Protein AF-A0A6V8HPV6-F1 (afdb_monomer_lite)

InterPro domains:
  IPR001518 Argininosuccinate synthase [PTHR11587] (76-398)
  IPR014729 Rossmann-like alpha/beta/alpha sandwich fold [G3DSA:3.40.50.620] (77-241)
  IPR024074 Argininosuccinate synthetase, catalytic/multimerisation domain body [G3DSA:3.90.1260.10] (135-398)
  IPR024074 Argininosuccinate synthetase, catalytic/multimerisation domain body [SSF69864] (241-430)
  IPR038814 Altered inheritance of mitochondria protein 11 [PF28272] (492-569)
  IPR048267 Arginosuccinate synthase-like, N-terminal domain [PF00764] (77-202)
  IPR048268 Arginosuccinate synthase C-terminal domain [PF20979] (243-398)

Sequence (644 aa):
MKEKPSGFSPCSRDLDDHDPEVIDLPEDFKSQLHGLATLPQRETVNLKTVLPVSLQQRRPIESFDDIEKFDKRDAPVVTMFSGGLDSTYCLFRLQRLGFSNIHAVAVDVGAPIEEDTLTKYAAKFGATFKCLNGREMFVKECVIPAIRAQAKYMGIYPISSSLSRPVIARLITDYAKSVNAGLLLHTANLSQNSLPRLNNSIQRYGFPGEFGSPYVYSVVSREMKAKELAGFGLPMMTERKLSGDENLWCREFESGPLDDPESFTIPEDAYQWTRHLKDYKPEKITLGFEKGNLISVNDTQLHLIDAIALLNQAVGKFGHGRYVGLEPIRNDHKVLEVREAPAATIIMDALRHLEVATLDTNTLDLKQNLEQKWVLEAISGRWGSSCHSMCDAAISSTLNDRKILATSGIETNGNKKSHYVYLDHSHITYKEEANMSWLLKRWLFPEGKPSSSTTTPTTDNNNTAQQPPSQPPPTTTITPKAPPLIPNNAKLLLSGLIFFSLSALITRRALLRKHLAAVPPFYTTSMWHKPSISGGQDAFEALNIATINTVSIAMILAGGTFCVLDIDSVEAARKRYREKMGLEGSLKKGVRPSKEEEEQFERDMEEWLGSVFEKKDLGEVRRRIEEARQKDREKAKEREERQK

Radius of gyration: 41.34 Å; chains: 1; bounding box: 138×92×118 Å

Structure (mmCIF, N/CA/C/O backbone):
data_AF-A0A6V8HPV6-F1
#
_entry.id   AF-A0A6V8HPV6-F1
#
loop_
_atom_site.group_PDB
_atom_site.id
_atom_site.type_symbol
_atom_site.label_atom_id
_atom_site.label_alt_id
_atom_site.label_comp_id
_atom_site.label_asym_id
_atom_site.label_entity_id
_atom_site.label_seq_id
_atom_site.pdbx_PDB_ins_code
_atom_site.Cartn_x
_atom_site.Cartn_y
_atom_site.Cartn_z
_atom_site.occupancy
_atom_site.B_iso_or_equiv
_atom_site.auth_seq_id
_atom_site.auth_comp_id
_atom_site.auth_asym_id
_atom_site.auth_atom_id
_atom_site.pdbx_PDB_model_num
ATOM 1 N N . MET A 1 1 ? 59.671 9.205 18.912 1.00 34.53 1 MET A N 1
ATOM 2 C CA . MET A 1 1 ? 60.724 9.014 19.937 1.00 34.53 1 MET A CA 1
ATOM 3 C C . MET A 1 1 ? 60.011 8.817 21.268 1.00 34.53 1 MET A C 1
ATOM 5 O O . MET A 1 1 ? 59.230 9.704 21.574 1.00 34.53 1 MET A O 1
ATOM 9 N N . LYS A 1 2 ? 60.281 7.720 22.007 1.00 32.50 2 LYS A N 1
ATOM 10 C CA . LYS A 1 2 ? 59.705 7.367 23.337 1.00 32.50 2 LYS A CA 1
ATOM 11 C C . LYS A 1 2 ? 58.169 7.151 23.371 1.00 32.50 2 LYS A C 1
ATOM 13 O O . LYS A 1 2 ? 57.466 7.762 22.581 1.00 32.50 2 LYS A O 1
ATOM 18 N N . GLU A 1 3 ? 57.562 6.297 24.205 1.00 29.52 3 GLU A N 1
ATOM 19 C CA . GLU A 1 3 ? 58.011 5.139 25.016 1.00 29.52 3 GLU A CA 1
ATOM 20 C C . GLU A 1 3 ? 56.793 4.193 25.271 1.00 29.52 3 GLU A C 1
ATOM 22 O O . GLU A 1 3 ? 55.652 4.588 25.045 1.00 29.52 3 GLU A O 1
ATOM 27 N N . LYS A 1 4 ? 57.032 2.935 25.685 1.00 32.84 4 LYS A N 1
ATOM 28 C CA . LYS A 1 4 ? 56.043 1.882 26.088 1.00 32.84 4 LYS A CA 1
ATOM 29 C C . LYS A 1 4 ? 56.023 1.741 27.640 1.00 32.84 4 LYS A C 1
ATOM 31 O O . LYS A 1 4 ? 56.812 2.467 28.244 1.00 32.84 4 LYS A O 1
ATOM 36 N N . PRO A 1 5 ? 55.277 0.816 28.317 1.00 43.91 5 PRO A N 1
ATOM 37 C CA . PRO A 1 5 ? 54.344 -0.268 27.902 1.00 43.91 5 PRO A CA 1
ATOM 38 C C . PRO A 1 5 ? 52.897 0.003 28.422 1.00 43.91 5 PRO A C 1
ATOM 40 O O . PRO A 1 5 ? 52.572 1.176 28.545 1.00 43.91 5 PRO A O 1
ATOM 43 N N . SER A 1 6 ? 51.933 -0.901 28.703 1.00 29.91 6 SER A N 1
ATOM 44 C CA . SER A 1 6 ? 51.693 -2.382 28.687 1.00 29.91 6 SER A CA 1
ATOM 45 C C . SER A 1 6 ? 50.152 -2.613 28.571 1.00 29.91 6 SER A C 1
ATOM 47 O O . SER A 1 6 ? 49.411 -1.640 28.642 1.00 29.91 6 SER A O 1
ATOM 49 N N . GLY A 1 7 ? 49.548 -3.806 28.405 1.00 26.62 7 GLY A N 1
ATOM 50 C CA . GLY A 1 7 ? 50.007 -5.207 28.305 1.00 26.62 7 GLY A CA 1
ATOM 51 C C . GLY A 1 7 ? 48.808 -6.201 28.240 1.00 26.62 7 GLY A C 1
ATOM 52 O O . GLY A 1 7 ? 47.686 -5.769 28.016 1.00 26.62 7 GLY A O 1
ATOM 53 N N . PHE A 1 8 ? 49.059 -7.499 28.488 1.00 26.19 8 PHE A N 1
ATOM 54 C CA . PHE A 1 8 ? 48.129 -8.661 28.529 1.00 26.19 8 PHE A CA 1
ATOM 55 C C . PHE A 1 8 ? 47.432 -9.137 27.229 1.00 26.19 8 PHE A C 1
ATOM 57 O O . PHE A 1 8 ? 46.598 -8.464 26.634 1.00 26.19 8 PHE A O 1
ATOM 64 N N . SER A 1 9 ? 47.764 -10.379 26.848 1.00 28.62 9 SER A N 1
ATOM 65 C CA . SER A 1 9 ? 47.242 -11.140 25.701 1.00 28.62 9 SER A CA 1
ATOM 66 C C . SER A 1 9 ? 46.073 -12.062 26.093 1.00 28.62 9 SER A C 1
ATOM 68 O O . SER A 1 9 ? 46.009 -12.484 27.250 1.00 28.62 9 SER A O 1
ATOM 70 N N . PRO A 1 10 ? 45.193 -12.458 25.150 1.00 30.78 10 PRO A N 1
ATOM 71 C CA . PRO A 1 10 ? 44.184 -13.487 25.392 1.00 30.78 10 PRO A CA 1
ATOM 72 C C . PRO A 1 10 ? 44.807 -14.892 25.439 1.00 30.78 10 PRO A C 1
ATOM 74 O O . PRO A 1 10 ? 45.759 -15.194 24.720 1.00 30.78 10 PRO A O 1
ATOM 77 N N . CYS A 1 11 ? 44.254 -15.750 26.296 1.00 24.98 11 CYS A N 1
ATOM 78 C CA . CYS A 1 11 ? 44.733 -17.108 26.535 1.00 24.98 11 CYS A CA 1
ATOM 79 C C . CYS A 1 11 ? 44.112 -18.095 25.534 1.00 24.98 11 CYS A C 1
ATOM 81 O O . CYS A 1 11 ? 42.892 -18.244 25.496 1.00 24.98 11 CYS A O 1
ATOM 83 N N . SER A 1 12 ? 44.946 -18.789 24.761 1.00 29.78 12 SER A N 1
ATOM 84 C CA . SER A 1 12 ? 44.565 -20.009 24.046 1.00 29.78 12 SER A CA 1
ATOM 85 C C . SER A 1 12 ? 44.611 -21.199 25.004 1.00 29.78 12 SER A C 1
ATOM 87 O O . SER A 1 12 ? 45.620 -21.395 25.686 1.00 29.78 12 SER A O 1
ATOM 89 N N . ARG A 1 13 ? 43.554 -22.012 25.027 1.00 28.12 13 ARG A N 1
ATOM 90 C CA . ARG A 1 13 ? 43.599 -23.374 25.565 1.00 28.12 13 ARG A CA 1
ATOM 91 C C . ARG A 1 13 ? 42.920 -24.336 24.612 1.00 28.12 13 ARG A C 1
ATOM 93 O O . ARG A 1 13 ? 41.905 -24.004 24.003 1.00 28.12 13 ARG A O 1
ATOM 100 N N . ASP A 1 14 ? 43.546 -25.490 24.519 1.00 30.08 14 ASP A N 1
ATOM 101 C CA . ASP A 1 14 ? 43.231 -26.586 23.625 1.00 30.08 14 ASP A CA 1
ATOM 102 C C . ASP A 1 14 ? 41.936 -27.294 24.055 1.00 30.08 14 ASP A C 1
ATOM 104 O O . ASP A 1 14 ? 41.562 -27.283 25.233 1.00 30.08 14 ASP A O 1
ATOM 108 N N . LEU A 1 15 ? 41.245 -27.892 23.085 1.00 30.31 15 LEU A N 1
ATOM 109 C CA . LEU A 1 15 ? 40.122 -28.799 23.303 1.00 30.31 15 LEU A CA 1
ATOM 110 C C . LEU A 1 15 ? 40.462 -30.115 22.603 1.00 30.31 15 LEU A C 1
ATOM 112 O O . LEU A 1 15 ? 40.390 -30.193 21.378 1.00 30.31 15 LEU A O 1
ATOM 116 N N . ASP A 1 16 ? 40.864 -31.101 23.402 1.00 30.94 16 ASP A N 1
ATOM 117 C CA . ASP A 1 16 ? 41.081 -32.482 22.971 1.00 30.94 16 ASP A CA 1
ATOM 118 C C . ASP A 1 16 ? 39.751 -33.243 22.805 1.00 30.94 16 ASP A C 1
ATOM 120 O O . ASP A 1 16 ? 38.710 -32.853 23.345 1.00 30.94 16 ASP A O 1
ATOM 124 N N . ASP A 1 17 ? 39.812 -34.345 22.055 1.00 36.75 17 ASP A N 1
ATOM 125 C CA . ASP A 1 17 ? 38.693 -35.239 21.744 1.00 36.75 17 ASP A CA 1
ATOM 126 C C . ASP A 1 17 ? 38.000 -35.832 22.985 1.00 36.75 17 ASP A C 1
ATOM 128 O O . ASP A 1 17 ? 38.647 -36.380 23.879 1.00 36.75 17 ASP A O 1
ATOM 132 N N . HIS A 1 18 ? 36.663 -35.860 22.962 1.00 30.62 18 HIS A N 1
ATOM 133 C CA . HIS A 1 18 ? 35.864 -36.822 23.726 1.00 30.62 18 HIS A CA 1
ATOM 134 C C . HIS A 1 18 ? 34.595 -37.226 22.956 1.00 30.62 18 HIS A C 1
ATOM 136 O O . HIS A 1 18 ? 33.832 -36.373 22.499 1.00 30.62 18 HIS A O 1
ATOM 142 N N . ASP A 1 19 ? 34.374 -38.539 22.840 1.00 31.12 19 ASP A N 1
ATOM 143 C CA . ASP A 1 19 ? 33.177 -39.146 22.248 1.00 31.12 19 ASP A CA 1
ATOM 144 C C . ASP A 1 19 ? 31.884 -38.782 23.012 1.00 31.12 19 ASP A C 1
ATOM 146 O O . ASP A 1 19 ? 31.910 -38.617 24.235 1.00 31.12 19 ASP A O 1
ATOM 150 N N . PRO A 1 20 ? 30.723 -38.710 22.331 1.00 36.88 20 PRO A N 1
ATOM 151 C CA . PRO A 1 20 ? 29.441 -38.472 22.983 1.00 36.88 20 PRO A CA 1
ATOM 152 C C . PRO A 1 20 ? 28.892 -39.744 23.652 1.00 36.88 20 PRO A C 1
ATOM 154 O O . PRO A 1 20 ? 28.571 -40.727 22.981 1.00 36.88 20 PRO A O 1
ATOM 157 N N . GLU A 1 21 ? 28.702 -39.703 24.974 1.00 31.42 21 GLU A N 1
ATOM 158 C CA . GLU A 1 21 ? 27.986 -40.754 25.707 1.00 31.42 21 GLU A CA 1
ATOM 159 C C . GLU A 1 21 ? 26.522 -40.877 25.249 1.00 31.42 21 GLU A C 1
ATOM 161 O O . GLU A 1 21 ? 25.788 -39.893 25.112 1.00 31.42 21 GLU A O 1
ATOM 166 N N . VAL A 1 22 ? 26.076 -42.120 25.051 1.00 35.66 22 VAL A N 1
ATOM 167 C CA . VAL A 1 22 ? 24.681 -42.455 24.748 1.00 35.66 22 VAL A CA 1
ATOM 168 C C . VAL A 1 22 ? 23.874 -42.461 26.046 1.00 35.66 22 VAL A C 1
ATOM 170 O O . VAL A 1 22 ? 24.113 -43.284 26.926 1.00 35.66 22 VAL A O 1
ATOM 173 N N . ILE A 1 23 ? 22.880 -41.576 26.150 1.00 35.97 23 ILE A N 1
ATOM 174 C CA . ILE A 1 23 ? 21.905 -41.599 27.248 1.00 35.97 23 ILE A CA 1
ATOM 175 C C . ILE A 1 23 ? 20.840 -42.652 26.927 1.00 35.97 23 ILE A C 1
ATOM 177 O O . ILE A 1 23 ? 19.979 -42.430 26.074 1.00 35.97 23 ILE A O 1
ATOM 181 N N . ASP A 1 24 ? 20.897 -43.791 27.615 1.00 36.94 24 ASP A N 1
ATOM 182 C CA . ASP A 1 24 ? 19.911 -44.863 27.473 1.00 36.94 24 ASP A CA 1
ATOM 183 C C . ASP A 1 24 ? 18.623 -44.532 28.254 1.00 36.94 24 ASP A C 1
ATOM 185 O O . ASP A 1 24 ? 18.665 -44.114 29.415 1.00 36.94 24 ASP A O 1
ATOM 189 N N . LEU A 1 25 ? 17.463 -44.698 27.613 1.00 41.12 25 LEU A N 1
ATOM 190 C CA . LEU A 1 25 ? 16.150 -44.435 28.219 1.00 41.12 25 LEU A CA 1
ATOM 191 C C . LEU A 1 25 ? 15.563 -45.722 28.834 1.00 41.12 25 LEU A C 1
ATOM 193 O O . LEU A 1 25 ? 15.696 -46.784 28.223 1.00 41.12 25 LEU A O 1
ATOM 197 N N . PRO A 1 26 ? 14.857 -45.652 29.985 1.00 49.16 26 PRO A N 1
ATOM 198 C CA . PRO A 1 26 ? 14.294 -46.834 30.642 1.00 49.16 26 PRO A CA 1
ATOM 199 C C . PRO A 1 26 ? 13.359 -47.666 29.745 1.00 49.16 26 PRO A C 1
ATOM 201 O O . PRO A 1 26 ? 12.506 -47.123 29.037 1.00 49.16 26 PRO A O 1
ATOM 204 N N . GLU A 1 27 ? 13.495 -48.995 29.825 1.00 48.09 27 GLU A N 1
ATOM 205 C CA . GLU A 1 27 ? 12.768 -49.987 29.009 1.00 48.09 27 GLU A CA 1
ATOM 206 C C . GLU A 1 27 ? 11.237 -49.840 29.049 1.00 48.09 27 GLU A C 1
ATOM 208 O O . GLU A 1 27 ? 10.560 -50.088 28.048 1.00 48.09 27 GLU A O 1
ATOM 213 N N . ASP A 1 28 ? 10.688 -49.366 30.167 1.00 42.97 28 ASP A N 1
ATOM 214 C CA . ASP A 1 28 ? 9.255 -49.175 30.405 1.00 42.97 28 ASP A CA 1
ATOM 215 C C . ASP A 1 28 ? 8.570 -48.378 29.274 1.00 42.97 28 ASP A C 1
ATOM 217 O O . ASP A 1 28 ? 7.436 -48.681 28.884 1.00 42.97 28 ASP A O 1
ATOM 221 N N . PHE A 1 29 ? 9.283 -47.410 28.681 1.00 42.72 29 PHE A N 1
ATOM 222 C CA . PHE A 1 29 ? 8.772 -46.533 27.620 1.00 42.72 29 PHE A CA 1
ATOM 223 C C . PHE A 1 29 ? 8.674 -47.207 26.238 1.00 42.72 29 PHE A C 1
ATOM 225 O O . PHE A 1 29 ? 7.901 -46.758 25.389 1.00 42.72 29 PHE A O 1
ATOM 232 N N . LYS A 1 30 ? 9.414 -48.299 25.994 1.00 43.94 30 LYS A N 1
ATOM 233 C CA . LYS A 1 30 ? 9.386 -49.035 24.712 1.00 43.94 30 LYS A CA 1
ATOM 234 C C . LYS A 1 30 ? 8.136 -49.917 24.582 1.00 43.94 30 LYS A C 1
ATOM 236 O O . LYS A 1 30 ? 7.669 -50.171 23.473 1.00 43.94 30 LYS A O 1
ATOM 241 N N . SER A 1 31 ? 7.553 -50.337 25.707 1.00 41.41 31 SER A N 1
ATOM 242 C CA . SER A 1 31 ? 6.425 -51.281 25.744 1.00 41.41 31 SER A CA 1
ATOM 243 C C . SER A 1 31 ? 5.084 -50.706 25.253 1.00 41.41 31 SER A C 1
ATOM 245 O O . SER A 1 31 ? 4.266 -51.441 24.700 1.00 41.41 31 SER A O 1
ATOM 247 N N . GLN A 1 32 ? 4.852 -49.394 25.392 1.00 39.91 32 GLN A N 1
ATOM 248 C CA . GLN A 1 32 ? 3.556 -48.767 25.073 1.00 39.91 32 GLN A CA 1
ATOM 249 C C . GLN A 1 32 ? 3.366 -48.397 23.589 1.00 39.91 32 GLN A C 1
ATOM 251 O O . GLN A 1 32 ? 2.254 -48.068 23.178 1.00 39.91 32 GLN A O 1
ATOM 256 N N . LEU A 1 33 ? 4.412 -48.482 22.759 1.00 38.28 33 LEU A N 1
ATOM 257 C CA . LEU A 1 33 ? 4.350 -48.110 21.335 1.00 38.28 33 LEU A CA 1
ATOM 258 C C . LEU A 1 33 ? 3.906 -49.246 20.393 1.00 38.28 33 LEU A C 1
ATOM 260 O O . LEU A 1 33 ? 3.595 -48.990 19.232 1.00 38.28 33 LEU A O 1
ATOM 264 N N . HIS A 1 34 ? 3.803 -50.487 20.877 1.00 37.09 34 HIS A N 1
ATOM 265 C CA . HIS A 1 34 ? 3.473 -51.654 20.043 1.00 37.09 34 HIS A CA 1
ATOM 266 C C . HIS A 1 34 ? 1.971 -51.849 19.728 1.00 37.09 34 HIS A C 1
ATOM 268 O O . HIS A 1 34 ? 1.606 -52.833 19.086 1.00 37.09 34 HIS A O 1
ATOM 274 N N . GLY A 1 35 ? 1.092 -50.926 20.145 1.00 37.09 35 GLY A N 1
ATOM 275 C CA . GLY A 1 35 ? -0.371 -51.066 20.036 1.00 37.09 35 GLY A CA 1
ATOM 276 C C . GLY A 1 35 ? -1.065 -50.395 18.838 1.00 37.09 35 GLY A C 1
ATOM 277 O O . GLY A 1 35 ? -2.267 -50.584 18.669 1.00 37.09 35 GLY A O 1
ATOM 278 N N . LEU A 1 36 ? -0.366 -49.604 18.011 1.00 33.53 36 LEU A N 1
ATOM 279 C CA . LEU A 1 36 ? -0.979 -48.785 16.946 1.00 33.53 36 LEU A CA 1
ATOM 280 C C . LEU A 1 36 ? -0.331 -49.017 15.571 1.00 33.53 36 LEU A C 1
ATOM 282 O O . LEU A 1 36 ? 0.300 -48.133 14.997 1.00 33.53 36 LEU A O 1
ATOM 286 N N . ALA A 1 37 ? -0.515 -50.221 15.024 1.00 33.81 37 ALA A N 1
ATOM 287 C CA . ALA A 1 37 ? 0.070 -50.637 13.747 1.00 33.81 37 ALA A CA 1
ATOM 288 C C . ALA A 1 37 ? -0.973 -51.139 12.726 1.00 33.81 37 ALA A C 1
ATOM 290 O O . ALA A 1 37 ? -0.960 -52.305 12.353 1.00 33.81 37 ALA A O 1
ATOM 291 N N . THR A 1 38 ? -1.861 -50.262 12.240 1.00 38.59 38 THR A N 1
ATOM 292 C CA . THR A 1 38 ? -2.553 -50.424 10.935 1.00 38.59 38 THR A CA 1
ATOM 293 C C . THR A 1 38 ? -3.012 -49.073 10.364 1.00 38.59 38 THR A C 1
ATOM 295 O O . THR A 1 38 ? -4.153 -48.651 10.523 1.00 38.59 38 THR A O 1
ATOM 298 N N . LEU A 1 39 ? -2.127 -48.403 9.624 1.00 32.75 39 LEU A N 1
ATOM 299 C CA . LEU A 1 39 ? -2.496 -47.409 8.609 1.00 32.75 39 LEU A CA 1
ATOM 300 C C . LEU A 1 39 ? -1.703 -47.730 7.330 1.00 32.75 39 LEU A C 1
ATOM 302 O O . LEU A 1 39 ? -0.550 -48.155 7.438 1.00 32.75 39 LEU A O 1
ATOM 306 N N . PRO A 1 40 ? -2.297 -47.593 6.129 1.00 31.92 40 PRO A N 1
ATOM 307 C CA . PRO A 1 40 ? -1.644 -48.001 4.889 1.00 31.92 40 PRO A CA 1
ATOM 308 C C . PRO A 1 40 ? -0.407 -47.143 4.613 1.00 31.92 40 PRO A C 1
ATOM 310 O O . PRO A 1 40 ? -0.404 -45.936 4.871 1.00 31.92 40 PRO A O 1
ATOM 313 N N . GLN A 1 41 ? 0.645 -47.770 4.079 1.00 30.56 41 GLN A N 1
ATOM 314 C CA . GLN A 1 41 ? 1.910 -47.093 3.805 1.00 30.56 41 GLN A CA 1
ATOM 315 C C . GLN A 1 41 ? 1.700 -45.917 2.844 1.00 30.56 41 GLN A C 1
ATOM 317 O O . GLN A 1 41 ? 1.343 -46.101 1.682 1.00 30.56 41 GLN A O 1
ATOM 322 N N . ARG A 1 42 ? 1.976 -44.700 3.324 1.00 31.41 42 ARG A N 1
ATOM 323 C CA . ARG A 1 42 ? 2.309 -43.588 2.434 1.00 31.41 42 ARG A CA 1
ATOM 324 C C . ARG A 1 42 ? 3.677 -43.868 1.834 1.00 31.41 42 ARG A C 1
ATOM 326 O O . ARG A 1 42 ? 4.614 -44.164 2.573 1.00 31.41 42 ARG A O 1
ATOM 333 N N . GLU A 1 43 ? 3.779 -43.722 0.519 1.00 32.94 43 GLU A N 1
ATOM 334 C CA . GLU A 1 43 ? 5.056 -43.716 -0.184 1.00 32.94 43 GLU A CA 1
ATOM 335 C C . GLU A 1 43 ? 6.021 -42.758 0.519 1.00 32.94 43 GLU A C 1
ATOM 337 O O . GLU A 1 43 ? 5.706 -41.587 0.761 1.00 32.94 43 GLU A O 1
ATOM 342 N N . THR A 1 44 ? 7.207 -43.256 0.862 1.00 30.38 44 THR A N 1
ATOM 343 C CA . THR A 1 44 ? 8.292 -42.429 1.382 1.00 30.38 44 THR A CA 1
ATOM 344 C C . THR A 1 44 ? 8.800 -41.536 0.259 1.00 30.38 44 THR A C 1
ATOM 346 O O . THR A 1 44 ? 9.734 -41.898 -0.460 1.00 30.38 44 THR A O 1
ATOM 349 N N . VAL A 1 45 ? 8.170 -40.368 0.100 1.00 30.78 45 VAL A N 1
ATOM 350 C CA . VAL A 1 45 ? 8.639 -39.310 -0.797 1.00 30.78 45 VAL A CA 1
ATOM 351 C C . VAL A 1 45 ? 10.084 -39.007 -0.432 1.00 30.78 45 VAL A C 1
ATOM 353 O O . VAL A 1 45 ? 10.381 -38.506 0.655 1.00 30.78 45 VAL A O 1
ATOM 356 N N . ASN A 1 46 ? 10.992 -39.346 -1.343 1.00 29.56 46 ASN A N 1
ATOM 357 C CA . ASN A 1 46 ? 12.412 -39.128 -1.157 1.00 29.56 46 ASN A CA 1
ATOM 358 C C . ASN A 1 46 ? 12.664 -37.614 -1.100 1.00 29.56 46 ASN A C 1
ATOM 360 O O . ASN A 1 46 ? 12.644 -36.923 -2.118 1.00 29.56 46 ASN A O 1
ATOM 364 N N . LEU A 1 47 ? 12.901 -37.091 0.106 1.00 32.72 47 LEU A N 1
ATOM 365 C CA . LEU A 1 47 ? 13.091 -35.659 0.375 1.00 32.72 47 LEU A CA 1
ATOM 366 C C . LEU A 1 47 ? 14.340 -35.054 -0.301 1.00 32.72 47 LEU A C 1
ATOM 368 O O . LEU A 1 47 ? 14.569 -33.852 -0.197 1.00 32.72 47 LEU A O 1
ATOM 372 N N . LYS A 1 48 ? 15.119 -35.852 -1.046 1.00 33.00 48 LYS A N 1
ATOM 373 C CA . LYS A 1 48 ? 16.177 -35.385 -1.956 1.00 33.00 48 LYS A CA 1
ATOM 374 C C . LYS A 1 48 ? 15.699 -35.137 -3.399 1.00 33.00 48 LYS A C 1
ATOM 376 O O . LYS A 1 48 ? 16.532 -34.851 -4.254 1.00 33.00 48 LYS A O 1
ATOM 381 N N . THR A 1 49 ? 14.398 -35.227 -3.698 1.00 38.25 49 THR A N 1
ATOM 382 C CA . THR A 1 49 ? 13.873 -35.170 -5.083 1.00 38.25 49 THR A CA 1
ATOM 383 C C . THR A 1 49 ? 12.745 -34.142 -5.292 1.00 38.25 49 THR A C 1
ATOM 385 O O . THR A 1 49 ? 11.856 -34.353 -6.110 1.00 38.25 49 THR A O 1
ATOM 388 N N . VAL A 1 50 ? 12.791 -32.990 -4.604 1.00 36.62 50 VAL A N 1
ATOM 389 C CA . VAL A 1 50 ? 11.936 -31.812 -4.913 1.00 36.62 50 VAL A CA 1
ATOM 390 C C . VAL A 1 50 ? 12.757 -30.511 -4.988 1.00 36.62 50 VAL A C 1
ATOM 392 O O . VAL A 1 50 ? 12.412 -29.485 -4.412 1.00 36.62 50 VAL A O 1
ATOM 395 N N . LEU A 1 51 ? 13.868 -30.552 -5.726 1.00 29.89 51 LEU A N 1
ATOM 396 C CA . LEU A 1 51 ? 14.552 -29.361 -6.244 1.00 29.89 51 LEU A CA 1
ATOM 397 C C . LEU A 1 51 ? 14.947 -29.624 -7.705 1.00 29.89 51 LEU A C 1
ATOM 399 O O . LEU A 1 51 ? 15.996 -30.224 -7.951 1.00 29.89 51 LEU A O 1
ATOM 403 N N . PRO A 1 52 ? 14.121 -29.231 -8.692 1.00 33.31 52 PRO A N 1
ATOM 404 C CA . PRO A 1 52 ? 14.513 -29.337 -10.086 1.00 33.31 52 PRO A CA 1
ATOM 405 C C . PRO A 1 52 ? 15.560 -28.268 -10.417 1.00 33.31 52 PRO A C 1
ATOM 407 O O . PRO A 1 52 ? 15.311 -27.080 -10.249 1.00 33.31 52 PRO A O 1
ATOM 410 N N . VAL A 1 53 ? 16.694 -28.731 -10.947 1.00 32.16 53 VAL A N 1
ATOM 411 C CA . VAL A 1 53 ? 17.644 -27.996 -11.802 1.00 32.16 53 VAL A CA 1
ATOM 412 C C . VAL A 1 53 ? 18.184 -26.675 -11.238 1.00 32.16 53 VAL A C 1
ATOM 414 O O . VAL A 1 53 ? 17.552 -25.628 -11.315 1.00 32.16 53 VAL A O 1
ATOM 417 N N . SER A 1 54 ? 19.437 -26.738 -10.776 1.00 37.97 54 SER A N 1
ATOM 418 C CA . SER A 1 54 ? 20.403 -25.634 -10.663 1.00 37.97 54 SER A CA 1
ATOM 419 C C . SER A 1 54 ? 19.864 -24.218 -10.931 1.00 37.97 54 SER A C 1
ATOM 421 O O . SER A 1 54 ? 19.944 -23.708 -12.055 1.00 37.97 54 SER A O 1
ATOM 423 N N . LEU A 1 55 ? 19.471 -23.526 -9.859 1.00 42.62 55 LEU A N 1
ATOM 424 C CA . LEU A 1 55 ? 19.604 -22.073 -9.798 1.00 42.62 55 LEU A CA 1
ATOM 425 C C . LEU A 1 55 ? 21.102 -21.732 -9.835 1.00 42.62 55 LEU A C 1
ATOM 427 O O . LEU A 1 55 ? 21.712 -21.412 -8.815 1.00 42.62 55 LEU A O 1
ATOM 431 N N . GLN A 1 56 ? 21.701 -21.773 -11.030 1.00 41.53 56 GLN A N 1
ATOM 432 C CA . GLN A 1 56 ? 22.771 -20.830 -11.331 1.00 41.53 56 GLN A CA 1
ATOM 433 C C . GLN A 1 56 ? 22.214 -19.459 -10.952 1.00 41.53 56 GLN A C 1
ATOM 435 O O . GLN A 1 56 ? 21.149 -19.079 -11.446 1.00 41.53 56 GLN A O 1
ATOM 440 N N . GLN A 1 57 ? 22.884 -18.757 -10.037 1.00 48.94 57 GLN A N 1
ATOM 441 C CA . GLN A 1 57 ? 22.528 -17.389 -9.680 1.00 48.94 57 GLN A CA 1
ATOM 442 C C . GLN A 1 57 ? 22.766 -16.510 -10.909 1.00 48.94 57 GLN A C 1
ATOM 444 O O . GLN A 1 57 ? 23.843 -15.943 -11.087 1.00 48.94 57 GLN A O 1
ATOM 449 N N . ARG A 1 58 ? 21.773 -16.456 -11.802 1.00 63.38 58 ARG A N 1
ATOM 450 C CA . ARG A 1 58 ? 21.775 -15.536 -12.934 1.00 63.38 58 ARG A CA 1
ATOM 451 C C . ARG A 1 58 ? 21.854 -14.140 -12.349 1.00 63.38 58 ARG A C 1
ATOM 453 O O . ARG A 1 58 ? 21.112 -13.829 -11.414 1.00 63.38 58 ARG A O 1
ATOM 460 N N . ARG A 1 59 ? 22.799 -13.341 -12.842 1.00 69.88 59 ARG A N 1
ATOM 461 C CA . ARG A 1 59 ? 22.965 -11.982 -12.336 1.00 69.88 59 ARG A CA 1
ATOM 462 C C . ARG A 1 59 ? 21.654 -11.221 -12.552 1.00 69.88 59 ARG A C 1
ATOM 464 O O . ARG A 1 59 ? 21.096 -11.312 -13.645 1.00 69.88 59 ARG A O 1
ATOM 471 N N . PRO A 1 60 ? 21.144 -10.511 -11.534 1.00 86.94 60 PRO A N 1
ATOM 472 C CA . PRO A 1 60 ? 20.079 -9.554 -11.766 1.00 86.94 60 PRO A CA 1
ATOM 473 C C . PRO A 1 60 ? 20.581 -8.470 -12.724 1.00 86.94 60 PRO A C 1
ATOM 475 O O . PRO A 1 60 ? 21.771 -8.150 -12.753 1.00 86.94 60 PRO A O 1
ATOM 478 N N . ILE A 1 61 ? 19.668 -7.887 -13.493 1.00 95.69 61 ILE A N 1
ATOM 479 C CA . ILE A 1 61 ? 19.959 -6.676 -14.253 1.00 95.69 61 ILE A CA 1
ATOM 480 C C . ILE A 1 61 ? 20.066 -5.525 -13.253 1.00 95.69 61 ILE A C 1
ATOM 482 O O . ILE A 1 61 ? 19.075 -5.169 -12.613 1.00 95.69 61 ILE A O 1
ATOM 486 N N . GLU A 1 62 ? 21.260 -4.952 -13.122 1.00 95.94 62 GLU A N 1
ATOM 487 C CA . GLU A 1 62 ? 21.541 -3.847 -12.194 1.00 95.94 62 GLU A CA 1
ATOM 488 C C . GLU A 1 62 ? 22.050 -2.586 -12.921 1.00 95.94 62 GLU A C 1
ATOM 490 O O . GLU A 1 62 ? 22.060 -1.489 -12.359 1.00 95.94 62 GLU A O 1
ATOM 495 N N . SER A 1 63 ? 22.419 -2.701 -14.200 1.00 96.88 63 SER A N 1
ATOM 496 C CA . SER A 1 63 ? 22.877 -1.592 -15.043 1.00 96.88 63 SER A CA 1
ATOM 497 C C . SER A 1 63 ? 22.373 -1.702 -16.488 1.00 96.88 63 SER A C 1
ATOM 499 O O . SER A 1 63 ? 21.974 -2.774 -16.948 1.00 96.88 63 SER A O 1
ATOM 501 N N . PHE A 1 64 ? 22.422 -0.600 -17.246 1.00 96.31 64 PHE A N 1
ATOM 502 C CA . PHE A 1 64 ? 22.261 -0.659 -18.705 1.00 96.31 64 PHE A CA 1
ATOM 503 C C . PHE A 1 64 ? 23.374 -1.475 -19.376 1.00 96.31 64 PHE A C 1
ATOM 505 O O . PHE A 1 64 ? 23.117 -2.094 -20.404 1.00 96.31 64 PHE A O 1
ATOM 512 N N . ASP A 1 65 ? 24.566 -1.538 -18.782 1.00 95.56 65 ASP A N 1
ATOM 513 C CA . ASP A 1 65 ? 25.690 -2.328 -19.287 1.00 95.56 65 ASP A CA 1
ATOM 514 C C . ASP A 1 65 ? 25.406 -3.835 -19.176 1.00 95.56 65 ASP A C 1
ATOM 516 O O . ASP A 1 65 ? 25.992 -4.634 -19.898 1.00 95.56 65 ASP A O 1
ATOM 520 N N . ASP A 1 66 ? 24.550 -4.278 -18.250 1.00 95.62 66 ASP A N 1
ATOM 521 C CA . ASP A 1 66 ? 24.102 -5.679 -18.174 1.00 95.62 66 ASP A CA 1
ATOM 522 C C . ASP A 1 66 ? 23.063 -5.988 -19.258 1.00 95.62 66 ASP A C 1
ATOM 524 O O . ASP A 1 66 ? 23.131 -7.036 -19.893 1.00 95.62 66 ASP A O 1
ATOM 528 N N . ILE A 1 67 ? 22.184 -5.030 -19.571 1.00 96.00 67 ILE A N 1
ATOM 529 C CA . ILE A 1 67 ? 21.272 -5.110 -20.726 1.00 96.00 67 ILE A CA 1
ATOM 530 C C . ILE A 1 67 ? 22.071 -5.128 -22.047 1.00 96.00 67 ILE A C 1
ATOM 532 O O . ILE A 1 67 ? 21.714 -5.828 -22.997 1.00 96.00 67 ILE A O 1
ATOM 536 N N . GLU A 1 68 ? 23.185 -4.398 -22.122 1.00 94.94 68 GLU A N 1
ATOM 537 C CA . GLU A 1 68 ? 24.077 -4.417 -23.285 1.00 94.94 68 GLU A CA 1
ATOM 538 C C . GLU A 1 68 ? 24.762 -5.781 -23.481 1.00 94.94 68 GLU A C 1
ATOM 540 O O . GLU A 1 68 ? 24.932 -6.197 -24.623 1.00 94.94 68 GLU A O 1
ATOM 545 N N . LYS A 1 69 ? 25.040 -6.543 -22.415 1.00 93.50 69 LYS A N 1
ATOM 546 C CA . LYS A 1 69 ? 25.581 -7.918 -22.505 1.00 93.50 69 LYS A CA 1
ATOM 547 C C . LYS A 1 69 ? 24.552 -8.967 -22.958 1.00 93.50 69 LYS A C 1
ATOM 549 O O . LYS A 1 69 ? 24.918 -10.115 -23.182 1.00 93.50 69 LYS A O 1
ATOM 554 N N . PHE A 1 70 ? 23.271 -8.611 -23.076 1.00 91.69 70 PHE A N 1
ATOM 555 C CA . PHE A 1 70 ? 22.219 -9.550 -23.468 1.00 91.69 70 PHE A CA 1
ATOM 556 C C . PHE A 1 70 ? 22.125 -9.700 -24.999 1.00 91.69 70 PHE A C 1
ATOM 558 O O . PHE A 1 70 ? 21.443 -8.929 -25.675 1.00 91.69 70 PHE A O 1
ATOM 565 N N . ASP A 1 71 ? 22.786 -10.719 -25.554 1.00 87.50 71 ASP A N 1
ATOM 566 C CA . ASP A 1 71 ? 22.983 -10.892 -27.007 1.00 87.50 71 ASP A CA 1
ATOM 567 C C . ASP A 1 71 ? 21.693 -10.987 -27.853 1.00 87.50 71 ASP A C 1
ATOM 569 O O . ASP A 1 71 ? 21.691 -10.662 -29.042 1.00 87.50 71 ASP A O 1
ATOM 573 N N . LYS A 1 72 ? 20.576 -11.451 -27.278 1.00 91.25 72 LYS A N 1
ATOM 574 C CA . LYS A 1 72 ? 19.350 -11.783 -28.029 1.00 91.25 72 LYS A CA 1
ATOM 575 C C . LYS A 1 72 ? 18.458 -10.557 -28.268 1.00 91.25 72 LYS A C 1
ATOM 577 O O . LYS A 1 72 ? 17.389 -10.448 -27.673 1.00 91.25 72 LYS A O 1
ATOM 582 N N . ARG A 1 73 ? 18.870 -9.651 -29.158 1.00 92.88 73 ARG A N 1
ATOM 583 C CA . ARG A 1 73 ? 18.153 -8.387 -29.453 1.00 92.88 73 ARG A CA 1
ATOM 584 C C . ARG A 1 73 ? 16.713 -8.549 -29.964 1.00 92.88 73 ARG A C 1
ATOM 586 O O . ARG A 1 73 ? 15.884 -7.684 -29.689 1.00 92.88 73 ARG A O 1
ATOM 593 N N . ASP A 1 74 ? 16.411 -9.658 -30.641 1.00 92.69 74 ASP A N 1
ATOM 594 C CA . ASP A 1 74 ? 15.061 -9.974 -31.141 1.00 92.69 74 ASP A CA 1
ATOM 595 C C . ASP A 1 74 ? 14.187 -10.755 -30.143 1.00 92.69 74 ASP A C 1
ATOM 597 O O . ASP A 1 74 ? 12.994 -10.969 -30.381 1.00 92.69 74 ASP A O 1
ATOM 601 N N . ALA A 1 75 ? 14.753 -11.195 -29.011 1.00 94.25 75 ALA A N 1
ATOM 602 C CA . ALA A 1 75 ? 13.954 -11.813 -27.960 1.00 94.25 75 ALA A CA 1
ATOM 603 C C . ALA A 1 75 ? 13.041 -10.757 -27.309 1.00 94.25 75 ALA A C 1
ATOM 605 O O . ALA A 1 75 ? 13.482 -9.624 -27.102 1.00 94.25 75 ALA A O 1
ATOM 606 N N . PRO A 1 76 ? 11.796 -11.110 -26.937 1.00 97.88 76 PRO A N 1
ATOM 607 C CA . PRO A 1 76 ? 10.894 -10.159 -26.309 1.00 97.88 76 PRO A CA 1
ATOM 608 C C . PRO A 1 76 ? 11.484 -9.615 -25.003 1.00 97.88 76 PRO A C 1
ATOM 610 O O . PRO A 1 76 ? 11.952 -10.374 -24.147 1.00 97.88 76 PRO A O 1
ATOM 613 N N . VAL A 1 77 ? 11.429 -8.296 -24.843 1.00 98.25 77 VAL A N 1
ATOM 614 C CA . VAL A 1 77 ? 11.788 -7.587 -23.610 1.00 98.25 77 VAL A CA 1
ATOM 615 C C . VAL A 1 77 ? 10.524 -6.999 -23.015 1.00 98.25 77 VAL A C 1
ATOM 617 O O . VAL A 1 77 ? 9.894 -6.142 -23.629 1.00 98.25 77 VAL A O 1
ATOM 620 N N . VAL A 1 78 ? 10.165 -7.419 -21.807 1.00 98.75 78 VAL A N 1
ATOM 621 C CA . VAL A 1 78 ? 9.063 -6.815 -21.051 1.00 98.75 78 VAL A CA 1
ATOM 622 C C . VAL A 1 78 ? 9.634 -5.779 -20.093 1.00 98.75 78 VAL A C 1
ATOM 624 O O . VAL A 1 78 ? 10.572 -6.070 -19.358 1.00 98.75 78 VAL A O 1
ATOM 627 N N . THR A 1 79 ? 9.071 -4.573 -20.067 1.00 98.38 79 THR A N 1
ATOM 628 C CA . THR A 1 79 ? 9.452 -3.538 -19.096 1.00 98.38 79 THR A CA 1
ATOM 629 C C . THR A 1 79 ? 8.230 -2.905 -18.438 1.00 98.38 79 THR A C 1
ATOM 631 O O . THR A 1 79 ? 7.238 -2.607 -19.107 1.00 98.38 79 THR A O 1
ATOM 634 N N . MET A 1 80 ? 8.290 -2.716 -17.117 1.00 98.19 80 MET A N 1
ATOM 635 C CA . MET A 1 80 ? 7.236 -2.053 -16.346 1.00 98.19 80 MET A CA 1
ATOM 636 C C . MET A 1 80 ? 7.178 -0.570 -16.726 1.00 98.19 80 MET A C 1
ATOM 638 O O . MET A 1 80 ? 8.143 0.170 -16.517 1.00 98.19 80 MET A O 1
ATOM 642 N N . PHE A 1 81 ? 6.050 -0.130 -17.281 1.00 96.75 81 PHE A N 1
ATOM 643 C CA . PHE A 1 81 ? 5.912 1.189 -17.893 1.00 96.75 81 PHE A CA 1
ATOM 644 C C . PHE A 1 81 ? 4.785 2.007 -17.258 1.00 96.75 81 PHE A C 1
ATOM 646 O O . PHE A 1 81 ? 3.621 1.620 -17.306 1.00 96.75 81 PHE A O 1
ATOM 653 N N . SER A 1 82 ? 5.135 3.168 -16.696 1.00 91.94 82 SER A N 1
ATOM 654 C CA . SER A 1 82 ? 4.195 4.117 -16.075 1.00 91.94 82 SER A CA 1
ATOM 655 C C . SER A 1 82 ? 4.042 5.426 -16.859 1.00 91.94 82 SER A C 1
ATOM 657 O O . SER A 1 82 ? 3.342 6.334 -16.418 1.00 91.94 82 SER A O 1
ATOM 659 N N . GLY A 1 83 ? 4.754 5.580 -17.982 1.00 89.50 83 GLY A N 1
ATOM 660 C CA . GLY A 1 83 ? 4.860 6.841 -18.728 1.00 89.50 83 GLY A CA 1
ATOM 661 C C . GLY A 1 83 ? 5.736 7.908 -18.068 1.00 89.50 83 GLY A C 1
ATOM 662 O O . GLY A 1 83 ? 6.037 8.921 -18.697 1.00 89.50 83 GLY A O 1
ATOM 663 N N . GLY A 1 84 ? 6.183 7.693 -16.826 1.00 89.62 84 GLY A N 1
ATOM 664 C CA . GLY A 1 84 ? 7.106 8.591 -16.135 1.00 89.62 84 GLY A CA 1
ATOM 665 C C . GLY A 1 84 ? 8.499 8.612 -16.772 1.00 89.62 84 GLY A C 1
ATOM 666 O O . GLY A 1 84 ? 8.889 7.664 -17.461 1.00 89.62 84 GLY A O 1
ATOM 667 N N . LEU A 1 85 ? 9.258 9.677 -16.484 1.00 90.69 85 LEU A N 1
ATOM 668 C CA . LEU A 1 85 ? 10.586 9.974 -17.044 1.00 90.69 85 LEU A CA 1
ATOM 669 C C . LEU A 1 85 ? 11.509 8.746 -17.126 1.00 90.69 85 LEU A C 1
ATOM 671 O O . LEU A 1 85 ? 12.049 8.460 -18.190 1.00 90.69 85 LEU A O 1
ATOM 675 N N . ASP A 1 86 ? 11.655 7.997 -16.031 1.00 92.44 86 ASP A N 1
ATOM 676 C CA . ASP A 1 86 ? 12.574 6.855 -15.955 1.00 92.44 86 ASP A CA 1
ATOM 677 C C . ASP A 1 86 ? 12.108 5.652 -16.790 1.00 92.44 86 ASP A C 1
ATOM 679 O O . ASP A 1 86 ? 12.926 4.990 -17.433 1.00 92.44 86 ASP A O 1
ATOM 683 N N . SER A 1 87 ? 10.797 5.389 -16.826 1.00 94.75 87 SER A N 1
ATOM 684 C CA . SER A 1 87 ? 10.209 4.310 -17.632 1.00 94.75 87 SER A CA 1
ATOM 685 C C . SER A 1 87 ? 10.280 4.611 -19.130 1.00 94.75 87 SER A C 1
ATOM 687 O O . SER A 1 87 ? 10.647 3.743 -19.919 1.00 94.75 87 SER A O 1
ATOM 689 N N . THR A 1 88 ? 10.067 5.868 -19.520 1.00 95.56 88 THR A N 1
ATOM 690 C CA . THR A 1 88 ? 10.222 6.324 -20.908 1.00 95.56 88 THR A CA 1
ATOM 691 C C . THR A 1 88 ? 11.692 6.341 -21.334 1.00 95.56 88 THR A C 1
ATOM 693 O O . THR A 1 88 ? 12.022 5.913 -22.439 1.00 95.56 88 THR A O 1
ATOM 696 N N . TYR A 1 89 ? 12.603 6.749 -20.445 1.00 95.94 89 TYR A N 1
ATOM 697 C CA . TYR A 1 89 ? 14.043 6.685 -20.705 1.00 95.94 89 TYR A CA 1
ATOM 698 C C . TYR A 1 89 ? 14.549 5.241 -20.857 1.00 95.94 89 TYR A C 1
ATOM 700 O O . TYR A 1 89 ? 15.429 4.977 -21.675 1.00 95.94 89 TYR A O 1
ATOM 708 N N . CYS A 1 90 ? 13.961 4.284 -20.129 1.00 97.19 90 CYS A N 1
ATOM 709 C CA . CYS A 1 90 ? 14.260 2.862 -20.299 1.00 97.19 90 CYS A CA 1
ATOM 710 C C . CYS A 1 90 ? 13.915 2.376 -21.720 1.00 97.19 90 CYS A C 1
ATOM 712 O O . CYS A 1 90 ? 14.761 1.751 -22.357 1.00 97.19 90 CYS A O 1
ATOM 714 N N . LEU A 1 91 ? 12.742 2.739 -22.261 1.00 97.44 91 LEU A N 1
ATOM 715 C CA . LEU A 1 91 ? 12.363 2.417 -23.647 1.00 97.44 91 LEU A CA 1
ATOM 716 C C . LEU A 1 91 ? 13.334 3.020 -24.673 1.00 97.44 91 LEU A C 1
ATOM 718 O O . LEU A 1 91 ? 13.808 2.315 -25.561 1.00 97.44 91 LEU A O 1
ATOM 722 N N . PHE A 1 92 ? 13.694 4.295 -24.507 1.00 95.88 92 PHE A N 1
ATOM 723 C CA . PHE A 1 92 ? 14.701 4.967 -25.335 1.00 95.88 92 PHE A CA 1
ATOM 724 C C . PHE A 1 92 ? 16.056 4.237 -25.329 1.00 95.88 92 PHE A C 1
ATOM 726 O O . PHE A 1 92 ? 16.676 4.050 -26.379 1.00 95.88 92 PHE A O 1
ATOM 733 N N . ARG A 1 93 ? 16.517 3.781 -24.158 1.00 96.69 93 ARG A N 1
ATOM 734 C CA . ARG A 1 93 ? 17.771 3.023 -24.038 1.00 96.69 93 ARG A CA 1
ATOM 735 C C . ARG A 1 93 ? 17.683 1.639 -24.675 1.00 96.69 93 ARG A C 1
ATOM 737 O O . ARG A 1 93 ? 18.634 1.257 -25.349 1.00 96.69 93 ARG A O 1
ATOM 744 N N . LEU A 1 94 ? 16.565 0.926 -24.529 1.00 97.19 94 LEU A N 1
ATOM 745 C CA . LEU A 1 94 ? 16.342 -0.365 -25.192 1.00 97.19 94 LEU A CA 1
ATOM 746 C C . LEU A 1 94 ? 16.360 -0.226 -26.722 1.00 97.19 94 LEU A C 1
ATOM 748 O O . LEU A 1 94 ? 17.075 -0.971 -27.389 1.00 97.19 94 LEU A O 1
ATOM 752 N N . GLN A 1 95 ? 15.676 0.784 -27.269 1.00 95.50 95 GLN A N 1
ATOM 753 C CA . GLN A 1 95 ? 15.711 1.082 -28.703 1.00 95.50 95 GLN A CA 1
ATOM 754 C C . GLN A 1 95 ? 17.148 1.347 -29.190 1.00 95.50 95 GLN A C 1
ATOM 756 O O . GLN A 1 95 ? 17.575 0.791 -30.200 1.00 95.50 95 GLN A O 1
ATOM 761 N N . ARG A 1 96 ? 17.929 2.161 -28.460 1.00 94.69 96 ARG A N 1
ATOM 762 C CA . ARG A 1 96 ? 19.326 2.473 -28.826 1.00 94.69 96 ARG A CA 1
ATOM 763 C C . ARG A 1 96 ? 20.290 1.292 -28.695 1.00 94.69 96 ARG A C 1
ATOM 765 O O . ARG A 1 96 ? 21.292 1.281 -29.401 1.00 94.69 96 ARG A O 1
ATOM 772 N N . LEU A 1 97 ? 19.990 0.319 -27.835 1.00 95.62 97 LEU A N 1
ATOM 773 C CA . LEU A 1 97 ? 20.716 -0.954 -27.735 1.00 95.62 97 LEU A CA 1
ATOM 774 C C . LEU A 1 97 ? 20.288 -1.971 -28.816 1.00 95.62 97 LEU A C 1
ATOM 776 O O . LEU A 1 97 ? 20.798 -3.089 -28.840 1.00 95.62 97 LEU A O 1
ATOM 780 N N . GLY A 1 98 ? 19.378 -1.590 -29.721 1.00 95.81 98 GLY A N 1
ATOM 781 C CA . GLY A 1 98 ? 18.976 -2.392 -30.876 1.00 95.81 98 GLY A CA 1
ATOM 782 C C . GLY A 1 98 ? 17.889 -3.429 -30.596 1.00 95.81 98 GLY A C 1
ATOM 783 O O . GLY A 1 98 ? 17.696 -4.315 -31.422 1.00 95.81 98 GLY A O 1
ATOM 784 N N . PHE A 1 99 ? 17.182 -3.351 -29.463 1.00 97.44 99 PHE A N 1
ATOM 785 C CA . PHE A 1 99 ? 16.066 -4.260 -29.190 1.00 97.44 99 PHE A CA 1
ATOM 786 C C . PHE A 1 99 ? 14.877 -3.962 -30.109 1.00 97.44 99 PHE A C 1
ATOM 788 O O . PHE A 1 99 ? 14.360 -2.844 -30.125 1.00 97.44 99 PHE A O 1
ATOM 795 N N . SER A 1 100 ? 14.437 -4.977 -30.854 1.00 94.44 100 SER A N 1
ATOM 796 C CA . SER A 1 100 ? 13.379 -4.873 -31.869 1.00 94.44 100 SER A CA 1
ATOM 797 C C . SER A 1 100 ? 11.987 -5.251 -31.341 1.00 94.44 100 SER A C 1
ATOM 799 O O . SER A 1 100 ? 10.979 -4.870 -31.932 1.00 94.44 100 SER A O 1
ATOM 801 N N . ASN A 1 101 ? 11.924 -5.977 -30.219 1.00 97.38 101 ASN A N 1
ATOM 802 C CA . ASN A 1 101 ? 10.708 -6.594 -29.690 1.00 97.38 101 ASN A CA 1
ATOM 803 C C . ASN A 1 101 ? 10.439 -6.164 -28.234 1.00 97.38 101 ASN A C 1
ATOM 805 O O . ASN A 1 101 ? 10.658 -6.918 -27.282 1.00 97.38 101 ASN A O 1
ATOM 809 N N . ILE A 1 102 ? 10.023 -4.908 -28.046 1.00 98.50 102 ILE A N 1
ATOM 810 C CA . ILE A 1 102 ? 9.849 -4.300 -26.719 1.00 98.50 102 ILE A CA 1
ATOM 811 C C . ILE A 1 102 ? 8.362 -4.252 -26.343 1.00 98.50 102 ILE A C 1
ATOM 813 O O . ILE A 1 102 ? 7.536 -3.699 -27.068 1.00 98.50 102 ILE A O 1
ATOM 817 N N . HIS A 1 103 ? 8.028 -4.769 -25.164 1.00 98.69 103 HIS A N 1
ATOM 818 C CA . HIS A 1 103 ? 6.700 -4.733 -24.558 1.00 98.69 103 HIS A CA 1
ATOM 819 C C . HIS A 1 103 ? 6.711 -3.786 -23.348 1.00 98.69 103 HIS A C 1
ATOM 821 O O . HIS A 1 103 ? 7.297 -4.090 -22.307 1.00 98.69 103 HIS A O 1
ATOM 827 N N . ALA A 1 104 ? 6.047 -2.639 -23.473 1.00 98.62 104 ALA A N 1
ATOM 828 C CA . ALA A 1 104 ? 5.868 -1.666 -22.399 1.00 98.62 104 ALA A CA 1
ATOM 829 C C . ALA A 1 104 ? 4.575 -1.993 -21.632 1.00 98.62 104 ALA A C 1
ATOM 831 O O . ALA A 1 104 ? 3.481 -1.803 -22.162 1.00 98.62 104 ALA A O 1
ATOM 832 N N . VAL A 1 105 ? 4.681 -2.512 -20.406 1.00 98.62 105 VAL A N 1
ATOM 833 C CA . VAL A 1 105 ? 3.536 -3.102 -19.692 1.00 98.62 105 VAL A CA 1
ATOM 834 C C . VAL A 1 105 ? 3.175 -2.306 -18.441 1.00 98.62 105 VAL A C 1
ATOM 836 O O . VAL A 1 105 ? 4.003 -2.127 -17.548 1.00 98.62 105 VAL A O 1
ATOM 839 N N . ALA A 1 106 ? 1.917 -1.876 -18.363 1.00 97.69 106 ALA A N 1
ATOM 840 C CA . ALA A 1 106 ? 1.300 -1.295 -17.173 1.00 97.69 106 ALA A CA 1
ATOM 841 C C . ALA A 1 106 ? 0.333 -2.296 -16.521 1.00 97.69 106 ALA A C 1
ATOM 843 O O . ALA A 1 106 ? -0.197 -3.190 -17.185 1.00 97.69 106 ALA A O 1
ATOM 844 N N . VAL A 1 107 ? 0.063 -2.119 -15.226 1.00 97.62 107 VAL A N 1
ATOM 845 C CA . VAL A 1 107 ? -0.968 -2.872 -14.501 1.00 97.62 107 VAL A CA 1
ATOM 846 C C . VAL A 1 107 ? -1.909 -1.888 -13.818 1.00 97.62 107 VAL A C 1
ATOM 848 O O . VAL A 1 107 ? -1.487 -1.109 -12.966 1.00 97.62 107 VAL A O 1
ATOM 851 N N . ASP A 1 108 ? -3.188 -1.953 -14.172 1.00 96.81 108 ASP A N 1
ATOM 852 C CA . ASP A 1 108 ? -4.266 -1.233 -13.505 1.00 96.81 108 ASP A CA 1
ATOM 853 C C . ASP A 1 108 ? -4.523 -1.853 -12.123 1.00 96.81 108 ASP A C 1
ATOM 855 O O . ASP A 1 108 ? -5.124 -2.922 -11.999 1.00 96.81 108 ASP A O 1
ATOM 859 N N . VAL A 1 109 ? -4.049 -1.168 -11.083 1.00 96.38 109 VAL A N 1
ATOM 860 C CA . VAL A 1 109 ? -4.353 -1.437 -9.667 1.00 96.38 109 VAL A CA 1
ATOM 861 C C . VAL A 1 109 ? -5.216 -0.326 -9.048 1.00 96.38 109 VAL A C 1
ATOM 863 O O . VAL A 1 109 ? -5.220 -0.159 -7.829 1.00 96.38 109 VAL A O 1
ATOM 866 N N . GLY A 1 110 ? -5.942 0.442 -9.872 1.00 91.69 110 GLY A N 1
ATOM 867 C CA . GLY A 1 110 ? -6.831 1.534 -9.451 1.00 91.69 110 GLY A CA 1
ATOM 868 C C . GLY A 1 110 ? -6.341 2.956 -9.701 1.00 91.69 110 GLY A C 1
ATOM 869 O O . GLY A 1 110 ? -7.114 3.884 -9.494 1.00 91.69 110 GLY A O 1
ATOM 870 N N . ALA A 1 111 ? -5.095 3.144 -10.139 1.00 86.44 111 ALA A N 1
ATOM 871 C CA . ALA A 1 111 ? -4.631 4.452 -10.592 1.00 86.44 111 ALA A CA 1
ATOM 872 C C . ALA A 1 111 ? -5.278 4.821 -11.941 1.00 86.44 111 ALA A C 1
ATOM 874 O O . ALA A 1 111 ? -5.451 3.938 -12.785 1.00 86.44 111 ALA A O 1
ATOM 875 N N . PRO A 1 112 ? -5.564 6.106 -12.213 1.00 84.06 112 PRO A N 1
ATOM 876 C CA . PRO A 1 112 ? -5.921 6.555 -13.556 1.00 84.06 112 PRO A CA 1
ATOM 877 C C . PRO A 1 112 ? -4.789 6.274 -14.562 1.00 84.06 112 PRO A C 1
ATOM 879 O O . PRO A 1 112 ? -3.677 6.781 -14.413 1.00 84.06 112 PRO A O 1
ATOM 882 N N . ILE A 1 113 ? -5.073 5.483 -15.603 1.00 88.19 113 ILE A N 1
ATOM 883 C CA . ILE A 1 113 ? -4.124 5.155 -16.679 1.00 88.19 113 ILE A CA 1
ATOM 884 C C . ILE A 1 113 ? -4.607 5.772 -17.996 1.00 88.19 113 ILE A C 1
ATOM 886 O O . ILE A 1 113 ? -5.641 5.392 -18.539 1.00 88.19 113 ILE A O 1
ATOM 890 N N . GLU A 1 114 ? -3.822 6.696 -18.550 1.00 90.44 114 GLU A N 1
ATOM 891 C CA . GLU A 1 114 ? -4.048 7.256 -19.888 1.00 90.44 114 GLU A CA 1
ATOM 892 C C . GLU A 1 114 ? -3.501 6.313 -20.976 1.00 90.44 114 GLU A C 1
ATOM 894 O O . GLU A 1 114 ? -2.435 6.557 -21.547 1.00 90.44 114 GLU A O 1
ATOM 899 N N . GLU A 1 115 ? -4.209 5.217 -21.266 1.00 93.62 115 GLU A N 1
ATOM 900 C CA . GLU A 1 115 ? -3.734 4.190 -22.213 1.00 93.62 115 GLU A CA 1
ATOM 901 C C . GLU A 1 115 ? -3.373 4.759 -23.598 1.00 93.62 115 GLU A C 1
ATOM 903 O O . GLU A 1 115 ? -2.347 4.380 -24.165 1.00 93.62 115 GLU A O 1
ATOM 908 N N . ASP A 1 116 ? -4.135 5.729 -24.111 1.00 94.00 116 ASP A N 1
ATOM 909 C CA . ASP A 1 116 ? -3.837 6.425 -25.371 1.00 94.00 116 ASP A CA 1
ATOM 910 C C . ASP A 1 116 ? -2.497 7.177 -25.335 1.00 94.00 116 ASP A C 1
ATOM 912 O O . ASP A 1 116 ? -1.733 7.148 -26.305 1.00 94.00 116 ASP A O 1
ATOM 916 N N . THR A 1 117 ? -2.207 7.873 -24.232 1.00 91.88 117 THR A N 1
ATOM 917 C CA . THR A 1 117 ? -0.959 8.627 -24.038 1.00 91.88 117 THR A CA 1
ATOM 918 C C . THR A 1 117 ? 0.219 7.664 -23.913 1.00 91.88 117 THR A C 1
ATOM 920 O O . THR A 1 117 ? 1.230 7.825 -24.602 1.00 91.88 117 THR A O 1
ATOM 923 N N . LEU A 1 118 ? 0.069 6.610 -23.104 1.00 94.56 118 LEU A N 1
ATOM 924 C CA . LEU A 1 118 ? 1.101 5.592 -22.904 1.00 94.56 118 LEU A CA 1
ATOM 925 C C . LEU A 1 118 ? 1.398 4.804 -24.186 1.00 94.56 118 LEU A C 1
ATOM 927 O O . LEU A 1 118 ? 2.567 4.583 -24.503 1.00 94.56 118 LEU A O 1
ATOM 931 N N . THR A 1 119 ? 0.373 4.466 -24.972 1.00 96.75 119 THR A N 1
ATOM 932 C CA . THR A 1 119 ? 0.529 3.812 -26.282 1.00 96.75 119 THR A CA 1
ATOM 933 C C . THR A 1 119 ? 1.326 4.686 -27.246 1.00 96.75 119 THR A C 1
ATOM 935 O O . THR A 1 119 ? 2.283 4.214 -27.861 1.00 96.75 119 THR A O 1
ATOM 938 N N . LYS A 1 120 ? 1.001 5.984 -27.332 1.00 94.31 120 LYS A N 1
ATOM 939 C CA . LYS A 1 120 ? 1.744 6.949 -28.164 1.00 94.31 120 LYS A CA 1
ATOM 940 C C . LYS A 1 120 ? 3.197 7.101 -27.706 1.00 94.31 120 LYS A C 1
ATOM 942 O O . LYS A 1 120 ? 4.081 7.234 -28.549 1.00 94.31 120 LYS A O 1
ATOM 947 N N . TYR A 1 121 ? 3.464 7.076 -26.399 1.00 93.62 121 TYR A N 1
ATOM 948 C CA . TYR A 1 121 ? 4.827 7.167 -25.862 1.00 93.62 121 TYR A CA 1
ATOM 949 C C . TYR A 1 121 ? 5.644 5.898 -26.123 1.00 93.62 121 TYR A C 1
ATOM 951 O O . TYR A 1 121 ? 6.801 6.010 -26.523 1.00 93.62 121 TYR A O 1
ATOM 959 N N . ALA A 1 122 ? 5.055 4.711 -25.965 1.00 96.25 122 ALA A N 1
ATOM 960 C CA . ALA A 1 122 ? 5.721 3.444 -26.260 1.00 96.25 122 ALA A CA 1
ATOM 961 C C . ALA A 1 122 ? 6.063 3.311 -27.756 1.00 96.25 122 ALA A C 1
ATOM 963 O O . ALA A 1 122 ? 7.206 3.008 -28.111 1.00 96.25 122 ALA A O 1
ATOM 964 N N . ALA A 1 123 ? 5.111 3.649 -28.634 1.00 95.81 123 ALA A N 1
ATOM 965 C CA . ALA A 1 123 ? 5.270 3.549 -30.084 1.00 95.81 123 ALA A CA 1
ATOM 966 C C . ALA A 1 123 ? 6.443 4.387 -30.633 1.00 95.81 123 ALA A C 1
ATOM 968 O O . ALA A 1 123 ? 7.104 3.961 -31.579 1.00 95.81 123 ALA A O 1
ATOM 969 N N . LYS A 1 124 ? 6.767 5.538 -30.016 1.00 94.31 124 LYS A N 1
ATOM 970 C CA . LYS A 1 124 ? 7.931 6.368 -30.397 1.00 94.31 124 LYS A CA 1
ATOM 971 C C . LYS A 1 124 ? 9.272 5.635 -30.321 1.00 94.31 124 LYS A C 1
ATOM 973 O O . LYS A 1 124 ? 10.194 5.992 -31.050 1.00 94.31 124 LYS A O 1
ATOM 978 N N . PHE A 1 125 ? 9.377 4.635 -29.450 1.00 95.38 125 PHE A N 1
ATOM 979 C CA . PHE A 1 125 ? 10.594 3.855 -29.221 1.00 95.38 125 PHE A CA 1
ATOM 980 C C . PHE A 1 125 ? 10.485 2.427 -29.779 1.00 95.38 125 PHE A C 1
ATOM 982 O O . PHE A 1 125 ? 11.274 1.564 -29.410 1.00 95.38 125 PHE A O 1
ATOM 989 N N . GLY A 1 126 ? 9.506 2.165 -30.656 1.00 95.12 126 GLY A N 1
ATOM 990 C CA . GLY A 1 126 ? 9.261 0.837 -31.229 1.00 95.12 126 GLY A CA 1
ATOM 991 C C . GLY A 1 126 ? 8.644 -0.170 -30.252 1.00 95.12 126 GLY A C 1
ATOM 992 O O . GLY A 1 126 ? 8.634 -1.362 -30.541 1.00 95.12 126 GLY A O 1
ATOM 993 N N . ALA A 1 127 ? 8.134 0.282 -29.102 1.00 97.75 127 ALA A N 1
ATOM 994 C CA . ALA A 1 127 ? 7.559 -0.593 -28.089 1.00 97.75 127 ALA A CA 1
ATOM 995 C C . ALA A 1 127 ? 6.036 -0.736 -28.237 1.00 97.75 127 ALA A C 1
ATOM 997 O O . ALA A 1 127 ? 5.315 0.243 -28.443 1.00 97.75 127 ALA A O 1
ATOM 998 N N . THR A 1 128 ? 5.536 -1.957 -28.054 1.00 98.19 128 THR A N 1
ATOM 999 C CA . THR A 1 128 ? 4.101 -2.248 -27.957 1.00 98.19 128 THR A CA 1
ATOM 1000 C C . THR A 1 128 ? 3.634 -2.004 -26.526 1.00 98.19 128 THR A C 1
ATOM 1002 O O . THR A 1 128 ? 4.151 -2.623 -25.596 1.00 98.19 128 THR A O 1
ATOM 1005 N N . PHE A 1 129 ? 2.652 -1.121 -26.331 1.00 98.44 129 PHE A N 1
ATOM 1006 C CA . PHE A 1 129 ? 2.047 -0.910 -25.016 1.00 98.44 129 PHE A CA 1
ATOM 1007 C C . PHE A 1 129 ? 1.011 -1.992 -24.683 1.00 98.44 129 PHE A C 1
ATOM 1009 O O . PHE A 1 129 ? 0.245 -2.424 -25.548 1.00 98.44 129 PHE A O 1
ATOM 1016 N N . LYS A 1 130 ? 0.954 -2.404 -23.413 1.00 97.88 130 LYS A N 1
ATOM 1017 C CA . LYS A 1 130 ? -0.091 -3.286 -22.889 1.00 97.88 130 LYS A CA 1
ATOM 1018 C C . LYS A 1 130 ? -0.497 -2.877 -21.475 1.00 97.88 130 LYS A C 1
ATOM 1020 O O . LYS A 1 130 ? 0.323 -2.907 -20.563 1.00 97.88 130 LYS A O 1
ATOM 1025 N N . CYS A 1 131 ? -1.779 -2.588 -21.278 1.00 97.88 131 CYS A N 1
ATOM 1026 C CA . CYS A 1 131 ? -2.386 -2.523 -19.953 1.00 97.88 131 CYS A CA 1
ATOM 1027 C C . CYS A 1 131 ? -2.904 -3.915 -19.541 1.00 97.88 131 CYS A C 1
ATOM 1029 O O . CYS A 1 131 ? -3.502 -4.634 -20.354 1.00 97.88 131 CYS A O 1
ATOM 1031 N N . LEU A 1 132 ? -2.649 -4.316 -18.294 1.00 98.00 132 LEU A N 1
ATOM 1032 C CA . LEU A 1 132 ? -3.182 -5.526 -17.661 1.00 98.00 132 LEU A CA 1
ATOM 1033 C C . LEU A 1 132 ? -4.099 -5.123 -16.499 1.00 98.00 132 LEU A C 1
ATOM 1035 O O . LEU A 1 132 ? -3.715 -4.299 -15.674 1.00 98.00 132 LEU A O 1
ATOM 1039 N N . ASN A 1 133 ? -5.285 -5.721 -16.383 1.00 97.00 133 ASN A N 1
ATOM 1040 C CA . ASN A 1 133 ? -6.173 -5.452 -15.248 1.00 97.00 133 ASN A CA 1
ATOM 1041 C C . ASN A 1 133 ? -5.732 -6.257 -14.014 1.00 97.00 133 ASN A C 1
ATOM 1043 O O . ASN A 1 133 ? -5.750 -7.488 -14.037 1.00 97.00 133 ASN A O 1
ATOM 1047 N N . GLY A 1 134 ? -5.356 -5.556 -12.945 1.00 97.44 134 GLY A N 1
ATOM 1048 C CA . GLY A 1 134 ? -4.986 -6.123 -11.650 1.00 97.44 134 GLY A CA 1
ATOM 1049 C C . GLY A 1 134 ? -5.905 -5.733 -10.489 1.00 97.44 134 GLY A C 1
ATOM 1050 O O . GLY A 1 134 ? -5.649 -6.194 -9.381 1.00 97.44 134 GLY A O 1
ATOM 1051 N N . ARG A 1 135 ? -6.968 -4.938 -10.696 1.00 97.19 135 ARG A N 1
ATOM 1052 C CA . ARG A 1 135 ? -7.815 -4.378 -9.616 1.00 97.19 135 ARG A CA 1
ATOM 1053 C C . ARG A 1 135 ? -8.406 -5.439 -8.687 1.00 97.19 135 ARG A C 1
ATOM 1055 O O . ARG A 1 135 ? -8.237 -5.356 -7.472 1.00 97.19 135 ARG A O 1
ATOM 1062 N N . GLU A 1 136 ? -9.040 -6.460 -9.260 1.00 96.25 136 GLU A N 1
ATOM 1063 C CA . GLU A 1 136 ? -9.628 -7.583 -8.511 1.00 96.25 136 GLU A CA 1
ATOM 1064 C C . GLU A 1 136 ? -8.574 -8.377 -7.733 1.00 96.25 136 GLU A C 1
ATOM 1066 O O . GLU A 1 136 ? -8.768 -8.709 -6.564 1.00 96.25 136 GLU A O 1
ATOM 1071 N N . MET A 1 137 ? -7.422 -8.646 -8.357 1.00 97.25 137 MET A N 1
ATOM 1072 C CA . MET A 1 137 ? -6.319 -9.361 -7.711 1.00 97.25 137 MET A CA 1
ATOM 1073 C C . MET A 1 137 ? -5.716 -8.533 -6.572 1.00 97.25 137 MET A C 1
ATOM 1075 O O . MET A 1 137 ? -5.495 -9.064 -5.490 1.00 97.25 137 MET A O 1
ATOM 1079 N N . PHE A 1 138 ? -5.516 -7.230 -6.780 1.00 98.19 138 PHE A N 1
ATOM 1080 C CA . PHE A 1 138 ? -5.015 -6.303 -5.769 1.00 98.19 138 PHE A CA 1
ATOM 1081 C C . PHE A 1 138 ? -5.928 -6.252 -4.543 1.00 98.19 138 PHE A C 1
ATOM 1083 O O . PHE A 1 138 ? -5.454 -6.406 -3.414 1.00 98.19 138 PHE A O 1
ATOM 1090 N N . VAL A 1 139 ? -7.243 -6.126 -4.740 1.00 97.31 139 VAL A N 1
ATOM 1091 C CA . VAL A 1 139 ? -8.170 -6.108 -3.606 1.00 97.31 139 VAL A CA 1
ATOM 1092 C C . VAL A 1 139 ? -8.250 -7.466 -2.914 1.00 97.31 139 VAL A C 1
ATOM 1094 O O . VAL A 1 139 ? -8.123 -7.532 -1.690 1.00 97.31 139 VAL A O 1
ATOM 1097 N N . LYS A 1 140 ? -8.397 -8.555 -3.673 1.00 95.69 140 LYS A N 1
ATOM 1098 C CA . LYS A 1 140 ? -8.571 -9.903 -3.120 1.00 95.69 140 LYS A CA 1
ATOM 1099 C C . LYS A 1 140 ? -7.323 -10.444 -2.423 1.00 95.69 140 LYS A C 1
ATOM 1101 O O . LYS A 1 140 ? -7.445 -11.035 -1.353 1.00 95.69 140 LYS A O 1
ATOM 1106 N N . GLU A 1 141 ? -6.152 -10.292 -3.036 1.00 95.50 141 GLU A N 1
ATOM 1107 C CA . GLU A 1 141 ? -4.907 -10.907 -2.563 1.00 95.50 141 GLU A CA 1
ATOM 1108 C C . GLU A 1 141 ? -4.075 -9.988 -1.668 1.00 95.50 141 GLU A C 1
ATOM 1110 O O . GLU A 1 141 ? -3.243 -10.506 -0.932 1.00 95.50 141 GLU A O 1
ATOM 1115 N N . CYS A 1 142 ? -4.286 -8.664 -1.687 1.00 96.94 142 CYS A N 1
ATOM 1116 C CA . CYS A 1 142 ? -3.476 -7.728 -0.900 1.00 96.94 142 CYS A CA 1
ATOM 1117 C C . CYS A 1 142 ? -4.297 -6.835 0.039 1.00 96.94 142 CYS A C 1
ATOM 1119 O O . CYS A 1 142 ? -3.973 -6.770 1.224 1.00 96.94 142 CYS A O 1
ATOM 1121 N N . VAL A 1 143 ? -5.366 -6.178 -0.432 1.00 97.88 143 VAL A N 1
ATOM 1122 C CA . VAL A 1 143 ? -6.142 -5.247 0.417 1.00 97.88 143 VAL A CA 1
ATOM 1123 C C . VAL A 1 143 ? -6.961 -5.980 1.485 1.00 97.88 143 VAL A C 1
ATOM 1125 O O . VAL A 1 143 ? -6.943 -5.565 2.641 1.00 97.88 143 VAL A O 1
ATOM 1128 N N . ILE A 1 144 ? -7.630 -7.093 1.152 1.00 96.31 144 ILE A N 1
ATOM 1129 C CA . ILE A 1 144 ? -8.366 -7.901 2.144 1.00 96.31 144 ILE A CA 1
ATOM 1130 C C . ILE A 1 144 ? -7.431 -8.399 3.266 1.00 96.31 144 ILE A C 1
ATOM 1132 O O . ILE A 1 144 ? -7.733 -8.136 4.434 1.00 96.31 144 ILE A O 1
ATOM 1136 N N . PRO A 1 145 ? -6.285 -9.047 2.970 1.00 96.06 145 PRO A N 1
ATOM 1137 C CA . PRO A 1 145 ? -5.269 -9.348 3.978 1.00 96.06 145 PRO A CA 1
ATOM 1138 C C . PRO A 1 145 ? -4.799 -8.131 4.781 1.00 96.06 145 PRO A C 1
ATOM 1140 O O . PRO A 1 145 ? -4.776 -8.196 6.007 1.00 96.06 145 PRO A O 1
ATOM 1143 N N . ALA A 1 146 ? -4.506 -7.000 4.129 1.00 97.75 146 ALA A N 1
ATOM 1144 C CA . ALA A 1 146 ? -4.047 -5.781 4.799 1.00 97.75 146 ALA A CA 1
ATOM 1145 C C . ALA A 1 146 ? -5.072 -5.205 5.795 1.00 97.75 146 ALA A C 1
ATOM 1147 O O . ALA A 1 146 ? -4.688 -4.719 6.860 1.00 97.75 146 ALA A O 1
ATOM 1148 N N . ILE A 1 147 ? -6.370 -5.291 5.482 1.00 97.31 147 ILE A N 1
ATOM 1149 C CA . ILE A 1 147 ? -7.462 -4.915 6.391 1.00 97.31 147 ILE A CA 1
ATOM 1150 C C . ILE A 1 147 ? -7.444 -5.809 7.638 1.00 97.31 147 ILE A C 1
ATOM 1152 O O . ILE A 1 147 ? -7.366 -5.297 8.755 1.00 97.31 147 ILE A O 1
ATOM 1156 N N . ARG A 1 148 ? -7.446 -7.139 7.457 1.00 95.06 148 ARG A N 1
ATOM 1157 C CA . ARG A 1 148 ? -7.436 -8.121 8.562 1.00 95.06 148 ARG A CA 1
ATOM 1158 C C . ARG A 1 148 ? -6.176 -8.022 9.423 1.00 95.06 148 ARG A C 1
ATOM 1160 O O . ARG A 1 148 ? -6.246 -8.134 10.645 1.00 95.06 148 ARG A O 1
ATOM 1167 N N . ALA A 1 149 ? -5.032 -7.789 8.784 1.00 96.31 149 ALA A N 1
ATOM 1168 C CA . ALA A 1 149 ? -3.734 -7.593 9.420 1.00 96.31 149 ALA A CA 1
ATOM 1169 C C . ALA A 1 149 ? -3.541 -6.177 9.986 1.00 96.31 149 ALA A C 1
ATOM 1171 O O . ALA A 1 149 ? -2.443 -5.861 10.442 1.00 96.31 149 ALA A O 1
ATOM 1172 N N . GLN A 1 150 ? -4.572 -5.319 9.946 1.00 96.56 150 GLN A N 1
ATOM 1173 C CA . GLN A 1 150 ? -4.543 -3.959 10.496 1.00 96.56 150 GLN A CA 1
ATOM 1174 C C . GLN A 1 150 ? -3.291 -3.187 10.048 1.00 96.56 150 GLN A C 1
ATOM 1176 O O . GLN A 1 150 ? -2.653 -2.481 10.830 1.00 96.56 150 GLN A O 1
ATOM 1181 N N . ALA A 1 151 ? -2.938 -3.357 8.769 1.00 96.94 151 ALA A N 1
ATOM 1182 C CA . ALA A 1 151 ? -1.618 -3.114 8.207 1.00 96.94 151 ALA A CA 1
ATOM 1183 C C . ALA A 1 151 ? -1.204 -1.630 8.146 1.00 96.94 151 ALA A C 1
ATOM 1185 O O . ALA A 1 151 ? -1.156 -1.011 7.080 1.00 96.94 151 ALA A O 1
ATOM 1186 N N . LYS A 1 152 ? -0.880 -1.064 9.311 1.00 95.44 152 LYS A N 1
ATOM 1187 C CA . LYS A 1 152 ? -0.330 0.283 9.490 1.00 95.44 152 LYS A CA 1
ATOM 1188 C C . LYS A 1 152 ? 1.140 0.194 9.883 1.00 95.44 152 LYS A C 1
ATOM 1190 O O . LYS A 1 152 ? 1.470 -0.460 10.874 1.00 95.44 152 LYS A O 1
ATOM 1195 N N . TYR A 1 153 ? 2.026 0.878 9.163 1.00 93.06 153 TYR A N 1
ATOM 1196 C CA . TYR A 1 153 ? 3.434 0.915 9.545 1.00 93.06 153 TYR A CA 1
ATOM 1197 C C . TYR A 1 153 ? 3.637 1.745 10.811 1.00 93.06 153 TYR A C 1
ATOM 1199 O O . TYR A 1 153 ? 3.140 2.867 10.908 1.00 93.06 153 TYR A O 1
ATOM 1207 N N . MET A 1 154 ? 4.328 1.164 11.799 1.00 88.44 154 MET A N 1
ATOM 1208 C CA . MET A 1 154 ? 4.538 1.743 13.136 1.00 88.44 154 MET A CA 1
ATOM 1209 C C . MET A 1 154 ? 3.233 2.187 13.837 1.00 88.44 154 MET A C 1
ATOM 1211 O O . MET A 1 154 ? 3.263 3.016 14.742 1.00 88.44 154 MET A O 1
ATOM 1215 N N . GLY A 1 155 ? 2.074 1.674 13.402 1.00 89.88 155 GLY A N 1
ATOM 1216 C CA . GLY A 1 155 ? 0.751 2.143 13.833 1.00 89.88 155 GLY A CA 1
ATOM 1217 C C . GLY A 1 155 ? 0.320 3.514 13.281 1.00 89.88 155 GLY A C 1
ATOM 1218 O O . GLY A 1 155 ? -0.783 3.954 13.598 1.00 89.88 155 GLY A O 1
ATOM 1219 N N . ILE A 1 156 ? 1.137 4.177 12.453 1.00 90.31 156 ILE A N 1
ATOM 1220 C CA . ILE A 1 156 ? 0.918 5.558 11.992 1.00 90.31 156 ILE A CA 1
ATOM 1221 C C . ILE A 1 156 ? 0.028 5.597 10.744 1.00 90.31 156 ILE A C 1
ATOM 1223 O O . ILE A 1 156 ? -1.053 6.181 10.780 1.00 90.31 156 ILE A O 1
ATOM 1227 N N . TYR A 1 157 ? 0.471 4.983 9.642 1.00 91.75 157 TYR A N 1
ATOM 1228 C CA . TYR A 1 157 ? -0.163 5.098 8.322 1.00 91.75 157 TYR A CA 1
ATOM 1229 C C . TYR A 1 157 ? -0.392 3.730 7.667 1.00 91.75 157 TYR A C 1
ATOM 1231 O O . TYR A 1 157 ? 0.444 2.840 7.837 1.00 91.75 157 TYR A O 1
ATOM 1239 N N . PRO A 1 158 ? -1.504 3.528 6.930 1.00 94.81 158 PRO A N 1
ATOM 1240 C CA . PRO A 1 158 ? -1.744 2.292 6.192 1.00 94.81 158 PRO A CA 1
ATOM 1241 C C . PRO A 1 158 ? -0.686 2.106 5.101 1.00 94.81 158 PRO A C 1
ATOM 1243 O O . PRO A 1 158 ? -0.275 3.069 4.451 1.00 94.81 158 PRO A O 1
ATOM 1246 N N . ILE A 1 159 ? -0.249 0.865 4.896 1.00 94.88 159 ILE A N 1
ATOM 1247 C CA . ILE A 1 159 ? 0.719 0.547 3.842 1.00 94.88 159 ILE A CA 1
ATOM 1248 C C . ILE A 1 159 ? 0.050 0.501 2.459 1.00 94.88 159 ILE A C 1
ATOM 1250 O O . ILE A 1 159 ? -1.132 0.177 2.341 1.00 94.88 159 ILE A O 1
ATOM 1254 N N . SER A 1 160 ? 0.812 0.827 1.412 1.00 94.06 160 SER A N 1
ATOM 1255 C CA . SER A 1 160 ? 0.286 1.079 0.062 1.00 94.06 160 SER A CA 1
ATOM 1256 C C . SER A 1 160 ? 1.151 0.442 -1.027 1.00 94.06 160 SER A C 1
ATOM 1258 O O . SER A 1 160 ? 0.860 -0.673 -1.458 1.00 94.06 160 SER A O 1
ATOM 1260 N N . SER A 1 161 ? 2.264 1.071 -1.425 1.00 93.25 161 SER A N 1
ATOM 1261 C CA . SER A 1 161 ? 3.156 0.558 -2.475 1.00 93.25 161 SER A CA 1
ATOM 1262 C C . SER A 1 161 ? 3.642 -0.882 -2.234 1.00 93.25 161 SER A C 1
ATOM 1264 O O . SER A 1 161 ? 3.821 -1.656 -3.175 1.00 93.25 161 SER A O 1
ATOM 1266 N N . SER A 1 162 ? 3.825 -1.286 -0.973 1.00 94.75 162 SER A N 1
ATOM 1267 C CA . SER A 1 162 ? 4.166 -2.663 -0.578 1.00 94.75 162 SER A CA 1
ATOM 1268 C C . SER A 1 162 ? 3.068 -3.699 -0.849 1.00 94.75 162 SER A C 1
ATOM 1270 O O . SER A 1 162 ? 3.396 -4.873 -1.003 1.00 94.75 162 SER A O 1
ATOM 1272 N N . LEU A 1 163 ? 1.803 -3.282 -0.959 1.00 97.31 163 LEU A N 1
ATOM 1273 C CA . LEU A 1 163 ? 0.670 -4.122 -1.361 1.00 97.31 163 LEU A CA 1
ATOM 1274 C C . LEU A 1 163 ? 0.552 -4.235 -2.886 1.00 97.31 163 LEU A C 1
ATOM 1276 O O . LEU A 1 163 ? 0.185 -5.288 -3.396 1.00 97.31 163 LEU A O 1
ATOM 1280 N N . SER A 1 164 ? 0.845 -3.166 -3.634 1.00 97.25 164 SER A N 1
ATOM 1281 C CA . SER A 1 164 ? 0.659 -3.166 -5.092 1.00 97.25 164 SER A CA 1
ATOM 1282 C C . SER A 1 164 ? 1.800 -3.870 -5.835 1.00 97.25 164 SER A C 1
ATOM 1284 O O . SER A 1 164 ? 1.549 -4.598 -6.798 1.00 97.25 164 SER A O 1
ATOM 1286 N N . ARG A 1 165 ? 3.057 -3.721 -5.378 1.00 97.44 165 ARG A N 1
ATOM 1287 C CA . ARG A 1 165 ? 4.236 -4.292 -6.069 1.00 97.44 165 ARG A CA 1
ATOM 1288 C C . ARG A 1 165 ? 4.167 -5.819 -6.270 1.00 97.44 165 ARG A C 1
ATOM 1290 O O . ARG A 1 165 ? 4.514 -6.239 -7.372 1.00 97.44 165 ARG A O 1
ATOM 1297 N N . PRO A 1 166 ? 3.706 -6.652 -5.311 1.00 97.44 166 PRO A N 1
ATOM 1298 C CA . PRO A 1 166 ? 3.555 -8.094 -5.526 1.00 97.44 166 PRO A CA 1
ATOM 1299 C C . PRO A 1 166 ? 2.594 -8.450 -6.670 1.00 97.44 166 PRO A C 1
ATOM 1301 O O . PRO A 1 166 ? 2.914 -9.308 -7.488 1.00 97.44 166 PRO A O 1
ATOM 1304 N N . VAL A 1 167 ? 1.456 -7.757 -6.790 1.00 98.06 167 VAL A N 1
ATOM 1305 C CA . VAL A 1 167 ? 0.461 -8.008 -7.853 1.00 98.06 167 VAL A CA 1
ATOM 1306 C C . VAL A 1 167 ? 0.958 -7.529 -9.215 1.00 98.06 167 VAL A C 1
ATOM 1308 O O . VAL A 1 167 ? 0.836 -8.256 -10.202 1.00 98.06 167 VAL A O 1
ATOM 1311 N N . ILE A 1 168 ? 1.595 -6.354 -9.263 1.00 98.25 168 ILE A N 1
ATOM 1312 C CA . ILE A 1 168 ? 2.242 -5.837 -10.478 1.00 98.25 168 ILE A CA 1
ATOM 1313 C C . ILE A 1 168 ? 3.318 -6.824 -10.958 1.00 98.25 168 ILE A C 1
ATOM 1315 O O . ILE A 1 168 ? 3.316 -7.237 -12.118 1.00 98.25 168 ILE A O 1
ATOM 1319 N N . ALA A 1 169 ? 4.197 -7.264 -10.052 1.00 98.19 169 ALA A N 1
ATOM 1320 C CA . ALA A 1 169 ? 5.240 -8.238 -10.353 1.00 98.19 169 ALA A CA 1
ATOM 1321 C C . ALA A 1 169 ? 4.669 -9.581 -10.829 1.00 98.19 169 ALA A C 1
ATOM 1323 O O . ALA A 1 169 ? 5.209 -10.146 -11.779 1.00 98.19 169 ALA A O 1
ATOM 1324 N N . ARG A 1 170 ? 3.578 -10.073 -10.226 1.00 98.19 170 ARG A N 1
ATOM 1325 C CA . ARG A 1 170 ? 2.910 -11.316 -10.637 1.00 98.19 170 ARG A CA 1
ATOM 1326 C C . ARG A 1 170 ? 2.405 -11.236 -12.073 1.00 98.19 170 ARG A C 1
ATOM 1328 O O . ARG A 1 170 ? 2.836 -12.017 -12.917 1.00 98.19 170 ARG A O 1
ATOM 1335 N N . LEU A 1 171 ? 1.538 -10.265 -12.355 1.00 98.69 171 LEU A N 1
ATOM 1336 C CA . LEU A 1 171 ? 0.861 -10.140 -13.648 1.00 98.69 171 LEU A CA 1
ATOM 1337 C C . LEU A 1 171 ? 1.846 -9.872 -14.791 1.00 98.69 171 LEU A C 1
ATOM 1339 O O . LEU A 1 171 ? 1.710 -10.457 -15.865 1.00 98.69 171 LEU A O 1
ATOM 1343 N N . ILE A 1 172 ? 2.878 -9.056 -14.551 1.00 98.69 172 ILE A N 1
ATOM 1344 C CA . ILE A 1 172 ? 3.928 -8.799 -15.544 1.00 98.69 172 ILE A CA 1
ATOM 1345 C C . ILE A 1 172 ? 4.844 -10.020 -15.715 1.00 98.69 172 ILE A C 1
ATOM 1347 O O . ILE A 1 172 ? 5.228 -10.316 -16.842 1.00 98.69 172 ILE A O 1
ATOM 1351 N N . THR A 1 173 ? 5.145 -10.780 -14.654 1.00 98.62 173 THR A N 1
ATOM 1352 C CA . THR A 1 173 ? 5.915 -12.036 -14.767 1.00 98.62 173 THR A CA 1
ATOM 1353 C C . THR A 1 173 ? 5.159 -13.093 -15.568 1.00 98.62 173 THR A C 1
ATOM 1355 O O . THR A 1 173 ? 5.745 -13.742 -16.435 1.00 98.62 173 THR A O 1
ATOM 1358 N N . ASP A 1 174 ? 3.859 -13.256 -15.325 1.00 98.62 174 ASP A N 1
ATOM 1359 C CA . ASP A 1 174 ? 3.037 -14.233 -16.042 1.00 98.62 174 ASP A CA 1
ATOM 1360 C C . ASP A 1 174 ? 2.811 -13.819 -17.510 1.00 98.62 174 ASP A C 1
ATOM 1362 O O . ASP A 1 174 ? 2.872 -14.668 -18.402 1.00 98.62 174 ASP A O 1
ATOM 1366 N N . TYR A 1 175 ? 2.679 -12.516 -17.793 1.00 98.75 175 TYR A N 1
ATOM 1367 C CA . TYR A 1 175 ? 2.707 -11.989 -19.163 1.00 98.75 175 TYR A CA 1
ATOM 1368 C C . TYR A 1 175 ? 4.065 -12.210 -19.852 1.00 98.75 175 TYR A C 1
ATOM 1370 O O . TYR A 1 175 ? 4.123 -12.674 -20.987 1.00 98.75 175 TYR A O 1
ATOM 1378 N N . ALA A 1 176 ? 5.176 -11.939 -19.163 1.00 98.56 176 ALA A N 1
ATOM 1379 C CA . ALA A 1 176 ? 6.517 -12.128 -19.709 1.00 98.56 176 ALA A CA 1
ATOM 1380 C C . ALA A 1 176 ? 6.812 -13.600 -20.036 1.00 98.56 176 ALA A C 1
ATOM 1382 O O . ALA A 1 176 ? 7.423 -13.890 -21.064 1.00 98.56 176 ALA A O 1
ATOM 1383 N N . LYS A 1 177 ? 6.320 -14.543 -19.223 1.00 98.38 177 LYS A N 1
ATOM 1384 C CA . LYS A 1 177 ? 6.351 -15.977 -19.555 1.00 98.38 177 LYS A CA 1
ATOM 1385 C C . LYS A 1 177 ? 5.514 -16.293 -20.795 1.00 98.38 177 LYS A C 1
ATOM 1387 O O . LYS A 1 177 ? 5.994 -17.022 -21.656 1.00 98.38 177 LYS A O 1
ATOM 1392 N N . SER A 1 178 ? 4.292 -15.762 -20.909 1.00 98.31 178 SER A N 1
ATOM 1393 C CA . SER A 1 178 ? 3.391 -16.106 -22.021 1.00 98.31 178 SER A CA 1
ATOM 1394 C C . SER A 1 178 ? 3.879 -15.605 -23.384 1.00 98.31 178 SER A C 1
ATOM 1396 O O . SER A 1 178 ? 3.611 -16.257 -24.393 1.00 98.31 178 SER A O 1
ATOM 1398 N N . VAL A 1 179 ? 4.658 -14.517 -23.422 1.00 97.94 179 VAL A N 1
ATOM 1399 C CA . VAL A 1 179 ? 5.344 -14.052 -24.644 1.00 97.94 179 VAL A C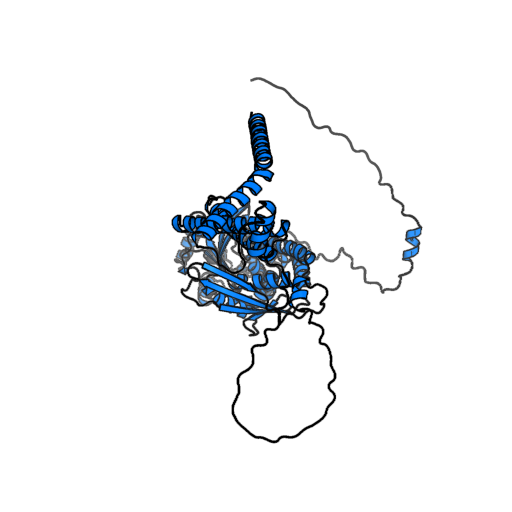A 1
ATOM 1400 C C . VAL A 1 179 ? 6.734 -14.673 -24.852 1.00 97.94 179 VAL A C 1
ATOM 1402 O O . VAL A 1 179 ? 7.356 -14.402 -25.871 1.00 97.94 179 VAL A O 1
ATOM 1405 N N . ASN A 1 180 ? 7.222 -15.527 -23.941 1.00 97.06 180 ASN A N 1
ATOM 1406 C CA . ASN A 1 180 ? 8.594 -16.065 -23.917 1.00 97.06 180 ASN A CA 1
ATOM 1407 C C . ASN A 1 180 ? 9.689 -14.977 -23.864 1.00 97.06 180 ASN A C 1
ATOM 1409 O O . ASN A 1 180 ? 10.693 -15.045 -24.576 1.00 97.06 180 ASN A O 1
ATOM 1413 N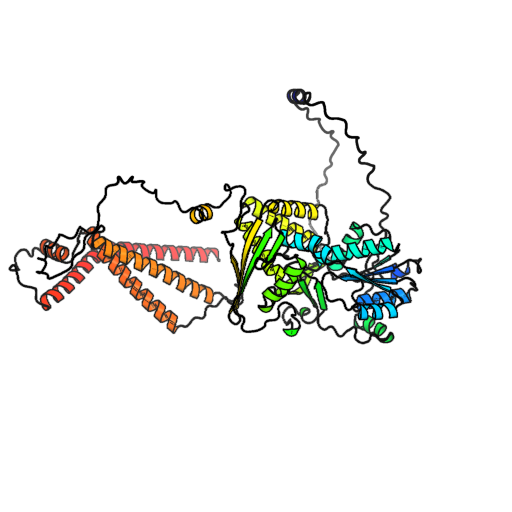 N . ALA A 1 181 ? 9.495 -13.962 -23.020 1.00 97.50 181 ALA A N 1
ATOM 1414 C CA . ALA A 1 181 ? 10.449 -12.873 -22.851 1.00 97.50 181 ALA A CA 1
ATOM 1415 C C . ALA A 1 181 ? 11.805 -13.357 -22.318 1.00 97.50 181 ALA A C 1
ATOM 1417 O O . ALA A 1 181 ? 11.883 -14.177 -21.400 1.00 97.50 181 ALA A O 1
ATOM 1418 N N . GLY A 1 182 ? 12.881 -12.797 -22.871 1.00 95.38 182 GLY A N 1
ATOM 1419 C CA . GLY A 1 182 ? 14.245 -13.018 -22.390 1.00 95.38 182 GLY A CA 1
ATOM 1420 C C . GLY A 1 182 ? 14.619 -12.114 -21.213 1.00 95.38 182 GLY A C 1
ATOM 1421 O O . GLY A 1 182 ? 15.361 -12.541 -20.328 1.00 95.38 182 GLY A O 1
ATOM 1422 N N . LEU A 1 183 ? 14.060 -10.898 -21.189 1.00 97.19 183 LEU A N 1
ATOM 1423 C CA . LEU A 1 183 ? 14.284 -9.881 -20.161 1.00 97.19 183 LEU A CA 1
ATOM 1424 C C . LEU A 1 183 ? 12.962 -9.396 -19.550 1.00 97.19 183 LEU A C 1
ATOM 1426 O O . LEU A 1 183 ? 11.993 -9.157 -20.275 1.00 97.19 183 LEU A O 1
ATOM 1430 N N . LEU A 1 184 ? 12.958 -9.181 -18.230 1.00 98.25 184 LEU A N 1
ATOM 1431 C CA . LEU A 1 184 ? 11.889 -8.496 -17.495 1.00 98.25 184 LEU A CA 1
ATOM 1432 C C . LEU A 1 184 ? 12.480 -7.347 -16.664 1.00 98.25 184 LEU A C 1
ATOM 1434 O O . LEU A 1 184 ? 13.187 -7.560 -15.682 1.00 98.25 184 LEU A O 1
ATOM 1438 N N . LEU A 1 185 ? 12.183 -6.112 -17.052 1.00 98.56 185 LEU A N 1
ATOM 1439 C CA . LEU A 1 185 ? 12.781 -4.907 -16.481 1.00 98.56 185 LEU A CA 1
ATOM 1440 C C . LEU A 1 185 ? 11.764 -4.078 -15.692 1.00 98.56 185 LEU A C 1
ATOM 1442 O O . LEU A 1 185 ? 10.578 -4.039 -16.014 1.00 98.56 185 LEU A O 1
ATOM 1446 N N . HIS A 1 186 ? 12.239 -3.358 -14.684 1.00 97.81 186 HIS A N 1
ATOM 1447 C CA . HIS A 1 186 ? 11.498 -2.299 -14.002 1.00 97.81 186 HIS A CA 1
ATOM 1448 C C . HIS A 1 186 ? 12.416 -1.108 -13.712 1.00 97.81 186 HIS A C 1
ATOM 1450 O O . HIS A 1 186 ? 13.629 -1.202 -13.873 1.00 97.81 186 HIS A O 1
ATOM 1456 N N . THR A 1 187 ? 11.865 0.023 -13.257 1.00 95.94 187 THR A N 1
ATOM 1457 C CA . THR A 1 187 ? 12.653 1.263 -13.102 1.00 95.94 187 THR A CA 1
ATOM 1458 C C . THR A 1 187 ? 12.902 1.731 -11.671 1.00 95.94 187 THR A C 1
ATOM 1460 O O . THR A 1 187 ? 13.516 2.777 -11.486 1.00 95.94 187 THR A O 1
ATOM 1463 N N . ALA A 1 188 ? 12.470 0.973 -10.657 1.00 93.88 188 ALA A N 1
ATOM 1464 C CA . ALA A 1 188 ? 12.803 1.278 -9.264 1.00 93.88 188 ALA A CA 1
ATOM 1465 C C . ALA A 1 188 ? 14.328 1.308 -9.029 1.00 93.88 188 ALA A C 1
ATOM 1467 O O . ALA A 1 188 ? 15.051 0.442 -9.530 1.00 93.88 188 ALA A O 1
ATOM 1468 N N . ASN A 1 189 ? 14.806 2.296 -8.274 1.00 90.56 189 ASN A N 1
ATOM 1469 C CA . ASN A 1 189 ? 16.230 2.550 -8.021 1.00 90.56 189 ASN A CA 1
ATOM 1470 C C . ASN A 1 189 ? 16.647 2.199 -6.571 1.00 90.56 189 ASN A C 1
ATOM 1472 O O . ASN A 1 189 ? 15.825 1.767 -5.763 1.00 90.56 189 ASN A O 1
ATOM 1476 N N . LEU A 1 190 ? 17.928 2.389 -6.224 1.00 87.62 190 LEU A N 1
ATOM 1477 C CA . LEU A 1 190 ? 18.468 2.062 -4.891 1.00 87.62 190 LEU A CA 1
ATOM 1478 C C . LEU A 1 190 ? 17.870 2.855 -3.714 1.00 87.62 190 LEU A C 1
ATOM 1480 O O . LEU A 1 190 ? 17.944 2.362 -2.586 1.00 87.62 190 LEU A O 1
ATOM 1484 N N . SER A 1 191 ? 17.299 4.043 -3.936 1.00 85.31 191 SER A N 1
ATOM 1485 C CA . SER A 1 191 ? 16.662 4.841 -2.877 1.00 85.31 191 SER A CA 1
ATOM 1486 C C . SER A 1 191 ? 15.178 4.518 -2.688 1.00 85.31 191 SER A C 1
ATOM 1488 O O . SER A 1 191 ? 14.534 5.122 -1.839 1.00 85.31 191 SER A O 1
ATOM 1490 N N . GLN A 1 192 ? 14.621 3.579 -3.460 1.00 88.62 192 GLN A N 1
ATOM 1491 C CA . GLN A 1 192 ? 13.204 3.225 -3.420 1.00 88.62 192 GLN A CA 1
ATOM 1492 C C . GLN A 1 192 ? 12.994 1.810 -2.883 1.00 88.62 192 GLN A C 1
ATOM 1494 O O . GLN A 1 192 ? 13.476 0.828 -3.453 1.00 88.62 192 GLN A O 1
ATOM 1499 N N . ASN A 1 193 ? 12.141 1.672 -1.867 1.00 91.56 193 ASN A N 1
ATOM 1500 C CA . ASN A 1 193 ? 11.750 0.360 -1.342 1.00 91.56 193 ASN A CA 1
ATOM 1501 C C . ASN A 1 193 ? 11.026 -0.522 -2.384 1.00 91.56 193 ASN A C 1
ATOM 1503 O O . ASN A 1 193 ? 10.966 -1.741 -2.230 1.00 91.56 193 ASN A O 1
ATOM 1507 N N . SER A 1 194 ? 10.536 0.056 -3.488 1.00 93.62 194 SER A N 1
ATOM 1508 C CA . SER A 1 194 ? 10.020 -0.690 -4.645 1.00 93.62 194 SER A CA 1
ATOM 1509 C C . SER A 1 194 ? 11.052 -1.637 -5.284 1.00 93.62 194 SER A C 1
ATOM 1511 O O . SER A 1 194 ? 10.644 -2.672 -5.802 1.00 93.62 194 SER A O 1
ATOM 1513 N N . LEU A 1 195 ? 12.361 -1.352 -5.216 1.00 94.50 195 LEU A N 1
ATOM 1514 C CA . LEU A 1 195 ? 13.412 -2.203 -5.800 1.00 94.50 195 LEU A CA 1
ATOM 1515 C C . LEU A 1 195 ? 13.425 -3.631 -5.208 1.00 94.50 195 LEU A C 1
ATOM 1517 O O . LEU A 1 195 ? 13.199 -4.577 -5.965 1.00 94.50 195 LEU A O 1
ATOM 1521 N N . PRO A 1 196 ? 13.618 -3.842 -3.887 1.00 93.81 196 PRO A N 1
ATOM 1522 C CA . PRO A 1 196 ? 13.538 -5.183 -3.304 1.00 93.81 196 PRO A CA 1
ATOM 1523 C C . PRO A 1 196 ? 12.128 -5.785 -3.404 1.00 93.81 196 PRO A C 1
ATOM 1525 O O . PRO A 1 196 ? 12.004 -6.989 -3.619 1.00 93.81 196 PRO A O 1
ATOM 1528 N N . ARG A 1 197 ? 11.062 -4.972 -3.304 1.00 96.00 197 ARG A N 1
ATOM 1529 C CA . ARG A 1 197 ? 9.666 -5.441 -3.430 1.00 96.00 197 ARG A CA 1
ATOM 1530 C C . ARG A 1 197 ? 9.399 -6.096 -4.788 1.00 96.00 197 ARG A C 1
ATOM 1532 O O . ARG A 1 197 ? 8.794 -7.167 -4.827 1.00 96.00 197 ARG A O 1
ATOM 1539 N N . LEU A 1 198 ? 9.857 -5.486 -5.882 1.00 97.56 198 LEU A N 1
ATOM 1540 C CA . LEU A 1 198 ? 9.688 -6.021 -7.234 1.00 97.56 198 LEU A CA 1
ATOM 1541 C C . LEU A 1 198 ? 10.618 -7.214 -7.481 1.00 97.56 198 LEU A C 1
ATOM 1543 O O . LEU A 1 198 ? 10.117 -8.287 -7.811 1.00 97.56 198 LEU A O 1
ATOM 1547 N N . ASN A 1 199 ? 11.927 -7.078 -7.236 1.00 96.25 199 ASN A N 1
ATOM 1548 C CA . ASN A 1 199 ? 12.904 -8.150 -7.475 1.00 96.25 199 ASN A CA 1
ATOM 1549 C C . ASN A 1 199 ? 12.558 -9.452 -6.738 1.00 96.25 199 ASN A C 1
ATOM 1551 O O . ASN A 1 199 ? 12.499 -10.514 -7.358 1.00 96.25 199 ASN A O 1
ATOM 1555 N N . ASN A 1 200 ? 12.263 -9.380 -5.436 1.00 95.94 200 ASN A N 1
ATOM 1556 C CA . ASN A 1 200 ? 11.914 -10.565 -4.647 1.00 95.94 200 ASN A CA 1
ATOM 1557 C C . ASN A 1 200 ? 10.598 -11.204 -5.120 1.00 95.94 200 ASN A C 1
ATOM 1559 O O . ASN A 1 200 ? 10.446 -12.424 -5.058 1.00 95.94 200 ASN A O 1
ATOM 1563 N N . SER A 1 201 ? 9.646 -10.394 -5.598 1.00 96.69 201 SER A N 1
ATOM 1564 C CA . SER A 1 201 ? 8.374 -10.888 -6.132 1.00 96.69 201 SER A CA 1
ATOM 1565 C C . SER A 1 201 ? 8.570 -11.583 -7.483 1.00 96.69 201 SER A C 1
ATOM 1567 O O . SER A 1 201 ? 8.127 -12.715 -7.642 1.00 96.69 201 SER A O 1
ATOM 1569 N N . ILE A 1 202 ? 9.299 -10.972 -8.425 1.00 97.31 202 ILE A N 1
ATOM 1570 C CA . ILE A 1 202 ? 9.635 -11.575 -9.732 1.00 97.31 202 ILE A CA 1
ATOM 1571 C C . ILE A 1 202 ? 10.389 -12.900 -9.534 1.00 97.31 202 ILE A C 1
ATOM 1573 O O . ILE A 1 202 ? 10.055 -13.909 -10.161 1.00 97.31 202 ILE A O 1
ATOM 1577 N N . GLN A 1 203 ? 11.347 -12.929 -8.599 1.00 95.62 203 GLN A N 1
ATOM 1578 C CA . GLN A 1 203 ? 12.064 -14.146 -8.218 1.00 95.62 203 GLN A CA 1
ATOM 1579 C C . GLN A 1 203 ? 11.113 -15.216 -7.657 1.00 95.62 203 GLN A C 1
ATOM 1581 O O . GLN A 1 203 ? 11.167 -16.367 -8.089 1.00 95.62 203 GLN A O 1
ATOM 1586 N N . ARG A 1 204 ? 10.214 -14.847 -6.731 1.00 94.56 204 ARG A N 1
ATOM 1587 C CA . ARG A 1 204 ? 9.220 -15.756 -6.130 1.00 94.56 204 ARG A CA 1
ATOM 1588 C C . ARG A 1 204 ? 8.247 -16.328 -7.162 1.00 94.56 204 ARG A C 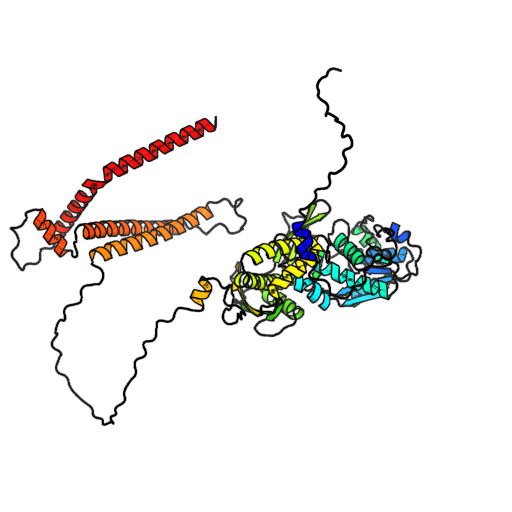1
ATOM 1590 O O . ARG A 1 204 ? 7.894 -17.499 -7.060 1.00 94.56 204 ARG A O 1
ATOM 1597 N N . TYR A 1 205 ? 7.822 -15.532 -8.141 1.00 95.50 205 TYR A N 1
ATOM 1598 C CA . TYR A 1 205 ? 6.962 -15.993 -9.234 1.00 95.50 205 TYR A CA 1
ATOM 1599 C C . TYR A 1 205 ? 7.726 -16.764 -10.321 1.00 95.50 205 TYR A C 1
ATOM 1601 O O . TYR A 1 205 ? 7.092 -17.307 -11.227 1.00 95.50 205 TYR A O 1
ATOM 1609 N N . GLY A 1 206 ? 9.057 -16.860 -10.233 1.00 94.56 206 GLY A N 1
ATOM 1610 C CA . GLY A 1 206 ? 9.877 -17.716 -11.087 1.00 94.56 206 GLY A CA 1
ATOM 1611 C C . GLY A 1 206 ? 9.904 -17.266 -12.546 1.00 94.56 206 GLY A C 1
ATOM 1612 O O . GLY A 1 206 ? 9.532 -18.035 -13.434 1.00 94.56 206 GLY A O 1
ATOM 1613 N N . PHE A 1 207 ? 10.315 -16.023 -12.813 1.00 95.81 207 PHE A N 1
ATOM 1614 C CA . PHE A 1 207 ? 10.631 -15.611 -14.183 1.00 95.81 207 PHE A CA 1
ATOM 1615 C C . PHE A 1 207 ? 11.858 -16.393 -14.711 1.00 95.81 207 PHE A C 1
ATOM 1617 O O . PHE A 1 207 ? 12.893 -16.397 -14.044 1.00 95.81 207 PHE A O 1
ATOM 1624 N N . PRO A 1 208 ? 11.778 -17.064 -15.880 1.00 92.69 208 PRO A N 1
ATOM 1625 C CA . PRO A 1 208 ? 12.861 -17.912 -16.384 1.00 92.69 208 PRO A CA 1
ATOM 1626 C C . PRO A 1 208 ? 13.945 -17.163 -17.178 1.00 92.69 208 PRO A C 1
ATOM 1628 O O . PRO A 1 208 ? 14.918 -17.799 -17.588 1.00 92.69 208 PRO A O 1
ATOM 1631 N N . GLY A 1 209 ? 13.780 -15.863 -17.445 1.00 92.81 209 GLY A N 1
ATOM 1632 C CA . GLY A 1 209 ? 14.784 -14.998 -18.080 1.00 92.81 209 GLY A CA 1
ATOM 1633 C C . GLY A 1 209 ? 15.643 -14.236 -17.062 1.00 92.81 209 GLY A C 1
ATOM 1634 O O . GLY A 1 209 ? 15.695 -14.596 -15.886 1.00 92.81 209 GLY A O 1
ATOM 1635 N N . GLU A 1 210 ? 16.319 -13.178 -17.505 1.00 95.88 210 GLU A N 1
ATOM 1636 C CA . GLU A 1 210 ? 17.027 -12.240 -16.616 1.00 95.88 210 GLU A CA 1
ATOM 1637 C C . GLU A 1 210 ? 16.119 -11.054 -16.264 1.00 95.88 210 GLU A C 1
ATOM 1639 O O . GLU A 1 210 ? 15.316 -10.605 -17.083 1.00 95.88 210 GLU A O 1
ATOM 1644 N N . PHE A 1 211 ? 16.207 -10.549 -15.033 1.00 97.25 211 PHE A N 1
ATOM 1645 C CA . PHE A 1 211 ? 15.320 -9.484 -14.566 1.00 97.25 211 PHE A CA 1
ATOM 1646 C C . PHE A 1 211 ? 16.005 -8.507 -13.617 1.00 97.25 211 PHE A C 1
ATOM 1648 O O . PHE A 1 211 ? 17.016 -8.839 -12.997 1.00 97.25 211 PHE A O 1
ATOM 1655 N N . GLY A 1 212 ? 15.438 -7.307 -13.492 1.00 97.31 212 GLY A N 1
ATOM 1656 C CA . GLY A 1 212 ? 15.880 -6.309 -12.520 1.00 97.31 212 GLY A CA 1
ATOM 1657 C C . GLY A 1 212 ? 15.619 -4.870 -12.955 1.00 97.31 212 GLY A C 1
ATOM 1658 O O . GLY A 1 212 ? 14.628 -4.576 -13.626 1.00 97.31 212 GLY A O 1
ATOM 1659 N N . SER A 1 213 ? 16.524 -3.968 -12.576 1.00 97.50 213 SER A N 1
ATOM 1660 C CA . SER A 1 213 ? 16.469 -2.542 -12.894 1.00 97.50 213 SER A CA 1
ATOM 1661 C C . SER A 1 213 ? 17.841 -2.021 -13.309 1.00 97.50 213 SER A C 1
ATOM 1663 O O . SER A 1 213 ? 18.784 -2.129 -12.527 1.00 97.50 213 SER A O 1
ATOM 1665 N N . PRO A 1 214 ? 17.971 -1.349 -14.467 1.00 96.50 214 PRO A N 1
ATOM 1666 C CA . PRO A 1 214 ? 19.230 -0.708 -14.838 1.00 96.50 214 PRO A CA 1
ATOM 1667 C C . PRO A 1 214 ? 19.607 0.457 -13.903 1.00 96.50 214 PRO A C 1
ATOM 1669 O O . PRO A 1 214 ? 20.744 0.917 -13.919 1.00 96.50 214 PRO A O 1
ATOM 1672 N N . TYR A 1 215 ? 18.679 0.951 -13.074 1.00 95.44 215 TYR A N 1
ATOM 1673 C CA . TYR A 1 215 ? 18.906 2.087 -12.175 1.00 95.44 215 TYR A CA 1
ATOM 1674 C C . TYR A 1 215 ? 19.459 1.696 -10.794 1.00 95.44 215 TYR A C 1
ATOM 1676 O O . TYR A 1 215 ? 19.414 2.512 -9.870 1.00 95.44 215 TYR A O 1
ATOM 1684 N N . VAL A 1 216 ? 19.975 0.473 -10.625 1.00 93.69 216 VAL A N 1
ATOM 1685 C CA . VAL A 1 216 ? 20.764 0.123 -9.432 1.00 93.69 216 VAL A CA 1
ATOM 1686 C C . VAL A 1 216 ? 22.149 0.771 -9.527 1.00 93.69 216 VAL A C 1
ATOM 1688 O O . VAL A 1 216 ? 22.567 1.435 -8.582 1.00 93.69 216 VAL A O 1
ATOM 1691 N N . TYR A 1 217 ? 22.814 0.669 -10.684 1.00 93.88 217 TYR A N 1
ATOM 1692 C CA . TYR A 1 217 ? 24.150 1.234 -10.911 1.00 93.88 217 TYR A CA 1
ATOM 1693 C C . TYR A 1 217 ? 24.242 2.250 -12.060 1.00 93.88 217 TYR A C 1
ATOM 1695 O O . TYR A 1 217 ? 25.168 3.062 -12.059 1.00 93.88 217 TYR A O 1
ATOM 1703 N N . SER A 1 218 ? 23.292 2.308 -13.005 1.00 92.56 218 SER A N 1
ATOM 1704 C CA . SER A 1 218 ? 23.302 3.366 -14.031 1.00 92.56 218 SER A CA 1
ATOM 1705 C C . SER A 1 218 ? 22.658 4.664 -13.533 1.00 92.56 218 SER A C 1
ATOM 1707 O O . SER A 1 218 ? 21.487 4.959 -13.792 1.00 92.56 218 SER A O 1
ATOM 1709 N N . VAL A 1 219 ? 23.457 5.473 -12.836 1.00 85.44 219 VAL A N 1
ATOM 1710 C CA . VAL A 1 219 ? 23.071 6.817 -12.387 1.00 85.44 219 VAL A CA 1
ATOM 1711 C C . VAL A 1 219 ? 23.084 7.790 -13.571 1.00 85.44 219 VAL A C 1
ATOM 1713 O O . VAL A 1 219 ? 24.134 8.141 -14.099 1.00 85.44 219 VAL A O 1
ATOM 1716 N N . VAL A 1 220 ? 21.900 8.253 -13.971 1.00 87.44 220 VAL A N 1
ATOM 1717 C CA . VAL A 1 220 ? 21.700 9.295 -14.993 1.00 87.44 220 VAL A CA 1
ATOM 1718 C C . VAL A 1 220 ? 20.817 10.384 -14.377 1.00 87.44 220 VAL A C 1
ATOM 1720 O O . VAL A 1 220 ? 19.806 10.056 -13.749 1.00 87.44 220 VAL A O 1
ATOM 1723 N N . SER A 1 221 ? 21.179 11.664 -14.525 1.00 88.81 221 SER A N 1
ATOM 1724 C CA . SER A 1 221 ? 20.430 12.772 -13.906 1.00 88.81 221 SER A CA 1
ATOM 1725 C C . SER A 1 221 ? 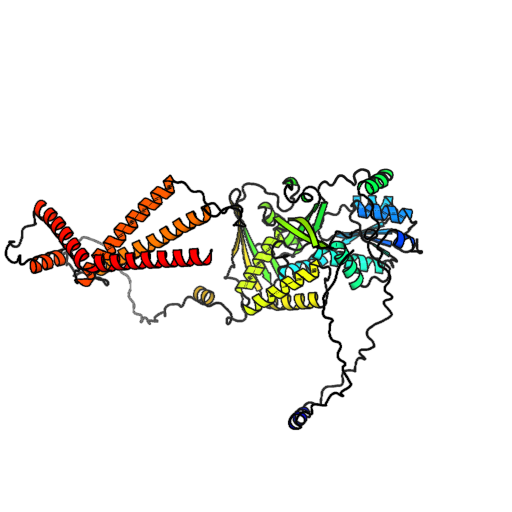19.056 12.981 -14.556 1.00 88.81 221 SER A C 1
ATOM 1727 O O . SER A 1 221 ? 18.831 12.592 -15.707 1.00 88.81 221 SER A O 1
ATOM 1729 N N . ARG A 1 222 ? 18.115 13.610 -13.836 1.00 86.94 222 ARG A N 1
ATOM 1730 C CA . ARG A 1 222 ? 16.776 13.896 -14.385 1.00 86.94 222 ARG A CA 1
ATOM 1731 C C . ARG A 1 222 ? 16.845 14.879 -15.557 1.00 86.94 222 ARG A C 1
ATOM 1733 O O . ARG A 1 222 ? 16.143 14.663 -16.543 1.00 86.94 222 ARG A O 1
ATOM 1740 N N . GLU A 1 223 ? 17.713 15.893 -15.505 1.00 87.81 223 GLU A N 1
ATOM 1741 C CA . GLU A 1 223 ? 17.892 16.837 -16.619 1.00 87.81 223 GLU A CA 1
ATOM 1742 C C . GLU A 1 223 ? 18.482 16.144 -17.848 1.00 87.81 223 GLU A C 1
ATOM 1744 O O . GLU A 1 223 ? 18.054 16.424 -18.964 1.00 87.81 223 GLU A O 1
ATOM 1749 N N . MET A 1 224 ? 19.424 15.210 -17.664 1.00 90.69 224 MET A N 1
ATOM 1750 C CA . MET A 1 224 ? 20.015 14.456 -18.772 1.00 90.69 224 MET A CA 1
ATOM 1751 C C . MET A 1 224 ? 18.969 13.575 -19.467 1.00 90.69 224 MET A C 1
ATOM 1753 O O . MET A 1 224 ? 18.827 13.668 -20.687 1.00 90.69 224 MET A O 1
ATOM 1757 N N . LYS A 1 225 ? 18.172 12.803 -18.708 1.00 92.56 225 LYS A N 1
ATOM 1758 C CA . LYS A 1 225 ? 17.064 12.000 -19.269 1.00 92.56 225 LYS A CA 1
ATOM 1759 C C . LYS A 1 225 ? 16.070 12.878 -20.027 1.00 92.56 225 LYS A C 1
ATOM 1761 O O . LYS A 1 225 ? 15.675 12.543 -21.141 1.00 92.56 225 LYS A O 1
ATOM 1766 N N . ALA A 1 226 ? 15.688 14.012 -19.438 1.00 89.69 226 ALA A N 1
ATOM 1767 C CA . ALA A 1 226 ? 14.746 14.948 -20.041 1.00 89.69 226 ALA A CA 1
ATOM 1768 C C . ALA A 1 226 ? 15.296 15.582 -21.326 1.00 89.69 226 ALA A C 1
ATOM 1770 O O . ALA A 1 226 ? 14.584 15.650 -22.324 1.00 89.69 226 ALA A O 1
ATOM 1771 N N . LYS A 1 227 ? 16.572 15.988 -21.333 1.00 91.06 227 LYS A N 1
ATOM 1772 C CA . LYS A 1 227 ? 17.253 16.556 -22.503 1.00 91.06 227 LYS A CA 1
ATOM 1773 C C . LYS A 1 227 ? 17.336 15.558 -23.656 1.00 91.06 227 LYS A C 1
ATOM 1775 O O . LYS A 1 227 ? 17.072 15.940 -24.793 1.00 91.06 227 LYS A O 1
ATOM 1780 N N . GLU A 1 228 ? 17.677 14.298 -23.378 1.00 91.50 228 GLU A N 1
ATOM 1781 C CA . GLU A 1 228 ? 17.702 13.261 -24.416 1.00 91.50 228 GLU A CA 1
ATOM 1782 C C . GLU A 1 228 ? 16.288 12.987 -24.957 1.00 91.50 228 GLU A C 1
ATOM 1784 O O . GLU A 1 228 ? 16.092 13.026 -26.169 1.00 91.50 228 GLU A O 1
ATOM 1789 N N . LEU A 1 229 ? 15.277 12.824 -24.093 1.00 91.69 229 LEU A N 1
ATOM 1790 C CA . LEU A 1 229 ? 13.884 12.579 -24.508 1.00 91.69 229 LEU A CA 1
ATOM 1791 C C . LEU A 1 229 ? 13.225 13.773 -25.226 1.00 91.69 229 LEU A C 1
ATOM 1793 O O . LEU A 1 229 ? 12.388 13.573 -26.112 1.00 91.69 229 LEU A O 1
ATOM 1797 N N . ALA A 1 230 ? 13.617 15.010 -24.910 1.00 88.88 230 ALA A N 1
ATOM 1798 C CA . ALA A 1 230 ? 13.156 16.205 -25.617 1.00 88.88 230 ALA A CA 1
ATOM 1799 C C . ALA A 1 230 ? 13.526 16.163 -27.111 1.00 88.88 230 ALA A C 1
ATOM 1801 O O . ALA A 1 230 ? 12.707 16.544 -27.947 1.00 88.88 230 ALA A O 1
ATOM 1802 N N . GLY A 1 231 ? 14.694 15.602 -27.454 1.00 84.69 231 GLY A N 1
ATOM 1803 C CA . GLY A 1 231 ? 15.120 15.367 -28.841 1.00 84.69 231 GLY A CA 1
ATOM 1804 C C . GLY A 1 231 ? 14.209 14.418 -29.636 1.00 84.69 231 GLY A C 1
ATOM 1805 O O . GLY A 1 231 ? 14.196 14.475 -30.860 1.00 84.69 231 GLY A O 1
ATOM 1806 N N . PHE A 1 232 ? 13.391 13.606 -28.955 1.00 82.88 232 PHE A N 1
ATOM 1807 C CA . PHE A 1 232 ? 12.399 12.691 -29.546 1.00 82.88 232 PHE A CA 1
ATOM 1808 C C . PHE A 1 232 ? 10.956 13.223 -29.394 1.00 82.88 232 PHE A C 1
ATOM 1810 O O . PHE A 1 232 ? 9.961 12.488 -29.451 1.00 82.88 232 PHE A O 1
ATOM 1817 N N . GLY A 1 233 ? 10.819 14.538 -29.192 1.00 81.19 233 GLY A N 1
ATOM 1818 C CA . GLY A 1 233 ? 9.535 15.228 -29.096 1.00 81.19 233 GLY A CA 1
ATOM 1819 C C . GLY A 1 233 ? 8.753 14.887 -27.828 1.00 81.19 233 GLY A C 1
ATOM 1820 O O . GLY A 1 233 ? 7.528 14.787 -27.888 1.00 81.19 233 GLY A O 1
ATOM 1821 N N . LEU A 1 234 ? 9.434 14.656 -26.700 1.00 82.19 234 LEU A N 1
ATOM 1822 C CA . LEU A 1 234 ? 8.825 14.510 -25.368 1.00 82.19 234 LEU A CA 1
ATOM 1823 C C . LEU A 1 234 ? 9.372 15.567 -24.378 1.00 82.19 234 LEU A C 1
ATOM 1825 O O . LEU A 1 234 ? 9.923 15.205 -23.339 1.00 82.19 234 LEU A O 1
ATOM 1829 N N . PRO A 1 235 ? 9.255 16.881 -24.676 1.00 66.88 235 PRO A N 1
ATOM 1830 C CA . PRO A 1 235 ? 9.934 17.933 -23.912 1.00 66.88 235 PRO A CA 1
ATOM 1831 C C . PRO A 1 235 ? 9.351 18.200 -22.512 1.00 66.88 235 PRO A C 1
ATOM 1833 O O . PRO A 1 235 ? 10.049 18.764 -21.679 1.00 66.88 235 PRO A O 1
ATOM 1836 N N . MET A 1 236 ? 8.103 17.804 -22.234 1.00 63.25 236 MET A N 1
ATOM 1837 C CA . MET A 1 236 ? 7.374 18.155 -20.995 1.00 63.25 236 MET A CA 1
ATOM 1838 C C . MET A 1 236 ? 7.493 17.103 -19.867 1.00 63.25 236 MET A C 1
ATOM 1840 O O . MET A 1 236 ? 6.775 17.152 -18.872 1.00 63.25 236 MET A O 1
ATOM 1844 N N . MET A 1 237 ? 8.400 16.125 -19.989 1.00 66.38 237 MET A N 1
ATOM 1845 C CA . MET A 1 237 ? 8.545 15.011 -19.026 1.00 66.38 237 MET A CA 1
ATOM 1846 C C . MET A 1 237 ? 9.016 15.423 -17.613 1.00 66.38 237 MET A C 1
ATOM 1848 O O . MET A 1 237 ? 9.071 14.586 -16.710 1.00 66.38 237 MET A O 1
ATOM 1852 N N . THR A 1 238 ? 9.370 16.692 -17.407 1.00 58.19 238 THR A N 1
ATOM 1853 C CA . THR A 1 238 ? 9.889 17.252 -16.148 1.00 58.19 238 THR A CA 1
ATOM 1854 C C . THR A 1 238 ? 8.862 18.020 -15.316 1.00 58.19 238 THR A C 1
ATOM 1856 O O . THR A 1 238 ? 9.164 18.346 -14.172 1.00 58.19 238 THR A O 1
ATOM 1859 N N . GLU A 1 239 ? 7.659 18.300 -15.826 1.00 53.16 239 GLU A N 1
ATOM 1860 C CA . GLU A 1 239 ? 6.751 19.289 -15.212 1.00 53.16 239 GLU A CA 1
ATOM 1861 C C . GLU A 1 239 ? 6.012 18.822 -13.940 1.00 53.16 239 GLU A C 1
ATOM 1863 O O . GLU A 1 239 ? 5.370 19.629 -13.262 1.00 53.16 239 GLU A O 1
ATOM 1868 N N . ARG A 1 240 ? 6.108 17.539 -13.560 1.00 59.56 240 ARG A N 1
ATOM 1869 C CA . ARG A 1 240 ? 5.497 17.023 -12.321 1.00 59.56 240 ARG A CA 1
ATOM 1870 C C . ARG A 1 240 ? 6.230 17.550 -11.079 1.00 59.56 240 ARG A C 1
ATOM 1872 O O . ARG A 1 240 ? 7.227 16.974 -10.651 1.00 59.56 240 ARG A O 1
ATOM 1879 N N . LYS A 1 241 ? 5.695 18.629 -10.492 1.00 59.84 241 LYS A N 1
ATOM 1880 C CA . LYS A 1 241 ? 6.190 19.272 -9.255 1.00 59.84 241 LYS A CA 1
ATOM 1881 C C . LYS A 1 241 ? 6.022 18.426 -7.987 1.00 59.84 241 LYS A C 1
ATOM 1883 O O . LYS A 1 241 ? 6.788 18.609 -7.050 1.00 59.84 241 LYS A O 1
ATOM 1888 N N . LEU A 1 242 ? 5.036 17.529 -7.955 1.00 71.25 242 LEU A N 1
ATOM 1889 C CA . LEU A 1 242 ? 4.933 16.461 -6.959 1.00 71.25 242 LEU A CA 1
ATOM 1890 C C . LEU A 1 242 ? 5.116 15.123 -7.679 1.00 71.25 242 LEU A C 1
ATOM 1892 O O . LEU A 1 242 ? 4.472 14.881 -8.706 1.00 71.25 242 LEU A O 1
ATOM 1896 N N . SER A 1 243 ? 5.963 14.259 -7.123 1.00 77.00 243 SER A N 1
ATOM 1897 C CA . SER A 1 243 ? 5.965 12.831 -7.448 1.00 77.00 243 SER A CA 1
ATOM 1898 C C . SER A 1 243 ? 5.123 12.081 -6.424 1.00 77.00 243 SER A C 1
ATOM 1900 O O . SER A 1 243 ? 5.062 12.469 -5.256 1.00 77.00 243 SER A O 1
ATOM 1902 N N . GLY A 1 244 ? 4.484 11.006 -6.864 1.00 82.00 244 GLY A N 1
ATOM 1903 C CA . GLY A 1 244 ? 3.599 10.200 -6.042 1.00 82.00 244 GLY A CA 1
ATOM 1904 C C . GLY A 1 244 ? 3.185 8.916 -6.747 1.00 82.00 244 GLY A C 1
ATOM 1905 O O . GLY A 1 244 ? 3.396 8.778 -7.957 1.00 82.00 244 GLY A O 1
ATOM 1906 N N . ASP A 1 245 ? 2.584 8.010 -5.985 1.00 88.31 245 ASP A N 1
ATOM 1907 C CA . ASP A 1 245 ? 2.002 6.757 -6.467 1.00 88.31 245 ASP A CA 1
ATOM 1908 C C . ASP A 1 245 ? 0.527 6.663 -6.062 1.00 88.31 245 ASP A C 1
ATOM 1910 O O . ASP A 1 245 ? 0.094 7.279 -5.089 1.00 88.31 245 ASP A O 1
ATOM 1914 N N . GLU A 1 246 ? -0.263 5.898 -6.807 1.00 92.75 246 GLU A N 1
ATOM 1915 C CA . GLU A 1 246 ? -1.689 5.715 -6.535 1.00 92.75 246 GLU A CA 1
ATOM 1916 C C . GLU A 1 246 ? -2.110 4.276 -6.839 1.00 92.75 246 GLU A C 1
ATOM 1918 O O . GLU A 1 246 ? -1.564 3.594 -7.705 1.00 92.75 246 GLU A O 1
ATOM 1923 N N . ASN A 1 247 ? -3.085 3.788 -6.087 1.00 95.31 247 ASN A N 1
ATOM 1924 C CA . ASN A 1 247 ? -3.778 2.520 -6.294 1.00 95.31 247 ASN A CA 1
ATOM 1925 C C . ASN A 1 247 ? -5.176 2.644 -5.666 1.00 95.31 247 ASN A C 1
ATOM 1927 O O . ASN A 1 247 ? -5.485 3.682 -5.094 1.00 95.31 247 ASN A O 1
ATOM 1931 N N . LEU A 1 248 ? -6.026 1.612 -5.723 1.00 95.44 248 LEU A N 1
ATOM 1932 C CA . LEU A 1 248 ? -7.374 1.679 -5.125 1.00 95.44 248 LEU A CA 1
ATOM 1933 C C . LEU A 1 248 ? -7.367 2.045 -3.626 1.00 95.44 248 LEU A C 1
ATOM 1935 O O . LEU A 1 248 ? -8.324 2.641 -3.140 1.00 95.44 248 LEU A O 1
ATOM 1939 N N . TRP A 1 249 ? -6.327 1.665 -2.879 1.00 97.25 249 TRP A N 1
ATOM 1940 C CA . TRP A 1 249 ? -6.321 1.703 -1.414 1.00 97.25 249 TRP A CA 1
ATOM 1941 C C . TRP A 1 249 ? -5.743 2.990 -0.825 1.00 97.25 249 TRP A C 1
ATOM 1943 O O . TRP A 1 249 ? -6.205 3.457 0.218 1.00 97.25 249 TRP A O 1
ATOM 1953 N N . CYS A 1 250 ? -4.723 3.548 -1.473 1.00 96.31 250 CYS A N 1
ATOM 1954 C CA . CYS A 1 250 ? -3.995 4.709 -0.984 1.00 96.31 250 CYS A CA 1
ATOM 1955 C C . CYS A 1 250 ? -3.331 5.464 -2.142 1.00 96.31 250 CYS A C 1
ATOM 1957 O O . CYS A 1 250 ? -2.885 4.867 -3.128 1.00 96.31 250 CYS A O 1
ATOM 1959 N N . ARG A 1 251 ? -3.232 6.779 -1.972 1.00 94.00 251 ARG A N 1
ATOM 1960 C CA . ARG A 1 251 ? -2.485 7.702 -2.823 1.00 94.00 251 ARG A CA 1
ATOM 1961 C C . ARG A 1 251 ? -1.376 8.348 -1.998 1.00 94.00 251 ARG A C 1
ATOM 1963 O O . ARG A 1 251 ? -1.619 8.812 -0.887 1.00 94.00 251 ARG A O 1
ATOM 1970 N N . GLU A 1 252 ? -0.164 8.360 -2.528 1.00 91.94 252 GLU A N 1
ATOM 1971 C CA . GLU A 1 252 ? 1.069 8.734 -1.830 1.00 91.94 252 GLU A CA 1
ATOM 1972 C C . GLU A 1 252 ? 1.752 9.894 -2.568 1.00 91.94 252 GLU A C 1
ATOM 1974 O O . GLU A 1 252 ? 1.743 9.946 -3.796 1.00 91.94 252 GLU A O 1
ATOM 1979 N N . PHE A 1 253 ? 2.369 10.814 -1.830 1.00 90.38 253 PHE A N 1
ATOM 1980 C CA . PHE A 1 253 ? 3.264 11.851 -2.338 1.00 90.38 253 PHE A CA 1
ATOM 1981 C C . PHE A 1 253 ? 4.645 11.615 -1.717 1.00 90.38 253 PHE A C 1
ATOM 1983 O O . PHE A 1 253 ? 4.741 11.480 -0.496 1.00 90.38 253 PHE A O 1
ATOM 1990 N N . GLU A 1 254 ? 5.687 11.560 -2.549 1.00 83.25 254 GLU A N 1
ATOM 1991 C CA . GLU A 1 254 ? 7.022 11.056 -2.169 1.00 83.25 254 GLU A CA 1
ATOM 1992 C C . GLU A 1 254 ? 8.162 12.071 -2.371 1.00 83.25 254 GLU A C 1
ATOM 1994 O O . GLU A 1 254 ? 9.257 11.864 -1.857 1.00 83.25 254 GLU A O 1
ATOM 1999 N N . SER A 1 255 ? 7.963 13.137 -3.160 1.00 79.00 255 SER A N 1
ATOM 2000 C CA . SER A 1 255 ? 9.040 14.097 -3.461 1.00 79.00 255 SER A CA 1
ATOM 2001 C C . SER A 1 255 ? 8.541 15.482 -3.878 1.00 79.00 255 SER A C 1
ATOM 2003 O O . SER A 1 255 ? 7.365 15.673 -4.210 1.00 79.00 255 SER A O 1
ATOM 2005 N N . GLY A 1 256 ? 9.471 16.436 -3.953 1.00 82.06 256 GLY A N 1
ATOM 2006 C CA . GLY A 1 256 ? 9.226 17.818 -4.364 1.00 82.06 256 GLY A CA 1
ATOM 2007 C C . GLY A 1 256 ? 9.146 18.715 -3.129 1.00 82.06 256 GLY A C 1
ATOM 2008 O O . GLY A 1 256 ? 10.169 18.917 -2.483 1.00 82.06 256 GLY A O 1
ATOM 2009 N N . PRO A 1 257 ? 7.967 19.231 -2.728 1.00 81.62 257 PRO A N 1
ATOM 2010 C CA . PRO A 1 257 ? 7.854 19.997 -1.484 1.00 81.62 257 PRO A CA 1
ATOM 2011 C C . PRO A 1 257 ? 8.278 19.217 -0.230 1.00 81.62 257 PRO A C 1
ATOM 2013 O O . PRO A 1 257 ? 8.586 19.843 0.773 1.00 81.62 257 PRO A O 1
ATOM 2016 N N . LEU A 1 258 ? 8.268 17.878 -0.280 1.00 85.75 258 LEU A N 1
ATOM 2017 C CA . LEU A 1 258 ? 8.621 16.977 0.827 1.00 85.75 258 LEU A CA 1
ATOM 2018 C C . LEU A 1 258 ? 10.130 16.781 1.025 1.00 85.75 258 LEU A C 1
ATOM 2020 O O . LEU A 1 258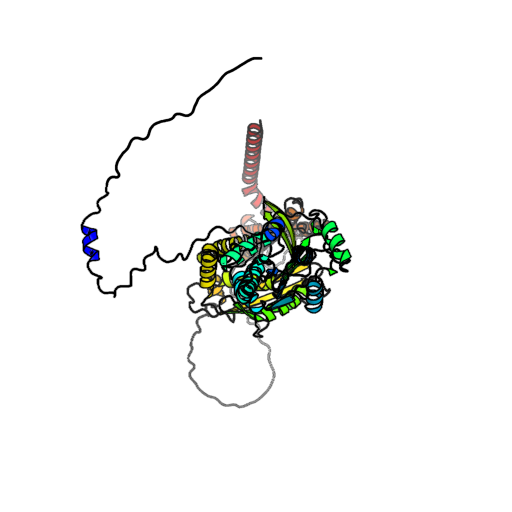 ? 10.533 16.191 2.025 1.00 85.75 258 LEU A O 1
ATOM 2024 N N . ASP A 1 259 ? 10.952 17.277 0.097 1.00 83.12 259 ASP A N 1
ATOM 2025 C CA . ASP A 1 259 ? 12.411 17.140 0.154 1.00 83.12 259 ASP A CA 1
ATOM 2026 C C . ASP A 1 259 ? 13.015 17.979 1.313 1.00 83.12 259 ASP A C 1
ATOM 2028 O O . ASP A 1 259 ? 14.123 17.697 1.769 1.00 83.12 259 ASP A O 1
ATOM 2032 N N . ASP A 1 260 ? 12.267 18.969 1.825 1.00 84.75 260 ASP A N 1
ATOM 2033 C CA . ASP A 1 260 ? 12.529 19.709 3.070 1.00 84.75 260 ASP A CA 1
ATOM 2034 C C . ASP A 1 260 ? 11.496 19.308 4.149 1.00 84.75 260 ASP A C 1
ATOM 2036 O O . ASP A 1 260 ? 10.369 19.814 4.146 1.00 84.75 260 ASP A O 1
ATOM 2040 N N . PRO A 1 261 ? 11.842 18.418 5.098 1.00 84.19 261 PRO A N 1
ATOM 2041 C CA . PRO A 1 261 ? 10.894 17.916 6.088 1.00 84.19 261 PRO A CA 1
ATOM 2042 C C . PRO A 1 261 ? 10.525 18.923 7.189 1.00 84.19 261 PRO A C 1
ATOM 2044 O O . PRO A 1 261 ? 9.605 18.645 7.960 1.00 84.19 261 PRO A O 1
ATOM 2047 N N . GLU A 1 262 ? 11.207 20.069 7.285 1.00 85.44 262 GLU A N 1
ATOM 2048 C CA . GLU A 1 262 ? 10.918 21.108 8.285 1.00 85.44 262 GLU A CA 1
ATOM 2049 C C . GLU A 1 262 ? 9.989 22.200 7.731 1.00 85.44 262 GLU A C 1
ATOM 2051 O O . GLU A 1 262 ? 9.216 22.789 8.490 1.00 85.44 262 GLU A O 1
ATOM 2056 N N . SER A 1 263 ? 10.025 22.437 6.413 1.00 85.19 263 SER A N 1
ATOM 2057 C CA . SER A 1 263 ? 9.286 23.516 5.737 1.00 85.19 263 SER A CA 1
ATOM 2058 C C . SER A 1 263 ? 8.256 23.036 4.697 1.00 85.19 263 SER A C 1
ATOM 2060 O O . SER A 1 263 ? 7.602 23.858 4.046 1.00 85.19 263 SER A O 1
ATOM 2062 N N . PHE A 1 264 ? 8.077 21.720 4.509 1.00 87.81 264 PHE A N 1
ATOM 2063 C CA . PHE A 1 264 ? 7.156 21.205 3.491 1.00 87.81 264 PHE A CA 1
ATOM 2064 C C . PHE A 1 264 ? 5.722 21.730 3.653 1.00 87.81 264 PHE A C 1
ATOM 2066 O O . PHE A 1 264 ? 5.150 21.810 4.740 1.00 87.81 264 PHE A O 1
ATOM 2073 N N . THR A 1 265 ? 5.087 22.030 2.524 1.00 86.62 265 THR A N 1
ATOM 2074 C CA . THR A 1 265 ? 3.647 22.285 2.446 1.00 86.62 265 THR A CA 1
ATOM 2075 C C . THR A 1 265 ? 3.116 21.665 1.164 1.00 86.62 265 THR A C 1
ATOM 2077 O O . THR A 1 265 ? 3.583 21.984 0.072 1.00 86.62 265 THR A O 1
ATOM 2080 N N . ILE A 1 266 ? 2.124 20.784 1.292 1.00 87.88 266 ILE A N 1
ATOM 2081 C CA . ILE A 1 266 ? 1.388 20.237 0.149 1.00 87.88 266 ILE A CA 1
ATOM 2082 C C . ILE A 1 266 ? 0.201 21.164 -0.156 1.00 87.88 266 ILE A C 1
ATOM 2084 O O . ILE A 1 266 ? -0.633 21.363 0.733 1.00 87.88 266 ILE A O 1
ATOM 2088 N N . PRO A 1 267 ? 0.099 21.725 -1.377 1.00 86.50 267 PRO A N 1
ATOM 2089 C CA . PRO A 1 267 ? -1.049 22.528 -1.798 1.00 86.50 267 PRO A CA 1
ATOM 2090 C C . PRO A 1 267 ? -2.385 21.780 -1.655 1.00 86.50 267 PRO A C 1
ATOM 2092 O O . PRO A 1 267 ? -2.473 20.587 -1.943 1.00 86.50 267 PRO A O 1
ATOM 2095 N N . GLU A 1 268 ? -3.443 22.471 -1.218 1.00 86.19 268 GLU A N 1
ATOM 2096 C CA . GLU A 1 268 ? -4.742 21.835 -0.921 1.00 86.19 268 GLU A CA 1
ATOM 2097 C C . GLU A 1 268 ? -5.421 21.229 -2.167 1.00 86.19 268 GLU A C 1
ATOM 2099 O O . GLU A 1 268 ? -6.200 20.284 -2.063 1.00 86.19 268 GLU A O 1
ATOM 2104 N N . ASP A 1 269 ? -5.103 21.735 -3.358 1.00 86.19 269 ASP A N 1
ATOM 2105 C CA . ASP A 1 269 ? -5.569 21.219 -4.645 1.00 86.19 269 ASP A CA 1
ATOM 2106 C C . ASP A 1 269 ? -4.883 19.906 -5.066 1.00 86.19 269 ASP A C 1
ATOM 2108 O O . ASP A 1 269 ? -5.492 19.125 -5.805 1.00 86.19 269 ASP A O 1
ATOM 2112 N N . ALA A 1 270 ? -3.678 19.618 -4.557 1.00 87.44 270 ALA A N 1
ATOM 2113 C CA . ALA A 1 270 ? -2.969 18.361 -4.810 1.00 87.44 270 ALA A CA 1
ATOM 2114 C C . ALA A 1 270 ? -3.646 17.152 -4.137 1.00 87.44 270 ALA A C 1
ATOM 2116 O O . ALA A 1 270 ? -3.608 16.044 -4.690 1.00 87.44 270 ALA A O 1
ATOM 2117 N N . TYR A 1 271 ? -4.306 17.377 -2.992 1.00 90.12 271 TYR A N 1
ATOM 2118 C CA . TYR A 1 271 ? -5.180 16.396 -2.351 1.00 90.12 271 TYR A CA 1
ATOM 2119 C C . TYR A 1 271 ? -6.439 16.201 -3.202 1.00 90.12 271 TYR A C 1
ATOM 2121 O O . TYR A 1 271 ? -7.232 17.130 -3.415 1.00 90.12 271 TYR A O 1
ATOM 2129 N N . GLN A 1 272 ? -6.615 14.983 -3.710 1.00 89.44 272 GLN A N 1
ATOM 2130 C CA . GLN A 1 272 ? -7.743 14.634 -4.579 1.00 89.44 272 GLN A CA 1
ATOM 2131 C C . GLN A 1 272 ? -8.789 13.808 -3.838 1.00 89.44 272 GLN A C 1
ATOM 2133 O O . GLN A 1 272 ? -9.983 14.015 -4.046 1.00 89.44 272 GLN A O 1
ATOM 2138 N N . TRP A 1 273 ? -8.358 12.919 -2.946 1.00 92.50 273 TRP A N 1
ATOM 2139 C CA . TRP A 1 273 ? -9.259 12.035 -2.211 1.00 92.50 273 TRP A CA 1
ATOM 2140 C C . TRP A 1 273 ? -9.775 12.690 -0.923 1.00 92.50 273 TRP A C 1
ATOM 2142 O O . TRP A 1 273 ? -10.931 12.526 -0.559 1.00 92.50 273 TRP A O 1
ATOM 2152 N N . THR A 1 274 ? -8.933 13.466 -0.240 1.00 90.69 274 THR A N 1
ATOM 2153 C CA . THR A 1 274 ? -9.177 14.028 1.100 1.00 90.69 274 THR A CA 1
ATOM 2154 C C . THR A 1 274 ? -9.459 15.534 1.087 1.00 90.69 274 THR A C 1
ATOM 2156 O O . THR A 1 274 ? -9.236 16.220 2.090 1.00 90.69 274 THR A O 1
ATOM 2159 N N . ARG A 1 275 ? -9.851 16.097 -0.061 1.00 77.19 275 ARG A N 1
ATOM 2160 C CA . ARG A 1 275 ? -10.008 17.549 -0.249 1.00 77.19 275 ARG A CA 1
ATOM 2161 C C . ARG A 1 275 ? -11.029 18.131 0.732 1.00 77.19 275 ARG A C 1
ATOM 2163 O O . ARG A 1 275 ? -12.173 17.684 0.781 1.00 77.19 275 ARG A O 1
ATOM 2170 N N . HIS A 1 276 ? -10.626 19.157 1.479 1.00 68.44 276 HIS A N 1
ATOM 2171 C CA . HIS A 1 276 ? -11.445 19.738 2.539 1.00 68.44 276 HIS A CA 1
ATOM 2172 C C . HIS A 1 276 ? -12.510 20.693 1.978 1.00 68.44 276 HIS A C 1
ATOM 2174 O O . HIS A 1 276 ? -12.328 21.913 1.919 1.00 68.44 276 HIS A O 1
ATOM 2180 N N . LEU A 1 277 ? -13.662 20.145 1.605 1.00 63.91 277 LEU A N 1
ATOM 2181 C CA . LEU A 1 277 ? -14.846 20.937 1.278 1.00 63.91 277 LEU A CA 1
ATOM 2182 C C . LEU A 1 277 ? -15.514 21.423 2.586 1.00 63.91 277 LEU A C 1
ATOM 2184 O O . LEU A 1 277 ? -15.454 20.753 3.616 1.00 63.91 277 LEU A O 1
ATOM 2188 N N . LYS A 1 278 ? -16.052 22.649 2.589 1.00 68.44 278 LYS A N 1
ATOM 2189 C CA . LYS A 1 278 ? -16.541 23.318 3.812 1.00 68.44 278 LYS A CA 1
ATOM 2190 C C . LYS A 1 278 ? -17.990 22.945 4.148 1.00 68.44 278 LYS A C 1
ATOM 2192 O O . LYS A 1 278 ? -18.775 22.630 3.261 1.00 68.44 278 LYS A O 1
ATOM 2197 N N . ASP A 1 279 ? -18.322 23.064 5.434 1.00 69.94 279 ASP A N 1
ATOM 2198 C CA . ASP A 1 279 ? -19.684 23.077 5.989 1.00 69.94 279 ASP A CA 1
ATOM 2199 C C . ASP A 1 279 ? -20.542 21.819 5.738 1.00 69.94 279 ASP A C 1
ATOM 2201 O O . ASP A 1 279 ? -21.744 21.895 5.474 1.00 69.94 279 ASP A O 1
ATOM 2205 N N . TYR A 1 280 ? -19.947 20.631 5.894 1.00 70.75 280 TYR A N 1
ATOM 2206 C CA . TYR A 1 280 ? -20.716 19.386 5.950 1.00 70.75 280 TYR A CA 1
ATOM 2207 C C . TYR A 1 280 ? -21.440 19.185 7.280 1.00 70.75 280 TYR A C 1
ATOM 2209 O O . TYR A 1 280 ? -20.908 19.440 8.360 1.00 70.75 280 TYR A O 1
ATOM 2217 N N . LYS A 1 281 ? -22.645 18.616 7.190 1.00 79.50 281 LYS A N 1
ATOM 2218 C CA . LYS A 1 281 ? -23.329 18.018 8.339 1.00 79.50 281 LYS A CA 1
ATOM 2219 C C . LYS A 1 281 ? -22.635 16.699 8.723 1.00 79.50 281 LYS A C 1
ATOM 2221 O O . LYS A 1 281 ? -22.161 16.010 7.819 1.00 79.50 281 LYS A O 1
ATOM 2226 N N . PRO A 1 282 ? -22.607 16.327 10.018 1.00 81.00 282 PRO A N 1
ATOM 2227 C CA . PRO A 1 282 ? -22.171 15.003 10.460 1.00 81.00 282 PRO A CA 1
ATOM 2228 C C . PRO A 1 282 ? -22.877 13.880 9.696 1.00 81.00 282 PRO A C 1
ATOM 2230 O O . PRO A 1 282 ? -24.078 13.969 9.430 1.00 81.00 282 PRO A O 1
ATOM 2233 N N . GLU A 1 283 ? -22.143 12.816 9.379 1.00 83.12 283 GLU A N 1
ATOM 2234 C CA . GLU A 1 283 ? -22.651 11.660 8.643 1.00 83.12 283 GLU A CA 1
ATOM 2235 C C . GLU A 1 283 ? -22.385 10.364 9.415 1.00 83.12 283 GLU A C 1
ATOM 2237 O O . GLU A 1 283 ? -21.339 10.169 10.039 1.00 83.12 283 GLU A O 1
ATOM 2242 N N . LYS A 1 284 ? -23.372 9.470 9.380 1.00 85.50 284 LYS A N 1
ATOM 2243 C CA . LYS A 1 284 ? -23.310 8.137 9.975 1.00 85.50 284 LYS A CA 1
ATOM 2244 C C . LYS A 1 284 ? -23.165 7.124 8.842 1.00 85.50 284 LYS A C 1
ATOM 2246 O O . LYS A 1 284 ? -23.991 7.120 7.933 1.00 85.50 284 LYS A O 1
ATOM 2251 N N . ILE A 1 285 ? -22.143 6.276 8.923 1.00 87.06 285 ILE A N 1
ATOM 2252 C CA . ILE A 1 285 ? -21.855 5.218 7.954 1.00 87.06 285 ILE A CA 1
ATOM 2253 C C . ILE A 1 285 ? -21.851 3.865 8.675 1.00 87.06 285 ILE A C 1
ATOM 2255 O O . ILE A 1 285 ? -20.989 3.598 9.512 1.00 87.06 285 ILE A O 1
ATOM 2259 N N . THR A 1 286 ? -22.795 2.989 8.344 1.00 88.38 286 THR A N 1
ATOM 2260 C CA . THR A 1 286 ? -22.816 1.603 8.838 1.00 88.38 286 THR A CA 1
ATOM 2261 C C . THR A 1 286 ? -21.956 0.723 7.929 1.00 88.38 286 THR A C 1
ATOM 2263 O O . THR A 1 286 ? -22.082 0.797 6.709 1.00 88.38 286 THR A O 1
ATOM 2266 N N . LEU A 1 287 ? -21.095 -0.117 8.505 1.00 90.69 287 LEU A N 1
ATOM 2267 C CA . LEU A 1 287 ? -20.198 -1.041 7.808 1.00 90.69 287 LEU A CA 1
ATOM 2268 C C . LEU A 1 287 ? -20.485 -2.484 8.256 1.00 90.69 287 LEU A C 1
ATOM 2270 O O . LEU A 1 287 ? -20.270 -2.849 9.414 1.00 90.69 287 LEU A O 1
ATOM 2274 N N . GLY A 1 288 ? -20.977 -3.323 7.346 1.00 89.38 288 GLY A N 1
ATOM 2275 C CA . GLY A 1 288 ? -21.243 -4.735 7.626 1.00 89.38 288 GLY A CA 1
ATOM 2276 C C . GLY A 1 288 ? -20.023 -5.604 7.358 1.00 89.38 288 GLY A C 1
ATOM 2277 O O . GLY A 1 288 ? -19.471 -5.555 6.258 1.00 89.38 288 GLY A O 1
ATOM 2278 N N . PHE A 1 289 ? -19.629 -6.427 8.333 1.00 88.94 289 PHE A N 1
ATOM 2279 C CA . PHE A 1 289 ? -18.499 -7.346 8.211 1.00 88.94 289 PHE A CA 1
ATOM 2280 C C . PHE A 1 289 ? -18.931 -8.814 8.310 1.00 88.94 289 PHE A C 1
ATOM 2282 O O . PHE A 1 289 ? -19.678 -9.224 9.201 1.00 88.94 289 PHE A O 1
ATOM 2289 N N . GLU A 1 290 ? -18.386 -9.645 7.425 1.00 86.06 290 GLU A N 1
ATOM 2290 C CA . GLU A 1 290 ? -18.493 -11.100 7.503 1.00 86.06 290 GLU A CA 1
ATOM 2291 C C . GLU A 1 290 ? -17.114 -11.735 7.310 1.00 86.06 290 GLU A C 1
ATOM 2293 O O . GLU A 1 290 ? -16.412 -11.487 6.325 1.00 86.06 290 GLU A O 1
ATOM 2298 N N . LYS A 1 291 ? -16.696 -12.535 8.294 1.00 84.25 291 LYS A N 1
ATOM 2299 C CA . LYS A 1 291 ? -15.382 -13.193 8.356 1.00 84.25 291 LYS A CA 1
ATOM 2300 C C . LYS A 1 291 ? -14.195 -12.234 8.210 1.00 84.25 291 LYS A C 1
ATOM 2302 O O . LYS A 1 291 ? -13.227 -12.519 7.505 1.00 84.25 291 LYS A O 1
ATOM 2307 N N . GLY A 1 292 ? -14.311 -11.056 8.828 1.00 85.06 292 GLY A N 1
ATOM 2308 C CA . GLY A 1 292 ? -13.312 -9.986 8.747 1.00 85.06 292 GLY A CA 1
ATOM 2309 C C . GLY A 1 292 ? -13.296 -9.199 7.433 1.00 85.06 292 GLY A C 1
ATOM 2310 O O . GLY A 1 292 ? -12.412 -8.372 7.237 1.00 85.06 292 GLY A O 1
ATOM 2311 N N . ASN A 1 293 ? -14.243 -9.446 6.524 1.00 90.50 293 ASN A N 1
ATOM 2312 C CA . ASN A 1 293 ? -14.342 -8.762 5.234 1.00 90.50 293 ASN A CA 1
ATOM 2313 C C . ASN A 1 293 ? -15.519 -7.795 5.265 1.00 90.50 293 ASN A C 1
ATOM 2315 O O . ASN A 1 293 ? -16.598 -8.175 5.715 1.00 90.50 293 ASN A O 1
ATOM 2319 N N . LEU A 1 294 ? -15.328 -6.581 4.755 1.00 92.62 294 LEU A N 1
ATOM 2320 C CA . LEU A 1 294 ? -16.433 -5.662 4.511 1.00 92.62 294 LEU A CA 1
ATOM 2321 C C . LEU A 1 294 ? -17.326 -6.234 3.397 1.00 92.62 294 LEU A C 1
ATOM 2323 O O . LEU A 1 294 ? -16.825 -6.549 2.317 1.00 92.62 294 LEU A O 1
ATOM 2327 N N . ILE A 1 295 ? -18.625 -6.362 3.670 1.00 92.69 295 ILE A N 1
ATOM 2328 C CA . ILE A 1 295 ? -19.642 -6.860 2.727 1.00 92.69 295 ILE A CA 1
ATOM 2329 C C . ILE A 1 295 ? -20.716 -5.817 2.392 1.00 92.69 295 ILE A C 1
ATOM 2331 O O . ILE A 1 295 ? -21.370 -5.920 1.356 1.00 92.69 295 ILE A O 1
ATOM 2335 N N . SER A 1 296 ? -20.914 -4.806 3.244 1.00 92.81 296 SER A N 1
ATOM 2336 C CA . SER A 1 296 ? -21.914 -3.763 3.008 1.00 92.81 296 SER A CA 1
ATOM 2337 C C . SER A 1 296 ? -21.537 -2.407 3.589 1.00 92.81 296 SER A C 1
ATOM 2339 O O . SER A 1 296 ? -20.842 -2.314 4.603 1.00 92.81 296 SER A O 1
ATOM 2341 N N . VAL A 1 297 ? -22.058 -1.354 2.958 1.00 93.31 297 VAL A N 1
ATOM 2342 C CA . VAL A 1 297 ? -22.022 0.029 3.448 1.00 93.31 297 VAL A CA 1
ATOM 2343 C C . VAL A 1 297 ? -23.451 0.565 3.455 1.00 93.31 297 VAL A C 1
ATOM 2345 O O . VAL A 1 297 ? -24.145 0.449 2.448 1.00 93.31 297 VAL A O 1
ATOM 2348 N N . ASN A 1 298 ? -23.905 1.132 4.577 1.00 90.00 298 ASN A N 1
ATOM 2349 C CA . ASN A 1 298 ? -25.281 1.615 4.775 1.00 90.00 298 ASN A CA 1
ATOM 2350 C C . ASN A 1 298 ? -26.324 0.585 4.305 1.00 90.00 298 ASN A C 1
ATOM 2352 O O . ASN A 1 298 ? -27.141 0.856 3.426 1.00 90.00 298 ASN A O 1
ATOM 2356 N N . ASP A 1 299 ? -26.193 -0.638 4.831 1.00 86.88 299 ASP A N 1
ATOM 2357 C CA . ASP A 1 299 ? -27.018 -1.826 4.549 1.00 86.88 299 ASP A CA 1
ATOM 2358 C C . ASP A 1 299 ? -27.049 -2.298 3.079 1.00 86.88 299 ASP A C 1
ATOM 2360 O O . ASP A 1 299 ? -27.599 -3.355 2.766 1.00 86.88 299 ASP A O 1
ATOM 2364 N N . THR A 1 300 ? -26.358 -1.593 2.181 1.00 93.38 300 THR A N 1
ATOM 2365 C CA . THR A 1 300 ? -26.209 -1.941 0.767 1.00 93.38 300 THR A CA 1
ATOM 2366 C C . THR A 1 300 ? -25.033 -2.897 0.597 1.00 93.38 300 THR A C 1
ATOM 2368 O O . THR A 1 300 ? -23.900 -2.554 0.938 1.00 93.38 300 THR A O 1
ATOM 2371 N N . GLN A 1 301 ? -25.290 -4.104 0.085 1.00 94.88 301 GLN A N 1
ATOM 2372 C CA . GLN A 1 301 ? -24.238 -5.072 -0.253 1.00 94.88 301 GLN A CA 1
ATOM 2373 C C . GLN A 1 301 ? -23.393 -4.537 -1.416 1.00 94.88 301 GLN A C 1
ATOM 2375 O O . GLN A 1 301 ? -23.947 -4.122 -2.434 1.00 94.88 301 GLN A O 1
ATOM 2380 N N . LEU A 1 302 ? -22.068 -4.546 -1.268 1.00 94.19 302 LEU A N 1
ATOM 2381 C CA . LEU A 1 302 ? -21.121 -4.000 -2.246 1.00 94.19 302 LEU A CA 1
ATOM 2382 C C . LEU A 1 302 ? -19.874 -4.883 -2.326 1.00 94.19 302 LEU A C 1
ATOM 2384 O O . LEU A 1 302 ? -19.421 -5.423 -1.315 1.00 94.19 302 LEU A O 1
ATOM 2388 N N . HIS A 1 303 ? -19.266 -4.978 -3.510 1.00 93.88 303 HIS A N 1
ATOM 2389 C CA . HIS A 1 303 ? -17.909 -5.509 -3.606 1.00 93.88 303 HIS A CA 1
ATOM 2390 C C . HIS A 1 303 ? -16.925 -4.520 -2.971 1.00 93.88 303 HIS A C 1
ATOM 2392 O O . HIS A 1 303 ? -17.137 -3.307 -2.979 1.00 93.88 303 HIS A O 1
ATOM 2398 N N . LEU A 1 304 ? -15.820 -5.031 -2.420 1.00 95.25 304 LEU A N 1
ATOM 2399 C CA . LEU A 1 304 ? -14.873 -4.190 -1.686 1.00 95.25 304 LEU A CA 1
ATOM 2400 C C . LEU A 1 304 ? -14.238 -3.094 -2.566 1.00 95.25 304 LEU A C 1
ATOM 2402 O O . LEU A 1 304 ? -13.942 -2.025 -2.049 1.00 95.25 304 LEU A O 1
ATOM 2406 N N . ILE A 1 305 ? -14.089 -3.303 -3.881 1.00 95.31 305 ILE A N 1
ATOM 2407 C CA . ILE A 1 305 ? -13.643 -2.253 -4.820 1.00 95.31 305 ILE A CA 1
ATOM 2408 C C . ILE A 1 305 ? -14.615 -1.063 -4.809 1.00 95.31 305 ILE A C 1
ATOM 2410 O O . ILE A 1 305 ? -14.191 0.076 -4.609 1.00 95.31 305 ILE A O 1
ATOM 2414 N N . ASP A 1 306 ? -15.913 -1.328 -4.966 1.00 95.50 306 ASP A N 1
ATOM 2415 C CA . ASP A 1 306 ? -16.955 -0.296 -4.997 1.00 95.50 306 ASP A CA 1
ATOM 2416 C C . ASP A 1 306 ? -17.085 0.396 -3.635 1.00 95.50 306 ASP A C 1
ATOM 2418 O O . ASP A 1 306 ? -17.193 1.620 -3.554 1.00 95.50 306 ASP A O 1
ATOM 2422 N N . ALA A 1 307 ? -17.002 -0.382 -2.551 1.00 96.00 307 ALA A N 1
ATOM 2423 C CA . ALA A 1 307 ? -17.012 0.141 -1.191 1.00 96.00 307 ALA A CA 1
ATOM 2424 C C . ALA A 1 307 ? -15.790 1.033 -0.902 1.00 96.00 307 ALA A C 1
ATOM 2426 O O . ALA A 1 307 ? -15.944 2.073 -0.268 1.00 96.00 307 ALA A O 1
ATOM 2427 N N . ILE A 1 308 ? -14.594 0.681 -1.390 1.00 96.69 308 ILE A N 1
ATOM 2428 C CA . ILE A 1 308 ? -13.391 1.520 -1.271 1.00 96.69 308 ILE A CA 1
ATOM 2429 C C . ILE A 1 308 ? -13.581 2.842 -2.019 1.00 96.69 308 ILE A C 1
ATOM 2431 O O . ILE A 1 308 ? -13.334 3.897 -1.438 1.00 96.69 308 ILE A O 1
ATOM 2435 N N . ALA A 1 309 ? -14.064 2.814 -3.265 1.00 94.88 309 ALA A N 1
ATOM 2436 C CA . ALA A 1 309 ? -14.310 4.031 -4.041 1.00 94.88 309 ALA A CA 1
ATOM 2437 C C . ALA A 1 309 ? -15.343 4.949 -3.355 1.00 94.88 309 ALA A C 1
ATOM 2439 O O . ALA A 1 309 ? -15.096 6.144 -3.167 1.00 94.88 309 ALA A O 1
ATOM 2440 N N . LEU A 1 310 ? -16.463 4.373 -2.904 1.00 95.38 310 LEU A N 1
ATOM 2441 C CA . LEU A 1 310 ? -17.521 5.084 -2.185 1.00 95.38 310 LEU A CA 1
ATOM 2442 C C . LEU A 1 310 ? -17.018 5.674 -0.860 1.00 95.38 310 LEU A C 1
ATOM 2444 O O . LEU A 1 310 ? -17.296 6.836 -0.565 1.00 95.38 310 LEU A O 1
ATOM 2448 N N . LEU A 1 311 ? -16.257 4.913 -0.069 1.00 94.81 311 LEU A N 1
ATOM 2449 C CA . LEU A 1 311 ? -15.736 5.376 1.220 1.00 94.81 311 LEU A CA 1
ATOM 2450 C C . LEU A 1 311 ? -14.594 6.384 1.054 1.00 94.81 311 LEU A C 1
ATOM 2452 O O . LEU A 1 311 ? -14.526 7.328 1.836 1.00 94.81 311 LEU A O 1
ATOM 2456 N N . ASN A 1 312 ? -13.762 6.275 0.014 1.00 95.00 312 ASN A N 1
ATOM 2457 C CA . ASN A 1 312 ? -12.774 7.306 -0.312 1.00 95.00 312 ASN A CA 1
ATOM 2458 C C . ASN A 1 312 ? -13.458 8.665 -0.527 1.00 95.00 312 ASN A C 1
ATOM 2460 O O . ASN A 1 312 ? -13.028 9.656 0.057 1.00 95.00 312 ASN A O 1
ATOM 2464 N N . GLN A 1 313 ? -14.580 8.711 -1.252 1.00 91.88 313 GLN A N 1
ATOM 2465 C CA . GLN A 1 313 ? -15.361 9.941 -1.419 1.00 91.88 313 GLN A CA 1
ATOM 2466 C C . GLN A 1 313 ? -16.106 10.358 -0.134 1.00 91.88 313 GLN A C 1
ATOM 2468 O O . GLN A 1 313 ? -16.040 11.520 0.279 1.00 91.88 313 GLN A O 1
ATOM 2473 N N . ALA A 1 314 ? -16.828 9.430 0.504 1.00 89.62 314 ALA A N 1
ATOM 2474 C CA . ALA A 1 314 ? -17.707 9.723 1.639 1.00 89.62 314 ALA A CA 1
ATOM 2475 C C . ALA A 1 314 ? -16.941 10.135 2.906 1.00 89.62 314 ALA A C 1
ATOM 2477 O O . ALA A 1 314 ? -17.386 11.033 3.615 1.00 89.62 314 ALA A O 1
ATOM 2478 N N . VAL A 1 315 ? -15.779 9.530 3.165 1.00 90.50 315 VAL A N 1
ATOM 2479 C CA . VAL A 1 315 ? -14.887 9.860 4.289 1.00 90.50 315 VAL A CA 1
ATOM 2480 C C . VAL A 1 315 ? -13.941 11.004 3.913 1.00 90.50 315 VAL A C 1
ATOM 2482 O O . VAL A 1 315 ? -13.682 11.904 4.716 1.00 90.50 315 VAL A O 1
ATOM 2485 N N . GLY A 1 316 ? -13.436 10.999 2.677 1.00 90.44 316 GLY A N 1
ATOM 2486 C CA . GLY A 1 316 ? -12.418 11.936 2.211 1.00 90.44 316 GLY A CA 1
ATOM 2487 C C . GLY A 1 316 ? -12.901 13.380 2.074 1.00 90.44 316 GLY A C 1
ATOM 2488 O O . GLY A 1 316 ? -12.128 14.294 2.354 1.00 90.44 316 GLY A O 1
ATOM 2489 N N . LYS A 1 317 ? -14.189 13.620 1.788 1.00 87.19 317 LYS A N 1
ATOM 2490 C CA . LYS A 1 317 ? -14.774 14.981 1.772 1.00 87.19 317 LYS A CA 1
ATOM 2491 C C . LYS A 1 317 ? -14.648 15.725 3.114 1.00 87.19 317 LYS A C 1
ATOM 2493 O O . LYS A 1 317 ? -14.531 16.946 3.137 1.00 87.19 317 LYS A O 1
ATOM 2498 N N . PHE A 1 318 ? -14.605 14.987 4.226 1.00 84.38 318 PHE A N 1
ATOM 2499 C CA . PHE A 1 318 ? -14.353 15.502 5.580 1.00 84.38 318 PHE A CA 1
ATOM 2500 C C . PHE A 1 318 ? -12.844 15.673 5.887 1.00 84.38 318 PHE A C 1
ATOM 2502 O O . PHE A 1 318 ? -12.440 16.070 6.982 1.00 84.38 318 PHE A O 1
ATOM 2509 N N . GLY A 1 319 ? -11.973 15.339 4.933 1.00 86.19 319 GLY A N 1
ATOM 2510 C CA . GLY A 1 319 ? -10.520 15.378 5.056 1.00 86.19 319 GLY A CA 1
ATOM 2511 C C . GLY A 1 319 ? -9.924 14.336 6.007 1.00 86.19 319 GLY A C 1
ATOM 2512 O O . GLY A 1 319 ? -8.810 14.548 6.497 1.00 86.19 319 GLY A O 1
ATOM 2513 N N . HIS A 1 320 ? -10.646 13.254 6.305 1.00 88.00 320 HIS A N 1
ATOM 2514 C CA . HIS A 1 320 ? -10.127 12.112 7.062 1.00 88.00 320 HIS A CA 1
ATOM 2515 C C . HIS A 1 320 ? -9.253 11.209 6.182 1.00 88.00 320 HIS A C 1
ATOM 2517 O O . HIS A 1 320 ? -9.450 11.131 4.975 1.00 88.00 320 HIS A O 1
ATOM 2523 N N . GLY A 1 321 ? -8.277 10.535 6.793 1.00 91.19 321 GLY A N 1
ATOM 2524 C CA . GLY A 1 321 ? -7.328 9.673 6.082 1.00 91.19 321 GLY A CA 1
ATOM 2525 C C . GLY A 1 321 ? -6.156 10.390 5.419 1.00 91.19 321 GLY A C 1
ATOM 2526 O O . GLY A 1 321 ? -5.512 9.801 4.558 1.00 91.19 321 GLY A O 1
ATOM 2527 N N . ARG A 1 322 ? -5.843 11.628 5.828 1.00 93.12 322 ARG A N 1
ATOM 2528 C CA . ARG A 1 322 ? -4.514 12.208 5.584 1.00 93.12 322 ARG A CA 1
ATOM 2529 C C . ARG A 1 322 ? -3.521 11.678 6.608 1.00 93.12 322 ARG A C 1
ATOM 2531 O O . ARG A 1 322 ? -3.776 11.781 7.808 1.00 93.12 322 ARG A O 1
ATOM 2538 N N . TYR A 1 323 ? -2.383 11.192 6.135 1.00 93.12 323 TYR A N 1
ATOM 2539 C CA . TYR A 1 323 ? -1.264 10.775 6.971 1.00 93.12 323 TYR A CA 1
ATOM 2540 C C . TYR A 1 323 ? 0.023 11.459 6.520 1.00 93.12 323 TYR A C 1
ATOM 2542 O O . TYR A 1 323 ? 0.195 11.764 5.343 1.00 93.12 323 TYR A O 1
ATOM 2550 N N . VAL A 1 324 ? 0.933 11.663 7.466 1.00 91.94 324 VAL A N 1
ATOM 2551 C CA . VAL A 1 324 ? 2.306 12.112 7.226 1.00 91.94 324 VAL A CA 1
ATOM 2552 C C . VAL A 1 324 ? 3.209 11.160 7.993 1.00 91.94 324 VAL A C 1
ATOM 2554 O O . VAL A 1 324 ? 2.908 10.825 9.142 1.00 91.94 324 VAL A O 1
ATOM 2557 N N . GLY A 1 325 ? 4.298 10.711 7.383 1.00 89.06 325 GLY A N 1
ATOM 2558 C CA . GLY A 1 325 ? 5.242 9.848 8.073 1.00 89.06 325 GLY A CA 1
ATOM 2559 C C . GLY A 1 325 ? 6.549 9.669 7.325 1.00 89.06 325 GLY A C 1
ATOM 2560 O O . GLY A 1 325 ? 6.648 9.939 6.133 1.00 89.06 325 GLY A O 1
ATOM 2561 N N . LEU A 1 326 ? 7.551 9.205 8.062 1.00 88.56 326 LEU A N 1
ATOM 2562 C CA . LEU A 1 326 ? 8.843 8.824 7.514 1.00 88.56 326 LEU A CA 1
ATOM 2563 C C . LEU A 1 326 ? 8.808 7.325 7.181 1.00 88.56 326 LEU A C 1
ATOM 2565 O O . LEU A 1 326 ? 8.498 6.517 8.063 1.00 88.56 326 LEU A O 1
ATOM 2569 N N . GLU A 1 327 ? 9.106 6.939 5.940 1.00 86.12 327 GLU A N 1
ATOM 2570 C CA . GLU A 1 327 ? 9.376 5.539 5.576 1.00 86.12 327 GLU A CA 1
ATOM 2571 C C . GLU A 1 327 ? 10.903 5.325 5.541 1.00 86.12 327 GLU A C 1
ATOM 2573 O O . GLU A 1 327 ? 11.613 6.074 4.860 1.00 86.12 327 GLU A O 1
ATOM 2578 N N . PRO A 1 328 ? 11.462 4.353 6.289 1.00 85.94 328 PRO A N 1
ATOM 2579 C CA . PRO A 1 328 ? 12.878 4.037 6.196 1.00 85.94 328 PRO A CA 1
ATOM 2580 C C . PRO A 1 328 ? 13.168 3.312 4.882 1.00 85.94 328 PRO A C 1
ATOM 2582 O O . PRO A 1 328 ? 12.489 2.352 4.510 1.00 85.94 328 PRO A O 1
ATOM 2585 N N . ILE A 1 329 ? 14.218 3.754 4.205 1.00 85.38 329 ILE A N 1
ATOM 2586 C CA . ILE A 1 329 ? 14.758 3.136 2.998 1.00 85.38 329 ILE A CA 1
ATOM 2587 C C . ILE A 1 329 ? 16.093 2.443 3.313 1.00 85.38 329 ILE A C 1
ATOM 2589 O O . ILE A 1 329 ? 16.511 2.304 4.468 1.00 85.38 329 ILE A O 1
ATOM 2593 N N . ARG A 1 330 ? 16.781 1.963 2.275 1.00 76.38 330 ARG A N 1
ATOM 2594 C CA . ARG A 1 330 ? 18.099 1.333 2.410 1.00 76.38 330 ARG A CA 1
ATOM 2595 C C . ARG A 1 330 ? 19.100 2.279 3.104 1.00 76.38 330 ARG A C 1
ATOM 2597 O O . ARG A 1 330 ? 19.086 3.484 2.878 1.00 76.38 330 ARG A O 1
ATOM 2604 N N . ASN A 1 331 ? 19.988 1.706 3.922 1.00 80.56 331 ASN A N 1
ATOM 2605 C CA . ASN A 1 331 ? 20.983 2.407 4.753 1.00 80.56 331 ASN A CA 1
ATOM 2606 C C . ASN A 1 331 ? 20.394 3.285 5.888 1.00 80.56 331 ASN A C 1
ATOM 2608 O O . ASN A 1 331 ? 21.060 4.203 6.349 1.00 80.56 331 ASN A O 1
ATOM 2612 N N . ASP A 1 332 ? 19.165 3.007 6.342 1.00 82.31 332 ASP A N 1
ATOM 2613 C CA . ASP A 1 332 ? 18.441 3.722 7.419 1.00 82.31 332 ASP A CA 1
ATOM 2614 C C . ASP A 1 332 ? 18.168 5.224 7.171 1.00 82.31 332 ASP A C 1
ATOM 2616 O O . ASP A 1 332 ? 17.636 5.934 8.032 1.00 82.31 332 ASP A O 1
ATOM 2620 N N . HIS A 1 333 ? 18.428 5.699 5.950 1.00 85.81 333 HIS A N 1
ATOM 2621 C CA . HIS A 1 333 ? 17.871 6.956 5.456 1.00 85.81 333 HIS A CA 1
ATOM 2622 C C . HIS A 1 333 ? 16.337 6.881 5.505 1.00 85.81 333 HIS A C 1
ATOM 2624 O O . HIS A 1 333 ? 15.759 5.794 5.429 1.00 85.81 333 HIS A O 1
ATOM 2630 N N . LYS A 1 334 ? 15.661 8.025 5.633 1.00 86.88 334 LYS A N 1
ATOM 2631 C CA . LYS A 1 334 ? 14.197 8.078 5.744 1.00 86.88 334 LYS A CA 1
ATOM 2632 C C . LYS A 1 334 ? 13.642 9.099 4.762 1.00 86.88 334 LYS A C 1
ATOM 2634 O O . LYS A 1 334 ? 14.207 10.183 4.640 1.00 86.88 334 LYS A O 1
ATOM 2639 N N . VAL A 1 335 ? 12.570 8.738 4.068 1.00 86.69 335 VAL A N 1
ATOM 2640 C CA . VAL A 1 335 ? 11.866 9.606 3.114 1.00 86.69 335 VAL A CA 1
ATOM 2641 C C . VAL A 1 335 ? 10.589 10.099 3.779 1.00 86.69 335 VAL A C 1
ATOM 2643 O O . VAL A 1 335 ? 9.886 9.313 4.416 1.00 86.69 335 VAL A O 1
ATOM 2646 N N . LEU A 1 336 ? 10.315 11.400 3.681 1.00 90.50 336 LEU A N 1
ATOM 2647 C CA . LEU A 1 336 ? 9.061 11.978 4.149 1.00 90.50 336 LEU A CA 1
ATOM 2648 C C . LEU A 1 336 ? 7.983 11.774 3.091 1.00 90.50 336 LEU A C 1
ATOM 2650 O O . LEU A 1 336 ? 8.135 12.199 1.951 1.00 90.50 336 LEU A O 1
ATOM 2654 N N . GLU A 1 337 ? 6.873 11.171 3.496 1.00 91.31 337 GLU A N 1
ATOM 2655 C CA . GLU A 1 337 ? 5.777 10.837 2.597 1.00 91.31 337 GLU A CA 1
ATOM 2656 C C . GLU A 1 337 ? 4.437 11.275 3.193 1.00 91.31 337 GLU A C 1
ATOM 2658 O O . GLU A 1 337 ? 4.157 11.104 4.388 1.00 91.31 337 GLU A O 1
ATOM 2663 N N . VAL A 1 338 ? 3.584 11.830 2.333 1.00 93.50 338 VAL A N 1
ATOM 2664 C CA . VAL A 1 338 ? 2.217 12.251 2.670 1.00 93.50 338 VAL A CA 1
ATOM 2665 C C . VAL A 1 338 ? 1.242 11.338 1.944 1.00 93.50 338 VAL A C 1
ATOM 2667 O O . VAL A 1 338 ? 1.446 11.020 0.778 1.00 93.50 338 VAL A O 1
ATOM 2670 N N . ARG A 1 339 ? 0.185 10.892 2.623 1.00 94.19 339 ARG A N 1
ATOM 2671 C CA . ARG A 1 339 ? -0.738 9.875 2.101 1.00 94.19 339 ARG A CA 1
ATOM 2672 C C . ARG A 1 339 ? -2.195 10.276 2.248 1.00 94.19 339 ARG A C 1
ATOM 2674 O O . ARG A 1 339 ? -2.574 10.885 3.248 1.00 94.19 339 ARG A O 1
ATOM 2681 N N . GLU A 1 340 ? -3.008 9.850 1.292 1.00 95.94 340 GLU A N 1
ATOM 2682 C CA . GLU A 1 340 ? -4.466 9.885 1.307 1.00 95.94 340 GLU A CA 1
ATOM 2683 C C . GLU A 1 340 ? -5.003 8.444 1.305 1.00 95.94 340 GLU A C 1
ATOM 2685 O O . GLU A 1 340 ? -4.800 7.712 0.340 1.00 95.94 340 GLU A O 1
ATOM 2690 N N . ALA A 1 341 ? -5.699 8.028 2.366 1.00 96.69 341 ALA A N 1
ATOM 2691 C CA . ALA A 1 341 ? -6.341 6.711 2.453 1.00 96.69 341 ALA A CA 1
ATOM 2692 C C . ALA A 1 341 ? -7.650 6.735 3.290 1.00 96.69 341 ALA A C 1
ATOM 2694 O O . ALA A 1 341 ? -7.720 6.090 4.342 1.00 96.69 341 ALA A O 1
ATOM 2695 N N . PRO A 1 342 ? -8.696 7.484 2.874 1.00 95.19 342 PRO A N 1
ATOM 2696 C CA . PRO A 1 342 ? -9.930 7.646 3.652 1.00 95.19 342 PRO A CA 1
ATOM 2697 C C . PRO A 1 342 ? -10.685 6.332 3.910 1.00 95.19 342 PRO A C 1
ATOM 2699 O O . PRO A 1 342 ? -11.113 6.087 5.040 1.00 95.19 342 PRO A O 1
ATOM 2702 N N . ALA A 1 343 ? -10.823 5.461 2.900 1.00 96.44 343 ALA A N 1
ATOM 2703 C CA . ALA A 1 343 ? -11.453 4.151 3.078 1.00 96.44 343 ALA A CA 1
ATOM 2704 C C . ALA A 1 343 ? -10.654 3.272 4.053 1.00 96.44 343 ALA A C 1
ATOM 2706 O O . ALA A 1 343 ? -11.237 2.645 4.939 1.00 96.44 343 ALA A O 1
ATOM 2707 N N . ALA A 1 344 ? -9.320 3.282 3.956 1.00 96.62 344 ALA A N 1
ATOM 2708 C CA . ALA A 1 344 ? -8.459 2.546 4.875 1.00 96.62 344 ALA A CA 1
ATOM 2709 C C . ALA A 1 344 ? -8.658 2.990 6.329 1.00 96.62 344 ALA A C 1
ATOM 2711 O O . ALA A 1 344 ? -8.773 2.141 7.212 1.00 96.62 344 ALA A O 1
ATOM 2712 N N . THR A 1 345 ? -8.770 4.300 6.581 1.00 92.56 345 THR A N 1
ATOM 2713 C CA . THR A 1 345 ? -9.039 4.833 7.925 1.00 92.56 345 THR A CA 1
ATOM 2714 C C . THR A 1 345 ? -10.273 4.190 8.549 1.00 92.56 345 THR A C 1
ATOM 2716 O O . THR A 1 345 ? -10.157 3.606 9.624 1.00 92.56 345 THR A O 1
ATOM 2719 N N . ILE A 1 346 ? -11.427 4.261 7.877 1.00 93.12 346 ILE A N 1
ATOM 2720 C CA . ILE A 1 346 ? -12.701 3.837 8.472 1.00 93.12 346 ILE A CA 1
ATOM 2721 C C . ILE A 1 346 ? -12.862 2.314 8.516 1.00 93.12 346 ILE A C 1
ATOM 2723 O O . ILE A 1 346 ? -13.345 1.781 9.511 1.00 93.12 346 ILE A O 1
ATOM 2727 N N . ILE A 1 347 ? -12.431 1.595 7.473 1.00 95.12 347 ILE A N 1
ATOM 2728 C CA . ILE A 1 347 ? -12.608 0.137 7.386 1.00 95.12 347 ILE A CA 1
ATOM 2729 C C . ILE A 1 347 ? -11.744 -0.559 8.441 1.00 95.12 347 ILE A C 1
ATOM 2731 O O . ILE A 1 347 ? -12.218 -1.454 9.141 1.00 95.12 347 ILE A O 1
ATOM 2735 N N . MET A 1 348 ? -10.483 -0.137 8.574 1.00 95.00 348 MET A N 1
ATOM 2736 C CA . MET A 1 348 ? -9.555 -0.730 9.537 1.00 95.00 348 MET A CA 1
ATOM 2737 C C . MET A 1 348 ? -9.955 -0.384 10.974 1.00 95.00 348 MET A C 1
ATOM 2739 O O . MET A 1 348 ? -9.927 -1.262 11.834 1.00 95.00 348 MET A O 1
ATOM 2743 N N . ASP A 1 349 ? -10.376 0.858 11.242 1.00 91.94 349 ASP A N 1
ATOM 2744 C CA . ASP A 1 349 ? -10.815 1.255 12.584 1.00 91.94 349 ASP A CA 1
ATOM 2745 C C . ASP A 1 349 ? -12.112 0.540 12.999 1.00 91.94 349 ASP A C 1
ATOM 2747 O O . ASP A 1 349 ? -12.196 0.013 14.111 1.00 91.94 349 ASP A O 1
ATOM 2751 N N . ALA A 1 350 ? -13.077 0.399 12.083 1.00 90.25 350 ALA A N 1
ATOM 2752 C CA . ALA A 1 350 ? -14.292 -0.378 12.320 1.00 90.25 350 ALA A CA 1
ATOM 2753 C C . ALA A 1 350 ? -14.002 -1.858 12.604 1.00 90.25 350 ALA A C 1
ATOM 2755 O O . ALA A 1 350 ? -14.531 -2.410 13.573 1.00 90.25 350 ALA A O 1
ATOM 2756 N N . LEU A 1 351 ? -13.110 -2.488 11.830 1.00 91.38 351 LEU A N 1
ATOM 2757 C CA . LEU A 1 351 ? -12.694 -3.865 12.093 1.00 91.38 351 LEU A CA 1
ATOM 2758 C C . LEU A 1 351 ? -11.913 -3.994 13.414 1.00 91.38 351 LEU A C 1
ATOM 2760 O O . LEU A 1 351 ? -12.095 -4.980 14.121 1.00 91.38 351 LEU A O 1
ATOM 2764 N N . ARG A 1 352 ? -11.100 -3.004 13.810 1.00 91.69 352 ARG A N 1
ATOM 2765 C CA . ARG A 1 352 ? -10.377 -3.047 15.096 1.00 91.69 352 ARG A CA 1
ATOM 2766 C C . ARG A 1 352 ? -11.346 -3.017 16.275 1.00 91.69 352 ARG A C 1
ATOM 2768 O O . ARG A 1 352 ? -11.185 -3.801 17.206 1.00 91.69 352 ARG A O 1
ATOM 2775 N N . HIS A 1 353 ? -12.358 -2.151 16.231 1.00 87.75 353 HIS A N 1
ATOM 2776 C CA . HIS A 1 353 ? -13.405 -2.118 17.257 1.00 87.75 353 HIS A CA 1
ATOM 2777 C C . HIS A 1 353 ? -14.168 -3.448 17.312 1.00 87.75 353 HIS A C 1
ATOM 2779 O O . HIS A 1 353 ? -14.432 -3.958 18.401 1.00 87.75 353 HIS A O 1
ATOM 2785 N N . LEU A 1 354 ? -14.455 -4.043 16.149 1.00 84.50 354 LEU A N 1
ATOM 2786 C CA . LEU A 1 354 ? -15.073 -5.363 16.047 1.00 84.50 354 LEU A CA 1
ATOM 2787 C C . LEU A 1 354 ? -14.237 -6.455 16.731 1.00 84.50 354 LEU A C 1
ATOM 2789 O O . LEU A 1 354 ? -14.759 -7.242 17.519 1.00 84.50 354 LEU A O 1
ATOM 2793 N N . GLU A 1 355 ? -12.940 -6.496 16.442 1.00 88.31 355 GLU A N 1
ATOM 2794 C CA . GLU A 1 355 ? -11.996 -7.459 17.011 1.00 88.31 355 GLU A CA 1
ATOM 2795 C C . GLU A 1 355 ? -11.913 -7.314 18.534 1.00 88.31 355 GLU A C 1
ATOM 2797 O O . GLU A 1 355 ? -12.108 -8.297 19.247 1.00 88.31 355 GLU A O 1
ATOM 2802 N N . VAL A 1 356 ? -11.739 -6.089 19.044 1.00 89.75 356 VAL A N 1
ATOM 2803 C CA . VAL A 1 356 ? -11.662 -5.800 20.491 1.00 89.75 356 VAL A CA 1
ATOM 2804 C C . VAL A 1 356 ? -12.931 -6.216 21.245 1.00 89.75 356 VAL A C 1
ATOM 2806 O O . VAL A 1 356 ? -12.854 -6.624 22.401 1.00 89.75 356 VAL A O 1
ATOM 2809 N N . ALA A 1 357 ? -14.103 -6.138 20.614 1.00 83.50 357 ALA A N 1
ATOM 2810 C CA . ALA A 1 357 ? -15.362 -6.521 21.249 1.00 83.50 357 ALA A CA 1
ATOM 2811 C C . ALA A 1 357 ? -15.663 -8.030 21.215 1.00 83.50 357 ALA A C 1
ATOM 2813 O O . ALA A 1 357 ? -16.618 -8.458 21.865 1.00 83.50 357 ALA A O 1
ATOM 2814 N N . THR A 1 358 ? -14.921 -8.820 20.428 1.00 79.69 358 THR A N 1
ATOM 2815 C CA . THR A 1 358 ? -15.326 -10.190 20.053 1.00 79.69 358 THR A CA 1
ATOM 2816 C C . THR A 1 358 ? -14.246 -11.251 20.266 1.00 79.69 358 THR A C 1
ATOM 2818 O O . THR A 1 358 ? -14.584 -12.426 20.448 1.00 79.69 358 THR A O 1
ATOM 2821 N N . LEU A 1 359 ? -12.970 -10.865 20.239 1.00 85.06 359 LEU A N 1
ATOM 2822 C CA . LEU A 1 359 ? -11.819 -11.709 20.551 1.00 85.06 359 LEU A CA 1
ATOM 2823 C C . LEU A 1 359 ? -11.478 -11.601 22.046 1.00 85.06 359 LEU A C 1
ATOM 2825 O O . LEU A 1 359 ? -11.704 -10.566 22.671 1.00 85.06 359 LEU A O 1
ATOM 2829 N N . ASP A 1 360 ? -10.925 -12.665 22.624 1.00 87.50 360 ASP A N 1
ATOM 2830 C CA . ASP A 1 360 ? -10.356 -12.607 23.970 1.00 87.50 360 ASP A CA 1
ATOM 2831 C C . ASP A 1 360 ? -9.012 -11.854 23.977 1.00 87.50 360 ASP A C 1
ATOM 2833 O O . ASP A 1 360 ? -8.345 -11.717 22.947 1.00 87.50 360 ASP A O 1
ATOM 2837 N N . THR A 1 361 ? -8.594 -11.388 25.156 1.00 91.62 361 THR A N 1
ATOM 2838 C CA . THR A 1 361 ? -7.375 -10.585 25.326 1.00 91.62 361 THR A CA 1
ATOM 2839 C C . THR A 1 361 ? -6.114 -11.290 24.824 1.00 91.62 361 THR A C 1
ATOM 2841 O O . THR A 1 361 ? -5.306 -10.661 24.149 1.00 91.62 361 THR A O 1
ATOM 2844 N N . ASN A 1 362 ? -5.953 -12.593 25.077 1.00 94.19 362 ASN A N 1
ATOM 2845 C CA . ASN A 1 362 ? -4.742 -13.316 24.675 1.00 94.19 362 ASN A CA 1
ATOM 2846 C C . ASN A 1 362 ? -4.672 -13.463 23.147 1.00 94.19 362 ASN A C 1
ATOM 2848 O O . ASN A 1 362 ? -3.600 -13.318 22.555 1.00 94.19 362 ASN A O 1
ATOM 2852 N N . THR A 1 363 ? -5.816 -13.703 22.497 1.00 92.50 363 THR A N 1
ATOM 2853 C CA . THR A 1 363 ? -5.921 -13.698 21.032 1.00 92.50 363 THR A CA 1
ATOM 2854 C C . THR A 1 363 ? -5.625 -12.314 20.452 1.00 92.50 363 THR A C 1
ATOM 2856 O O . THR A 1 363 ? -4.921 -12.232 19.447 1.00 92.50 363 THR A O 1
ATOM 2859 N N . LEU A 1 364 ? -6.104 -11.227 21.071 1.00 93.56 364 LEU A N 1
ATOM 2860 C CA . LEU A 1 364 ? -5.805 -9.851 20.643 1.00 93.56 364 LEU A CA 1
ATOM 2861 C C . LEU A 1 364 ? -4.310 -9.526 20.756 1.00 93.56 364 LEU A C 1
ATOM 2863 O O . LEU A 1 364 ? -3.720 -9.049 19.785 1.00 93.56 364 LEU A O 1
ATOM 2867 N N . ASP A 1 365 ? -3.692 -9.839 21.896 1.00 95.56 365 ASP A N 1
ATOM 2868 C CA . ASP A 1 365 ? -2.267 -9.602 22.150 1.00 95.56 365 ASP A CA 1
ATOM 2869 C C . ASP A 1 365 ? -1.387 -10.386 21.161 1.00 95.56 365 ASP A C 1
ATOM 2871 O O . ASP A 1 365 ? -0.448 -9.838 20.571 1.00 95.56 365 ASP A O 1
ATOM 2875 N N . LEU A 1 366 ? -1.708 -11.661 20.907 1.00 96.44 366 LEU A N 1
ATOM 2876 C CA . LEU A 1 366 ? -1.004 -12.468 19.909 1.00 96.44 366 LEU A CA 1
ATOM 2877 C C . LEU A 1 366 ? -1.223 -11.930 18.487 1.00 96.44 366 LEU A C 1
ATOM 2879 O O . LEU A 1 366 ? -0.253 -11.766 17.742 1.00 96.44 366 LEU A O 1
ATOM 2883 N N . LYS A 1 367 ? -2.474 -11.618 18.115 1.00 95.56 367 LYS A N 1
ATOM 2884 C CA . LYS A 1 367 ? -2.819 -11.060 16.799 1.00 95.56 367 LYS A CA 1
ATOM 2885 C C . LYS A 1 367 ? -2.022 -9.786 16.538 1.00 95.56 367 LYS A C 1
ATOM 2887 O O . LYS A 1 367 ? -1.382 -9.697 15.497 1.00 95.56 367 LYS A O 1
ATOM 2892 N N . GLN A 1 368 ? -1.956 -8.861 17.495 1.00 95.19 368 GLN A N 1
ATOM 2893 C CA . GLN A 1 368 ? -1.233 -7.597 17.336 1.00 95.19 368 GLN A CA 1
ATOM 2894 C C . GLN A 1 368 ? 0.272 -7.782 17.071 1.00 95.19 368 GLN A C 1
ATOM 2896 O O . GLN A 1 368 ? 0.855 -7.044 16.275 1.00 95.19 368 GLN A O 1
ATOM 2901 N N . ASN A 1 369 ? 0.908 -8.794 17.665 1.00 95.88 369 ASN A N 1
ATOM 2902 C CA . ASN A 1 369 ? 2.302 -9.128 17.357 1.00 95.88 369 ASN A CA 1
ATOM 2903 C C . ASN A 1 369 ? 2.465 -9.695 15.931 1.00 95.88 369 ASN A C 1
ATOM 2905 O O . ASN A 1 369 ? 3.404 -9.333 15.216 1.00 95.88 369 ASN A O 1
ATOM 2909 N N . LEU A 1 370 ? 1.531 -10.545 15.491 1.00 97.50 370 LEU A N 1
ATOM 2910 C CA . LEU A 1 370 ? 1.519 -11.113 14.138 1.00 97.50 370 LEU A CA 1
ATOM 2911 C C . LEU A 1 370 ? 1.234 -10.053 13.062 1.00 97.50 370 LEU A C 1
ATOM 2913 O O . LEU A 1 370 ? 1.873 -10.079 12.013 1.00 97.50 370 LEU A O 1
ATOM 2917 N N . GLU A 1 371 ? 0.346 -9.093 13.332 1.00 97.25 371 GLU A N 1
ATOM 2918 C CA . GLU A 1 371 ? 0.063 -7.932 12.471 1.00 97.25 371 GLU A CA 1
ATOM 2919 C C . GLU A 1 371 ? 1.337 -7.131 12.178 1.00 97.25 371 GLU A C 1
ATOM 2921 O O . GLU A 1 371 ? 1.681 -6.898 11.017 1.00 97.25 371 GLU A O 1
ATOM 2926 N N . GLN A 1 372 ? 2.090 -6.760 13.222 1.00 95.88 372 GLN A N 1
ATOM 2927 C CA . GLN A 1 372 ? 3.347 -6.025 13.053 1.00 95.88 372 GLN A CA 1
ATOM 2928 C C . GLN A 1 372 ? 4.360 -6.832 12.234 1.00 95.88 372 GLN A C 1
ATOM 2930 O O . GLN A 1 372 ? 5.033 -6.282 11.358 1.00 95.88 372 GLN A O 1
ATOM 2935 N N . LYS A 1 373 ? 4.447 -8.150 12.454 1.00 97.31 373 LYS A N 1
ATOM 2936 C CA . LYS A 1 373 ? 5.349 -9.001 11.673 1.00 97.31 373 LYS A CA 1
ATOM 2937 C C . LYS A 1 373 ? 4.916 -9.123 10.206 1.00 97.31 373 LYS A C 1
ATOM 2939 O O . LYS A 1 373 ? 5.776 -9.027 9.330 1.00 97.31 373 LYS A O 1
ATOM 2944 N N . TRP A 1 374 ? 3.619 -9.255 9.932 1.00 97.81 374 TRP A N 1
ATOM 2945 C CA . TRP A 1 374 ? 3.040 -9.266 8.582 1.00 97.81 374 TRP A CA 1
ATOM 2946 C C . TRP A 1 374 ? 3.385 -7.973 7.822 1.00 97.81 374 TRP A C 1
ATOM 2948 O O . TRP A 1 374 ? 3.940 -8.026 6.721 1.00 97.81 374 TRP A O 1
ATOM 2958 N N . VAL A 1 375 ? 3.185 -6.811 8.459 1.00 97.00 375 VAL A N 1
ATOM 2959 C CA . VAL A 1 375 ? 3.529 -5.485 7.907 1.00 97.00 375 VAL A CA 1
ATOM 2960 C C . VAL A 1 375 ? 5.023 -5.371 7.592 1.00 97.00 375 VAL A C 1
ATOM 2962 O O . VAL A 1 375 ? 5.394 -4.907 6.512 1.00 97.00 375 VAL A O 1
ATOM 2965 N N . LEU A 1 376 ? 5.892 -5.825 8.501 1.00 94.62 376 LEU A N 1
ATOM 2966 C CA . LEU A 1 376 ? 7.343 -5.798 8.297 1.00 94.62 376 LEU A CA 1
ATOM 2967 C C . LEU A 1 376 ? 7.791 -6.686 7.127 1.00 94.62 376 LEU A C 1
ATOM 2969 O O . LEU A 1 376 ? 8.695 -6.292 6.386 1.00 94.62 376 LEU A O 1
ATOM 2973 N N . GLU A 1 377 ? 7.177 -7.858 6.926 1.00 96.31 377 GLU A N 1
ATOM 2974 C CA . GLU A 1 377 ? 7.447 -8.696 5.750 1.00 96.31 377 GLU A CA 1
ATOM 2975 C C . GLU A 1 377 ? 7.011 -8.000 4.450 1.00 96.31 377 GLU A C 1
ATOM 2977 O O . GLU A 1 377 ? 7.801 -7.948 3.505 1.00 96.31 377 GLU A O 1
ATOM 2982 N N . ALA A 1 378 ? 5.813 -7.405 4.411 1.00 95.50 378 ALA A N 1
ATOM 2983 C CA . ALA A 1 378 ? 5.307 -6.686 3.239 1.00 95.50 378 ALA A CA 1
ATOM 2984 C C . ALA A 1 378 ? 6.197 -5.485 2.856 1.00 95.50 378 ALA A C 1
ATOM 2986 O O . ALA A 1 378 ? 6.651 -5.375 1.714 1.00 95.50 378 ALA A O 1
ATOM 2987 N N . ILE A 1 379 ? 6.521 -4.613 3.818 1.00 92.25 379 ILE A N 1
ATOM 2988 C CA . ILE A 1 379 ? 7.361 -3.420 3.597 1.00 92.25 379 ILE A CA 1
ATOM 2989 C C . ILE A 1 379 ? 8.759 -3.798 3.119 1.00 92.25 379 ILE A C 1
ATOM 2991 O O . ILE A 1 379 ? 9.259 -3.175 2.180 1.00 92.25 379 ILE A O 1
ATOM 2995 N N . SER A 1 380 ? 9.351 -4.847 3.700 1.00 91.62 380 SER A N 1
ATOM 2996 C CA . SER A 1 380 ? 10.680 -5.345 3.323 1.00 91.62 380 SER A CA 1
ATOM 2997 C C . SER A 1 380 ? 10.724 -6.044 1.954 1.00 91.62 380 SER A C 1
ATOM 2999 O O . SER A 1 380 ? 11.764 -6.589 1.584 1.00 91.62 380 SER A O 1
ATOM 3001 N N . GLY A 1 381 ? 9.605 -6.123 1.225 1.00 94.00 381 GLY A N 1
ATOM 3002 C CA . GLY A 1 381 ? 9.536 -6.862 -0.034 1.00 94.00 381 GLY A CA 1
ATOM 3003 C C . GLY A 1 381 ? 9.640 -8.378 0.138 1.00 94.00 381 GLY A C 1
ATOM 3004 O O . GLY A 1 381 ? 10.097 -9.062 -0.770 1.00 94.00 381 GLY A O 1
ATOM 3005 N N . ARG A 1 382 ? 9.247 -8.924 1.293 1.00 95.50 382 ARG A N 1
ATOM 3006 C CA . ARG A 1 382 ? 9.177 -10.372 1.565 1.00 95.50 382 ARG A CA 1
ATOM 3007 C C . ARG A 1 382 ? 7.736 -10.894 1.514 1.00 95.50 382 ARG A C 1
ATOM 3009 O O . ARG A 1 382 ? 7.394 -11.856 2.200 1.00 95.50 382 ARG A O 1
ATOM 3016 N N . TRP A 1 383 ? 6.895 -10.283 0.678 1.00 95.00 383 TRP A N 1
ATOM 3017 C CA . TRP A 1 383 ? 5.530 -10.744 0.427 1.00 95.00 383 TRP A CA 1
ATOM 3018 C C . TRP A 1 383 ? 5.511 -12.232 0.044 1.00 95.00 383 TRP A C 1
ATOM 3020 O O . TRP A 1 383 ? 6.349 -12.700 -0.735 1.00 95.00 383 TRP A O 1
ATOM 3030 N N . GLY A 1 384 ? 4.588 -12.993 0.635 1.00 93.25 384 GLY A N 1
ATOM 3031 C CA . GLY A 1 384 ? 4.487 -14.442 0.437 1.00 93.25 384 GLY A CA 1
ATOM 3032 C C . GLY A 1 384 ? 5.668 -15.267 0.975 1.00 93.25 384 GLY A C 1
ATOM 3033 O O . GLY A 1 384 ? 5.794 -16.434 0.606 1.00 93.25 384 GLY A O 1
ATOM 3034 N N . SER A 1 385 ? 6.558 -14.704 1.809 1.00 95.62 385 SER A N 1
ATOM 3035 C CA . SER A 1 385 ? 7.530 -15.500 2.577 1.00 95.62 385 SER A CA 1
ATOM 3036 C C . SER A 1 385 ? 6.816 -16.491 3.501 1.00 95.62 385 SER A C 1
ATOM 3038 O O . SER A 1 385 ? 5.662 -16.281 3.866 1.00 95.62 385 SER A O 1
ATOM 3040 N N . SER A 1 386 ? 7.498 -17.556 3.935 1.00 96.62 386 SER A N 1
ATOM 3041 C CA . SER A 1 386 ? 6.911 -18.508 4.891 1.00 96.62 386 SER A CA 1
ATOM 3042 C C . SER A 1 386 ? 6.421 -17.800 6.157 1.00 96.62 386 SER A C 1
ATOM 3044 O O . SER A 1 386 ? 5.340 -18.099 6.648 1.00 96.62 386 SER A O 1
ATOM 3046 N N . CYS A 1 387 ? 7.165 -16.795 6.633 1.00 97.25 387 CYS A N 1
ATOM 3047 C CA . CYS A 1 387 ? 6.764 -15.984 7.777 1.00 97.25 387 CYS A CA 1
ATOM 3048 C C . CYS A 1 387 ? 5.532 -15.114 7.477 1.00 97.25 387 CYS A C 1
ATOM 3050 O O . CYS A 1 387 ? 4.603 -15.095 8.282 1.00 97.25 387 CYS A O 1
ATOM 3052 N N . HIS A 1 388 ? 5.483 -14.457 6.313 1.00 97.12 388 HIS A N 1
ATOM 3053 C CA . HIS A 1 388 ? 4.314 -13.695 5.865 1.00 97.12 388 HIS A CA 1
ATOM 3054 C C . HIS A 1 388 ? 3.060 -14.578 5.811 1.00 97.12 388 HIS A C 1
ATOM 3056 O O . HIS A 1 388 ? 2.051 -14.249 6.426 1.00 97.12 388 HIS A O 1
ATOM 3062 N N . SER A 1 389 ? 3.141 -15.735 5.148 1.00 96.62 389 SER A N 1
ATOM 3063 C CA . SER A 1 389 ? 2.026 -16.679 5.008 1.00 96.62 389 SER A CA 1
ATOM 3064 C C . SER A 1 389 ? 1.596 -17.308 6.339 1.00 96.62 389 SER A C 1
ATOM 3066 O O . SER A 1 389 ? 0.407 -17.536 6.544 1.00 96.62 389 SER A O 1
ATOM 3068 N N . MET A 1 390 ? 2.527 -17.551 7.271 1.00 97.56 390 MET A N 1
ATOM 3069 C CA . MET A 1 390 ? 2.192 -17.978 8.638 1.00 97.56 390 MET A CA 1
ATOM 3070 C C . MET A 1 390 ? 1.412 -16.897 9.394 1.00 97.56 390 MET A C 1
ATOM 3072 O O . MET A 1 390 ? 0.399 -17.211 10.018 1.00 97.56 390 MET A O 1
ATOM 3076 N N . CYS A 1 391 ? 1.848 -15.634 9.318 1.00 97.75 391 CYS A N 1
ATOM 3077 C CA . CYS A 1 391 ? 1.125 -14.521 9.937 1.00 97.75 391 CYS A CA 1
ATOM 3078 C C . CYS A 1 391 ? -0.262 -14.356 9.303 1.00 97.75 391 CYS A C 1
ATOM 3080 O O . CYS A 1 391 ? -1.245 -14.228 10.021 1.00 97.75 391 CYS A O 1
ATOM 3082 N N . ASP A 1 392 ? -0.358 -14.424 7.974 1.00 95.31 392 ASP A N 1
ATOM 3083 C CA . ASP A 1 392 ? -1.607 -14.263 7.221 1.00 95.31 392 ASP A CA 1
ATOM 3084 C C . ASP A 1 392 ? -2.663 -15.328 7.567 1.00 95.31 392 ASP A C 1
ATOM 3086 O O . ASP A 1 392 ? -3.826 -15.007 7.841 1.00 95.31 392 ASP A O 1
ATOM 3090 N N . ALA A 1 393 ? -2.240 -16.594 7.639 1.00 95.00 393 ALA A N 1
ATOM 3091 C CA . ALA A 1 393 ? -3.097 -17.710 8.025 1.00 95.00 393 ALA A CA 1
ATOM 3092 C C . ALA A 1 393 ? -3.564 -17.602 9.488 1.00 95.00 393 ALA A C 1
ATOM 3094 O O . ALA A 1 393 ? -4.740 -17.834 9.774 1.00 95.00 393 ALA A O 1
ATOM 3095 N N . ALA A 1 394 ? -2.668 -17.215 10.403 1.00 94.88 394 ALA A N 1
ATOM 3096 C CA . ALA A 1 394 ? -2.985 -17.043 11.820 1.00 94.88 394 ALA A CA 1
ATOM 3097 C C . ALA A 1 394 ? -3.879 -15.817 12.090 1.00 94.88 394 ALA A C 1
ATOM 3099 O O . ALA A 1 394 ? -4.785 -15.885 12.912 1.00 94.88 394 ALA A O 1
ATOM 3100 N N . ILE A 1 395 ? -3.685 -14.711 11.368 1.00 94.94 395 ILE A N 1
ATOM 3101 C CA . ILE A 1 395 ? -4.558 -13.530 11.435 1.00 94.94 395 ILE A CA 1
ATOM 3102 C C . ILE A 1 395 ? -5.947 -13.876 10.886 1.00 94.94 395 ILE A C 1
ATOM 3104 O O . ILE A 1 395 ? -6.958 -13.576 11.524 1.00 94.94 395 ILE A O 1
ATOM 3108 N N . SER A 1 396 ? -6.013 -14.559 9.738 1.00 91.06 396 SER A N 1
ATOM 3109 C CA . SER A 1 396 ? -7.284 -14.948 9.117 1.00 91.06 396 SER A CA 1
ATOM 3110 C C . SER A 1 396 ? -8.082 -15.952 9.956 1.00 91.06 396 SER A C 1
ATOM 3112 O O . SER A 1 396 ? -9.312 -15.880 9.965 1.00 91.06 396 SER A O 1
ATOM 3114 N N . SER A 1 397 ? -7.428 -16.854 10.700 1.00 90.06 397 SER A N 1
ATOM 3115 C CA . SER A 1 397 ? -8.136 -17.844 11.526 1.00 90.06 397 SER A CA 1
ATOM 3116 C C . SER A 1 397 ? -8.957 -17.212 12.656 1.00 90.06 397 SER A C 1
ATOM 3118 O O . SER A 1 397 ? -10.042 -17.711 12.949 1.00 90.06 397 SER A O 1
ATOM 3120 N N . THR A 1 398 ? -8.526 -16.070 13.213 1.00 86.31 398 THR A N 1
ATOM 3121 C CA . THR A 1 398 ? -9.264 -15.355 14.280 1.00 86.31 398 THR A CA 1
ATOM 3122 C C . THR A 1 398 ? -10.647 -14.838 13.846 1.00 86.31 398 THR A C 1
ATOM 3124 O O . THR A 1 398 ? -11.504 -14.558 14.690 1.00 86.31 398 THR A O 1
ATOM 3127 N N . LEU A 1 399 ? -10.890 -14.741 12.532 1.00 78.94 399 LEU A N 1
ATOM 3128 C CA . LEU A 1 399 ? -12.057 -14.074 11.947 1.00 78.94 399 LEU A CA 1
ATOM 3129 C C . LEU A 1 399 ? -13.081 -15.048 11.328 1.00 78.94 399 LEU A C 1
ATOM 3131 O O . LEU A 1 399 ? -14.197 -14.630 11.032 1.00 78.94 399 LEU A O 1
ATOM 3135 N N . ASN A 1 400 ? -12.752 -16.332 11.151 1.00 66.75 400 ASN A N 1
ATOM 3136 C CA . ASN A 1 400 ? -13.484 -17.258 10.265 1.00 66.75 400 ASN A CA 1
ATOM 3137 C C . ASN A 1 400 ? -14.962 -17.555 10.616 1.00 66.75 400 ASN A C 1
ATOM 3139 O O . ASN A 1 400 ? -15.716 -17.935 9.716 1.00 66.75 400 ASN A O 1
ATOM 3143 N N . ASP A 1 401 ? -15.391 -17.358 11.867 1.00 59.97 401 ASP A N 1
ATOM 3144 C CA . ASP A 1 401 ? -16.730 -17.734 12.365 1.00 59.97 401 ASP A CA 1
ATOM 3145 C C . ASP A 1 401 ? -17.594 -16.543 12.832 1.00 59.97 401 ASP A C 1
ATOM 3147 O O . ASP A 1 401 ? -18.547 -16.713 13.593 1.00 59.97 401 ASP A O 1
ATOM 3151 N N . ARG A 1 402 ? -17.273 -15.314 12.400 1.00 61.50 402 ARG A N 1
ATOM 3152 C CA . ARG A 1 402 ? -17.897 -14.079 12.919 1.00 61.50 402 ARG A CA 1
ATOM 3153 C C . ARG A 1 402 ? -18.615 -13.283 11.819 1.00 61.50 402 ARG A C 1
ATOM 3155 O O . ARG A 1 402 ? -18.002 -12.925 10.811 1.00 61.50 402 ARG A O 1
ATOM 3162 N N . LYS A 1 403 ? -19.900 -12.968 12.030 1.00 56.53 403 LYS A N 1
ATOM 3163 C CA . LYS A 1 403 ? -20.712 -12.067 11.187 1.00 56.53 403 LYS A CA 1
ATOM 3164 C C . LYS A 1 403 ? -21.320 -10.967 12.048 1.00 56.53 403 LYS A C 1
ATOM 3166 O O . LYS A 1 403 ? -22.085 -11.263 12.962 1.00 56.53 403 LYS A O 1
ATOM 3171 N N . ILE A 1 404 ? -20.924 -9.718 11.804 1.00 60.50 404 ILE A N 1
ATOM 3172 C CA . ILE A 1 404 ? -21.217 -8.609 12.714 1.00 60.50 404 ILE A CA 1
ATOM 3173 C C . ILE A 1 404 ? -21.260 -7.268 11.963 1.00 60.50 404 ILE A C 1
ATOM 3175 O O . ILE A 1 404 ? -20.454 -7.014 11.070 1.00 60.50 404 ILE A O 1
ATOM 3179 N N . LEU A 1 405 ? -22.184 -6.389 12.351 1.00 56.88 405 LEU A N 1
ATOM 3180 C CA . LEU A 1 405 ? -22.275 -5.009 11.870 1.00 56.88 405 LEU A CA 1
ATOM 3181 C C . LEU A 1 405 ? -21.548 -4.043 12.823 1.00 56.88 405 LEU A C 1
ATOM 3183 O O . LEU A 1 405 ? -21.705 -4.116 14.042 1.00 56.88 405 LEU A O 1
ATOM 3187 N N . ALA A 1 406 ? -20.758 -3.131 12.258 1.00 58.47 406 ALA A N 1
ATOM 3188 C CA . ALA A 1 406 ? -20.069 -2.053 12.964 1.00 58.47 406 ALA A CA 1
ATOM 3189 C C . ALA A 1 406 ? -20.551 -0.697 12.428 1.00 58.47 406 ALA A C 1
ATOM 3191 O O . ALA A 1 406 ? -20.848 -0.563 11.242 1.00 58.47 406 ALA A O 1
ATOM 3192 N N . THR A 1 407 ? -20.616 0.330 13.273 1.00 58.34 407 THR A N 1
ATOM 3193 C CA . THR A 1 407 ? -21.298 1.582 12.927 1.00 58.34 407 THR A CA 1
ATOM 3194 C C . THR A 1 407 ? -20.406 2.789 13.192 1.00 58.34 407 THR A C 1
ATOM 3196 O O . THR A 1 407 ? -20.110 3.164 14.322 1.00 58.34 407 THR A O 1
ATOM 3199 N N . SER A 1 408 ? -19.965 3.430 12.118 1.00 57.09 408 SER A N 1
ATOM 3200 C CA . SER A 1 408 ? -19.004 4.526 12.172 1.00 57.09 408 SER A CA 1
ATOM 3201 C C . SER A 1 408 ? -19.699 5.885 12.085 1.00 57.09 408 SER A C 1
ATOM 3203 O O . SER A 1 408 ? -20.590 6.098 11.265 1.00 57.09 408 SER A O 1
ATOM 3205 N N . GLY A 1 409 ? -19.286 6.828 12.926 1.00 55.50 409 GLY A N 1
ATOM 3206 C CA . GLY A 1 409 ? -19.652 8.239 12.836 1.00 55.50 409 GLY A CA 1
ATOM 3207 C C . GLY A 1 409 ? -18.482 9.085 12.337 1.00 55.50 409 GLY A C 1
ATOM 3208 O O . GLY A 1 409 ? -17.317 8.843 12.677 1.00 55.50 409 GLY A O 1
ATOM 3209 N N . ILE A 1 410 ? -18.791 10.085 11.516 1.00 59.53 410 ILE A N 1
ATOM 3210 C CA . ILE A 1 410 ? -17.817 11.052 11.007 1.00 59.53 410 ILE A CA 1
ATOM 3211 C C . ILE A 1 410 ? -18.416 12.447 11.131 1.00 59.53 410 ILE A C 1
ATOM 3213 O O . ILE A 1 410 ? -19.518 12.708 10.642 1.00 59.53 410 ILE A O 1
ATOM 3217 N N . GLU A 1 411 ? -17.683 13.360 11.759 1.00 57.22 411 GLU A N 1
ATOM 3218 C CA . GLU A 1 411 ? -18.094 14.753 11.856 1.00 57.22 411 GLU A CA 1
ATOM 3219 C C . GLU A 1 411 ? -16.912 15.717 11.713 1.00 57.22 411 GLU A C 1
ATOM 3221 O O . GLU A 1 411 ? -15.800 15.490 12.195 1.00 57.22 411 GLU A O 1
ATOM 3226 N N . THR A 1 412 ? -17.179 16.854 11.078 1.00 48.03 412 THR A N 1
ATOM 3227 C CA . THR A 1 412 ? -16.273 18.004 11.045 1.00 48.03 412 THR A CA 1
ATOM 3228 C C . THR A 1 412 ? -16.982 19.193 11.656 1.00 48.03 412 THR A C 1
ATOM 3230 O O . THR A 1 412 ? -18.057 19.571 11.192 1.00 48.03 412 THR A O 1
ATOM 3233 N N . ASN A 1 413 ? -16.386 19.800 12.679 1.00 47.09 413 ASN A N 1
ATOM 3234 C CA . ASN A 1 413 ? -16.952 20.964 13.351 1.00 47.09 413 ASN A CA 1
ATOM 3235 C C . ASN A 1 413 ? -15.933 22.114 13.319 1.00 47.09 413 ASN A C 1
ATOM 3237 O O . ASN A 1 413 ? -14.966 22.150 14.089 1.00 47.09 413 ASN A O 1
ATOM 3241 N N . GLY A 1 414 ? -16.102 23.016 12.347 1.00 53.53 414 GLY A N 1
ATOM 3242 C CA . GLY A 1 414 ? -15.081 23.995 11.971 1.00 53.53 414 GLY A CA 1
ATOM 3243 C C . GLY A 1 414 ? -13.781 23.304 11.542 1.00 53.53 414 GLY A C 1
ATOM 3244 O O . GLY A 1 414 ? -13.802 22.359 10.762 1.00 53.53 414 GLY A O 1
ATOM 3245 N N . ASN A 1 415 ? -12.646 23.731 12.103 1.00 45.94 415 ASN A N 1
ATOM 3246 C CA . ASN A 1 415 ? -11.332 23.131 11.825 1.00 45.94 415 ASN A CA 1
ATOM 3247 C C . ASN A 1 415 ? -11.056 21.822 12.603 1.00 45.94 415 ASN A C 1
ATOM 3249 O O . ASN A 1 415 ? -9.944 21.298 12.533 1.00 45.94 415 ASN A O 1
ATOM 3253 N N . LYS A 1 416 ? -12.014 21.299 13.384 1.00 48.38 416 LYS A N 1
ATOM 3254 C CA . LYS A 1 416 ? -11.848 20.038 14.126 1.00 48.38 416 LYS A CA 1
ATOM 3255 C C . LYS A 1 416 ? -12.454 18.876 13.344 1.00 48.38 416 LYS A C 1
ATOM 3257 O O . LYS A 1 416 ? -13.659 18.852 13.106 1.00 48.38 416 LYS A O 1
ATOM 3262 N N . LYS A 1 417 ? -11.604 17.910 12.993 1.00 58.47 417 LYS A N 1
ATOM 3263 C CA . LYS A 1 417 ? -11.979 16.615 12.415 1.00 58.47 417 LYS A CA 1
ATOM 3264 C C . LYS A 1 417 ? -12.155 15.602 13.546 1.00 58.47 417 LYS A C 1
ATOM 3266 O O . LYS A 1 417 ? -11.201 15.375 14.291 1.00 58.47 417 LYS A O 1
ATOM 3271 N N . SER A 1 418 ? -13.332 14.998 13.657 1.00 55.72 418 SER A N 1
ATOM 3272 C CA . SER A 1 418 ? -13.656 13.999 14.677 1.00 55.72 418 SER A CA 1
ATOM 3273 C C . SER A 1 418 ? -14.184 12.736 14.001 1.00 55.72 418 SER A C 1
ATOM 3275 O O . SER A 1 418 ? -15.202 12.753 13.315 1.00 55.72 418 SER A O 1
ATOM 3277 N N . HIS A 1 419 ? -13.499 11.620 14.227 1.00 59.19 419 HIS A N 1
ATOM 3278 C CA . HIS A 1 419 ? -13.977 10.297 13.844 1.00 59.19 419 HIS A CA 1
ATOM 3279 C C . HIS A 1 419 ? -14.206 9.477 15.110 1.00 59.19 419 HIS A C 1
ATOM 3281 O O . HIS A 1 419 ? -13.381 9.511 16.023 1.00 59.19 419 HIS A O 1
ATOM 3287 N N . TYR A 1 420 ? -15.330 8.770 15.165 1.00 64.88 420 TYR A N 1
ATOM 3288 C CA . TYR A 1 420 ? -15.660 7.856 16.248 1.00 64.88 420 TYR A CA 1
ATOM 3289 C C . TYR A 1 420 ? -16.376 6.633 15.686 1.00 64.88 420 TYR A C 1
ATOM 3291 O O . TYR A 1 420 ? -17.272 6.748 14.852 1.00 64.88 420 TYR A O 1
ATOM 3299 N N . VAL A 1 421 ? -16.013 5.454 16.174 1.00 59.97 421 VAL A N 1
ATOM 3300 C CA . VAL A 1 421 ? -16.682 4.199 15.835 1.00 59.97 421 VAL A CA 1
ATOM 3301 C C . VAL A 1 421 ? -17.415 3.687 17.065 1.00 59.97 421 VAL A C 1
ATOM 3303 O O . VAL A 1 421 ? -16.908 3.755 18.183 1.00 59.97 421 VAL A O 1
ATOM 3306 N N . TYR A 1 422 ? -18.620 3.169 16.861 1.00 62.31 422 TYR A N 1
ATOM 3307 C CA . TYR A 1 422 ? -19.358 2.418 17.866 1.00 62.31 422 TYR A CA 1
ATOM 3308 C C . TYR A 1 422 ? -19.924 1.140 17.247 1.00 62.31 422 TYR A C 1
ATOM 3310 O O . TYR A 1 422 ? -20.117 1.025 16.039 1.00 62.31 422 TYR A O 1
ATOM 3318 N N . LEU A 1 423 ? -20.165 0.129 18.071 1.00 57.50 423 LEU A N 1
ATOM 3319 C CA . LEU A 1 423 ? -20.747 -1.119 17.593 1.00 57.50 423 LEU A CA 1
ATOM 3320 C C . LEU A 1 423 ? -22.257 -1.066 17.777 1.00 57.50 423 LEU A C 1
ATOM 3322 O O . LEU A 1 423 ? -22.744 -0.698 18.847 1.00 57.50 423 LEU A O 1
ATOM 3326 N N . ASP A 1 424 ? -23.001 -1.432 16.735 1.00 57.25 424 ASP A N 1
ATOM 3327 C CA . ASP A 1 424 ? -24.437 -1.633 16.876 1.00 57.25 424 ASP A CA 1
ATOM 3328 C C . ASP A 1 424 ? -24.683 -3.050 17.394 1.00 57.25 424 ASP A C 1
ATOM 3330 O O . ASP A 1 424 ? -24.665 -4.039 16.657 1.00 57.25 424 ASP A O 1
ATOM 3334 N N . HIS A 1 425 ? -24.850 -3.145 18.711 1.00 50.81 425 HIS A N 1
ATOM 3335 C CA . HIS A 1 425 ? -24.928 -4.427 19.399 1.00 50.81 425 HIS A CA 1
ATOM 3336 C C . HIS A 1 425 ? -26.176 -5.254 19.035 1.00 50.81 425 HIS A C 1
ATOM 3338 O O . HIS A 1 425 ? -26.198 -6.453 19.307 1.00 50.81 425 HIS A O 1
ATOM 3344 N N . SER A 1 426 ? -27.182 -4.655 18.383 1.00 51.16 426 SER A N 1
ATOM 3345 C CA . SER A 1 426 ? -28.425 -5.332 17.978 1.00 51.16 426 SER A CA 1
ATOM 3346 C C . SER A 1 426 ? -28.231 -6.430 16.921 1.00 51.16 426 SER A C 1
ATOM 3348 O O . SER A 1 426 ? -29.079 -7.312 16.790 1.00 51.16 426 SER A O 1
ATOM 3350 N N . HIS A 1 427 ? -27.104 -6.413 16.202 1.00 50.12 427 HIS A N 1
ATOM 3351 C CA . HIS A 1 427 ? -26.817 -7.321 15.089 1.00 50.12 427 HIS A CA 1
ATOM 3352 C C . HIS A 1 427 ? -25.606 -8.248 15.316 1.00 50.12 427 HIS A C 1
ATOM 3354 O O . HIS A 1 427 ? -25.143 -8.900 14.375 1.00 50.12 427 HIS A O 1
ATOM 3360 N N . ILE A 1 428 ? -25.074 -8.340 16.540 1.00 53.44 428 ILE A N 1
ATOM 3361 C CA . ILE A 1 428 ? -23.957 -9.250 16.840 1.00 53.44 428 ILE A CA 1
ATOM 3362 C C . ILE A 1 428 ? -24.495 -10.659 17.094 1.00 53.44 428 ILE A C 1
ATOM 3364 O O . ILE A 1 428 ? -25.082 -10.929 18.139 1.00 53.44 428 ILE A O 1
ATOM 3368 N N . THR A 1 429 ? -24.265 -11.577 16.154 1.00 47.47 429 THR A N 1
ATOM 3369 C CA . THR A 1 429 ? -24.613 -12.995 16.327 1.00 47.47 429 THR A CA 1
ATOM 3370 C C . THR A 1 429 ? -23.393 -13.795 16.777 1.00 47.47 429 THR A C 1
ATOM 3372 O O . THR A 1 429 ? -22.421 -13.952 16.040 1.00 47.47 429 THR A O 1
ATOM 3375 N N . TYR A 1 430 ? -23.451 -14.316 18.004 1.00 50.59 430 TYR A N 1
ATOM 3376 C CA . TYR A 1 430 ? -22.460 -15.238 18.559 1.00 50.59 430 TYR A CA 1
ATOM 3377 C C . TYR A 1 430 ? -22.952 -16.684 18.465 1.00 50.59 430 TYR A C 1
ATOM 3379 O O . TYR A 1 430 ? -24.131 -16.957 18.677 1.00 50.59 430 TYR A O 1
ATOM 3387 N N . LYS A 1 431 ? -22.031 -17.623 18.218 1.00 42.69 431 LYS A N 1
ATOM 3388 C CA . LYS A 1 431 ? -22.275 -19.062 18.429 1.00 42.69 431 LYS A CA 1
ATOM 3389 C C . LYS A 1 431 ? -22.042 -19.511 19.877 1.00 42.69 431 LYS A C 1
ATOM 3391 O O . LYS A 1 431 ? -22.521 -20.574 20.250 1.00 42.69 431 LYS A O 1
ATOM 3396 N N . GLU A 1 432 ? -21.330 -18.716 20.678 1.00 43.59 432 GLU A N 1
ATOM 3397 C CA . GLU A 1 432 ? -20.988 -19.030 22.069 1.00 43.59 432 GLU A CA 1
ATOM 3398 C C . GLU A 1 432 ? -21.123 -17.786 22.961 1.00 43.59 432 GLU A C 1
ATOM 3400 O O . GLU A 1 432 ? -20.359 -16.830 22.846 1.00 43.59 432 GLU A O 1
ATOM 3405 N N . GLU A 1 433 ? -22.066 -17.811 23.906 1.00 44.75 433 GLU A N 1
ATOM 3406 C CA . GLU A 1 433 ? -22.272 -16.746 24.908 1.00 44.75 433 GLU A CA 1
ATOM 3407 C C . GLU A 1 433 ? -21.170 -16.706 25.993 1.00 44.75 433 GLU A C 1
ATOM 3409 O O . GLU A 1 433 ? -21.132 -15.813 26.851 1.00 44.75 433 GLU A O 1
ATOM 3414 N N . ALA A 1 434 ? -20.267 -17.691 25.988 1.00 44.31 434 ALA A N 1
ATOM 3415 C CA . ALA A 1 434 ? -19.283 -17.924 27.039 1.00 44.31 434 ALA A CA 1
ATOM 3416 C C . ALA A 1 434 ? -18.336 -16.728 27.242 1.00 44.31 434 ALA A C 1
ATOM 3418 O O . ALA A 1 434 ? -18.222 -16.227 28.363 1.00 44.31 434 ALA A O 1
ATOM 3419 N N . ASN A 1 435 ? -17.752 -16.208 26.157 1.00 47.34 435 ASN A N 1
ATOM 3420 C CA . ASN A 1 435 ? -16.598 -15.296 26.195 1.00 47.34 435 ASN A CA 1
ATOM 3421 C C . ASN A 1 435 ? -16.943 -13.798 26.308 1.00 47.34 435 ASN A C 1
ATOM 3423 O O . ASN A 1 435 ? -16.060 -12.947 26.230 1.00 47.34 435 ASN A O 1
ATOM 3427 N N . MET A 1 436 ? -18.216 -13.441 26.495 1.00 55.66 436 MET A N 1
ATOM 3428 C CA . MET A 1 436 ? -18.626 -12.036 26.557 1.00 55.66 436 MET A CA 1
ATOM 3429 C C . MET A 1 436 ? -18.311 -11.388 27.919 1.00 55.66 436 MET A C 1
ATOM 3431 O O . MET A 1 436 ? -18.652 -11.930 28.973 1.00 55.66 436 MET A O 1
ATOM 3435 N N . SER A 1 437 ? -17.700 -10.196 27.883 1.00 57.88 437 SER A N 1
ATOM 3436 C CA . SER A 1 437 ? -17.373 -9.364 29.054 1.00 57.88 437 SER A CA 1
ATOM 3437 C C . SER A 1 437 ? -18.558 -9.199 30.014 1.00 57.88 437 SER A C 1
ATOM 3439 O O . SER A 1 437 ? -19.697 -9.006 29.584 1.00 57.88 437 SER A O 1
ATOM 3441 N N . TRP A 1 438 ? -18.290 -9.209 31.326 1.00 48.06 438 TRP A N 1
ATOM 3442 C CA . TRP A 1 438 ? -19.325 -9.081 32.360 1.00 48.06 438 TRP A CA 1
ATOM 3443 C C . TRP A 1 438 ? -20.124 -7.772 32.248 1.00 48.06 438 TRP A C 1
ATOM 3445 O O . TRP A 1 438 ? -21.324 -7.772 32.514 1.00 48.06 438 TRP A O 1
ATOM 3455 N N . LEU A 1 439 ? -19.489 -6.683 31.792 1.00 44.12 439 LEU A N 1
ATOM 3456 C CA . LEU A 1 439 ? -20.155 -5.405 31.520 1.00 44.12 439 LEU A CA 1
ATOM 3457 C C . LEU A 1 439 ? -21.146 -5.524 30.357 1.00 44.12 439 LEU A C 1
ATOM 3459 O O . LEU A 1 439 ? -22.273 -5.051 30.480 1.00 44.12 439 LEU A O 1
ATOM 3463 N N . LEU A 1 440 ? -20.769 -6.209 29.269 1.00 49.00 440 LEU A N 1
ATOM 3464 C CA . LEU A 1 440 ? -21.687 -6.483 28.159 1.00 49.00 440 LEU A CA 1
ATOM 3465 C C . LEU A 1 440 ? -22.819 -7.426 28.587 1.00 49.00 440 LEU A C 1
ATOM 3467 O O . LEU A 1 440 ? -23.974 -7.130 28.301 1.00 49.00 440 LEU A O 1
ATOM 3471 N N . LYS A 1 441 ? -22.531 -8.504 29.334 1.00 54.38 441 LYS A N 1
ATOM 3472 C CA . LYS A 1 441 ? -23.570 -9.413 29.862 1.00 54.38 441 LYS A CA 1
ATOM 3473 C C . LYS A 1 441 ? -24.591 -8.669 30.732 1.00 54.38 441 LYS A C 1
ATOM 3475 O O . LYS A 1 441 ? -25.787 -8.827 30.521 1.00 54.38 441 LYS A O 1
ATOM 3480 N N . ARG A 1 442 ? -24.132 -7.798 31.640 1.00 50.50 442 ARG A N 1
ATOM 3481 C CA . ARG A 1 442 ? -24.978 -6.975 32.530 1.00 50.50 442 ARG A CA 1
ATOM 3482 C C . ARG A 1 442 ? -25.857 -5.965 31.778 1.00 50.50 442 ARG A C 1
ATOM 3484 O O . ARG A 1 442 ? -26.905 -5.590 32.294 1.00 50.50 442 ARG A O 1
ATOM 3491 N N . TRP A 1 443 ? -25.417 -5.501 30.606 1.00 44.22 443 TRP A N 1
ATOM 3492 C CA . TRP A 1 443 ? -26.107 -4.475 29.813 1.00 44.22 443 TRP A CA 1
ATOM 3493 C C . TRP A 1 443 ? -27.056 -5.069 28.760 1.00 44.22 443 TRP A C 1
ATOM 3495 O O . TRP A 1 443 ? -28.123 -4.513 28.523 1.00 44.22 443 TRP A O 1
ATOM 3505 N N . LEU A 1 444 ? -26.698 -6.218 28.176 1.00 42.75 444 LEU A N 1
ATOM 3506 C CA . LEU A 1 444 ? -27.527 -6.969 27.223 1.00 42.75 444 LEU A CA 1
ATOM 3507 C C . LEU A 1 444 ? -28.618 -7.797 27.915 1.00 42.75 444 LEU A C 1
ATOM 3509 O O . LEU A 1 444 ? -29.715 -7.931 27.381 1.00 42.75 444 LEU A O 1
ATOM 3513 N N . PHE A 1 445 ? -28.336 -8.307 29.117 1.00 52.06 445 PHE A N 1
ATOM 3514 C CA . PHE A 1 445 ? -29.276 -9.072 29.936 1.00 52.06 445 PHE A CA 1
ATOM 3515 C C . PHE A 1 445 ? -29.449 -8.404 31.310 1.00 52.06 445 PHE A C 1
ATOM 3517 O O . PHE A 1 445 ? -28.924 -8.894 32.315 1.00 52.06 445 PHE A O 1
ATOM 3524 N N . PRO A 1 446 ? -30.161 -7.263 31.391 1.00 45.00 446 PRO A N 1
ATOM 3525 C CA . PRO A 1 446 ? -30.545 -6.705 32.678 1.00 45.00 446 PRO A CA 1
ATOM 3526 C C . PRO A 1 446 ? -31.451 -7.709 33.402 1.00 45.00 446 PRO A C 1
ATOM 3528 O O . PRO A 1 446 ? -32.500 -8.086 32.882 1.00 45.00 446 PRO A O 1
ATOM 3531 N N . GLU A 1 447 ? -31.046 -8.145 34.600 1.00 39.41 447 GLU A N 1
ATOM 3532 C CA . GLU A 1 447 ? -31.817 -9.081 35.429 1.00 39.41 447 GLU A CA 1
ATOM 3533 C C . GLU A 1 447 ? -33.232 -8.534 35.667 1.00 39.41 447 GLU A C 1
ATOM 3535 O O . GLU A 1 447 ? -33.443 -7.592 36.439 1.00 39.41 447 GLU A O 1
ATOM 3540 N N . GLY A 1 448 ? -34.213 -9.116 34.975 1.00 37.25 448 GLY A N 1
ATOM 3541 C CA . GLY A 1 448 ? -35.614 -8.762 35.136 1.00 37.25 448 GLY A CA 1
ATOM 3542 C C . GLY A 1 448 ? -36.078 -9.079 36.554 1.00 37.25 448 GLY A C 1
ATOM 3543 O O . GLY A 1 448 ? -35.844 -10.175 37.063 1.00 37.25 448 GLY A O 1
ATOM 3544 N N . LYS A 1 449 ? -36.767 -8.129 37.198 1.00 31.95 449 LYS A N 1
ATOM 3545 C CA . LYS A 1 449 ? -37.450 -8.397 38.472 1.00 31.95 449 LYS A CA 1
ATOM 3546 C C . LYS A 1 449 ? -38.400 -9.591 38.300 1.00 31.95 449 LYS A C 1
ATOM 3548 O O . LYS A 1 449 ? -39.103 -9.632 37.289 1.00 31.95 449 LYS A O 1
ATOM 3553 N N . PRO A 1 450 ? -38.486 -10.514 39.274 1.00 30.30 450 PRO A N 1
ATOM 3554 C CA . PRO A 1 450 ? -39.398 -11.644 39.179 1.00 30.30 450 PRO A CA 1
ATOM 3555 C C . PRO A 1 450 ? -40.843 -11.141 39.110 1.00 30.30 450 PRO A C 1
ATOM 3557 O O . PRO A 1 450 ? -41.331 -10.470 40.022 1.00 30.30 450 PRO A O 1
ATOM 3560 N N . SER A 1 451 ? -41.526 -11.461 38.013 1.00 27.67 451 SER A N 1
ATOM 3561 C CA . SER A 1 451 ? -42.952 -11.204 37.851 1.00 27.67 451 SER A CA 1
ATOM 3562 C C . SER A 1 451 ? -43.742 -12.137 38.766 1.00 27.67 451 SER A C 1
ATOM 3564 O O . SER A 1 451 ? -43.799 -13.343 38.524 1.00 27.67 451 SER A O 1
ATOM 3566 N N . SER A 1 452 ? -44.366 -11.586 39.805 1.00 29.61 452 SER A N 1
ATOM 3567 C CA . SER A 1 452 ? -45.320 -12.320 40.634 1.00 29.61 452 SER A CA 1
ATOM 3568 C C . SER A 1 452 ? -46.544 -12.694 39.799 1.00 29.61 452 SER A C 1
ATOM 3570 O O . SER A 1 452 ? -47.315 -11.818 39.399 1.00 29.61 452 SER A O 1
ATOM 3572 N N . SER A 1 453 ? -46.734 -13.986 39.547 1.00 28.77 453 SER A N 1
ATOM 3573 C CA . SER A 1 453 ? -47.996 -14.511 39.043 1.00 28.77 453 SER A CA 1
ATOM 3574 C C . SER A 1 453 ? -49.062 -14.415 40.136 1.00 28.77 453 SER A C 1
ATOM 3576 O O . SER A 1 453 ? -48.888 -14.953 41.227 1.00 28.77 453 SER A O 1
ATOM 3578 N N . THR A 1 454 ? -50.188 -13.773 39.826 1.00 27.98 454 THR A N 1
ATOM 3579 C CA . THR A 1 454 ? -51.390 -13.832 40.666 1.00 27.98 454 THR A CA 1
ATOM 3580 C C . THR A 1 454 ? -52.587 -14.135 39.784 1.00 27.98 454 THR A C 1
ATOM 3582 O O . THR A 1 454 ? -52.983 -13.334 38.941 1.00 27.98 454 THR A O 1
ATOM 3585 N N . THR A 1 455 ? -53.137 -15.327 39.979 1.00 28.27 455 THR A N 1
ATOM 3586 C CA . THR A 1 455 ? -54.339 -15.838 39.326 1.00 28.27 455 THR A CA 1
ATOM 3587 C C . THR A 1 455 ? -55.560 -15.010 39.725 1.00 28.27 455 THR A C 1
ATOM 3589 O O . THR A 1 455 ? -55.821 -14.833 40.915 1.00 28.27 455 THR A O 1
ATOM 3592 N N . THR A 1 456 ? -56.348 -14.558 38.753 1.00 24.80 456 THR A N 1
ATOM 3593 C CA . THR A 1 456 ? -57.660 -13.937 38.994 1.00 24.80 456 THR A CA 1
ATOM 3594 C C . THR A 1 456 ? -58.768 -14.984 38.865 1.00 24.80 456 THR A C 1
ATOM 3596 O O . THR A 1 456 ? -58.819 -15.664 37.839 1.00 24.80 456 THR A O 1
ATOM 3599 N N . PRO A 1 457 ? -59.699 -15.103 39.827 1.00 30.44 457 PRO A N 1
ATOM 3600 C CA . PRO A 1 457 ? -60.999 -15.712 39.586 1.00 30.44 457 PRO A CA 1
ATOM 3601 C C . PRO A 1 457 ? -61.998 -14.669 39.054 1.00 30.44 457 PRO A C 1
ATOM 3603 O O . PRO A 1 457 ? -61.995 -13.506 39.453 1.00 30.44 457 PRO A O 1
ATOM 3606 N N . THR A 1 458 ? -62.864 -15.106 38.145 1.00 29.81 458 THR A N 1
ATOM 3607 C CA . THR A 1 458 ? -63.973 -14.346 37.548 1.00 29.81 458 THR A CA 1
ATOM 3608 C C . THR A 1 458 ? -65.156 -14.167 38.499 1.00 29.81 458 THR A C 1
ATOM 3610 O O . THR A 1 458 ? -65.570 -15.139 39.131 1.00 29.81 458 THR A O 1
ATOM 3613 N N . THR A 1 459 ? -65.813 -13.000 38.483 1.00 30.47 459 THR A N 1
ATOM 3614 C CA . THR A 1 459 ? -67.291 -12.932 38.424 1.00 30.47 459 THR A CA 1
ATOM 3615 C C . THR A 1 459 ? -67.800 -11.571 37.940 1.00 30.47 459 THR A C 1
ATOM 3617 O O . THR A 1 459 ? -67.158 -10.539 38.120 1.00 30.47 459 THR A O 1
ATOM 3620 N N . ASP A 1 460 ? -68.959 -11.623 37.295 1.00 29.88 460 ASP A N 1
ATOM 3621 C CA . ASP A 1 460 ? -69.654 -10.573 36.550 1.00 29.88 460 ASP A CA 1
ATOM 3622 C C . ASP A 1 460 ? -70.093 -9.347 37.374 1.00 29.88 460 ASP A C 1
ATOM 3624 O O . ASP A 1 460 ? -70.386 -9.463 38.566 1.00 29.88 460 ASP A O 1
ATOM 3628 N N . ASN A 1 461 ? -70.319 -8.206 36.699 1.00 31.30 461 ASN A N 1
ATOM 3629 C CA . ASN A 1 461 ? -71.687 -7.666 36.589 1.00 31.30 461 ASN A CA 1
ATOM 3630 C C . ASN A 1 461 ? -71.873 -6.523 35.571 1.00 31.30 461 ASN A C 1
ATOM 3632 O O . ASN A 1 461 ? -70.929 -5.862 35.144 1.00 31.30 461 ASN A O 1
ATOM 3636 N N . ASN A 1 462 ? -73.138 -6.328 35.181 1.00 32.28 462 ASN A N 1
ATOM 3637 C CA . ASN A 1 462 ? -73.598 -5.435 34.113 1.00 32.28 462 ASN A CA 1
ATOM 3638 C C . ASN A 1 462 ? -73.717 -3.944 34.497 1.00 32.28 462 ASN A C 1
ATOM 3640 O O . ASN A 1 462 ? -73.839 -3.572 35.661 1.00 32.28 462 ASN A O 1
ATOM 3644 N N . ASN A 1 463 ? -73.787 -3.110 33.452 1.00 32.75 463 ASN A N 1
ATOM 3645 C CA . ASN A 1 463 ? -74.183 -1.694 33.462 1.00 32.75 463 ASN A CA 1
ATOM 3646 C C . ASN A 1 463 ? -75.440 -1.381 34.301 1.00 32.75 463 ASN A C 1
ATOM 3648 O O . ASN A 1 463 ? -76.404 -2.141 34.258 1.00 32.75 463 ASN A O 1
ATOM 3652 N N . THR A 1 464 ? -75.519 -0.160 34.851 1.00 31.48 464 THR A N 1
ATOM 3653 C CA . THR A 1 464 ? -76.564 0.851 34.530 1.00 31.48 464 THR A CA 1
ATOM 3654 C C . THR A 1 464 ? -76.084 2.245 34.986 1.00 31.48 464 THR A C 1
ATOM 3656 O O . THR A 1 464 ? -75.304 2.358 35.927 1.00 31.48 464 THR A O 1
ATOM 3659 N N . ALA A 1 465 ? -76.491 3.310 34.286 1.00 33.50 465 ALA A N 1
ATOM 3660 C CA . ALA A 1 465 ? -76.006 4.684 34.476 1.00 33.50 465 ALA A CA 1
ATOM 3661 C C . ALA A 1 465 ? -76.866 5.536 35.432 1.00 33.50 465 ALA A C 1
ATOM 3663 O O . ALA A 1 465 ? -78.075 5.328 35.481 1.00 33.50 465 ALA A O 1
ATOM 3664 N N . GLN A 1 466 ? -76.266 6.561 36.069 1.00 29.78 466 GLN A N 1
ATOM 3665 C CA . GLN A 1 466 ? -76.862 7.897 36.315 1.00 29.78 466 GLN A CA 1
ATOM 3666 C C . GLN A 1 466 ? -75.863 8.904 36.950 1.00 29.78 466 GLN A C 1
ATOM 3668 O O . GLN A 1 466 ? -74.860 8.524 37.548 1.00 29.78 466 GLN A O 1
ATOM 3673 N N . GLN A 1 467 ? -76.151 10.201 36.792 1.00 28.86 467 GLN A N 1
ATOM 3674 C CA . GLN A 1 467 ? -75.441 11.403 37.288 1.00 28.86 467 GLN A CA 1
ATOM 3675 C C . GLN A 1 467 ? -76.518 12.461 37.640 1.00 28.86 467 GLN A C 1
ATOM 3677 O O . GLN A 1 467 ? -77.607 12.357 37.066 1.00 28.86 467 GLN A O 1
ATOM 3682 N N . PRO A 1 468 ? -76.247 13.561 38.387 1.00 54.75 468 PRO A N 1
ATOM 3683 C CA . PRO A 1 468 ? -75.238 13.865 39.424 1.00 54.75 468 PRO A CA 1
ATOM 3684 C C . PRO A 1 468 ? -76.010 14.078 40.780 1.00 54.75 468 PRO A C 1
ATOM 3686 O O . PRO A 1 468 ? -76.890 13.250 41.007 1.00 54.75 468 PRO A O 1
ATOM 3689 N N . PRO A 1 469 ? -75.857 15.102 41.675 1.00 43.69 469 PRO A N 1
ATOM 3690 C CA . PRO A 1 469 ? -74.789 16.079 41.977 1.00 43.69 469 PRO A CA 1
ATOM 3691 C C . PRO A 1 469 ? -74.483 16.297 43.500 1.00 43.69 469 PRO A C 1
ATOM 3693 O O . PRO A 1 469 ? -75.051 15.666 44.382 1.00 43.69 469 PRO A O 1
ATOM 3696 N N . SER A 1 470 ? -73.665 17.325 43.787 1.00 29.42 470 SER A N 1
ATOM 3697 C CA . SER A 1 470 ? -73.514 18.107 45.046 1.00 29.42 470 SER A CA 1
ATOM 3698 C C . SER A 1 470 ? -72.810 17.502 46.285 1.00 29.42 470 SER A C 1
ATOM 3700 O O . SER A 1 470 ? -73.112 16.414 46.757 1.00 29.42 470 SER A O 1
ATOM 3702 N N . GLN A 1 471 ? -71.861 18.282 46.830 1.00 40.81 471 GLN A N 1
ATOM 3703 C CA . GLN A 1 471 ? -71.005 17.989 47.994 1.00 40.81 471 GLN A CA 1
ATOM 3704 C C . GLN A 1 471 ? -71.557 18.574 49.309 1.00 40.81 471 GLN A C 1
ATOM 3706 O O . GLN A 1 471 ? -72.208 19.620 49.291 1.00 40.81 471 GLN A O 1
ATOM 3711 N N . PRO A 1 472 ? -71.137 18.010 50.455 1.00 36.62 472 PRO A N 1
ATOM 3712 C CA . PRO A 1 472 ? -70.659 18.796 51.604 1.00 36.62 472 PRO A CA 1
ATOM 3713 C C . PRO A 1 472 ? -69.153 18.550 51.885 1.00 36.62 472 PRO A C 1
ATOM 3715 O O . PRO A 1 472 ? -68.572 17.613 51.335 1.00 36.62 472 PRO A O 1
ATOM 3718 N N . PRO A 1 473 ? -68.481 19.391 52.699 1.00 42.38 473 PRO A N 1
ATOM 3719 C CA . PRO A 1 473 ? -67.016 19.441 52.760 1.00 42.38 473 PRO A CA 1
ATOM 3720 C C . PRO A 1 473 ? -66.384 18.305 53.591 1.00 42.38 473 PRO A C 1
ATOM 3722 O O . PRO A 1 473 ? -66.967 17.878 54.589 1.00 42.38 473 PRO A O 1
ATOM 3725 N N . PRO A 1 474 ? -65.160 17.853 53.253 1.00 37.47 474 PRO A N 1
ATOM 3726 C CA . PRO A 1 474 ? -64.443 16.864 54.048 1.00 37.47 474 PRO A CA 1
ATOM 3727 C C . PRO A 1 474 ? -63.847 17.483 55.321 1.00 37.47 474 PRO A C 1
ATOM 3729 O O . PRO A 1 474 ? -63.060 18.428 55.267 1.00 37.47 474 PRO A O 1
ATOM 3732 N N . THR A 1 475 ? -64.169 16.893 56.470 1.00 34.25 475 THR A N 1
ATOM 3733 C CA . THR A 1 475 ? -63.485 17.148 57.745 1.00 34.25 475 THR A CA 1
ATOM 3734 C C . THR A 1 475 ? -62.010 16.754 57.640 1.00 34.25 475 THR A C 1
ATOM 3736 O O . THR A 1 475 ? -61.690 15.616 57.295 1.00 34.25 475 THR A O 1
ATOM 3739 N N . THR A 1 476 ? -61.100 17.673 57.971 1.00 35.91 476 THR A N 1
ATOM 3740 C CA . THR A 1 476 ? -59.649 17.446 57.895 1.00 35.91 476 THR A CA 1
ATOM 3741 C C . THR A 1 476 ? -59.151 16.524 59.014 1.00 35.91 476 THR A C 1
ATOM 3743 O O . THR A 1 476 ? -58.627 16.980 60.031 1.00 35.91 476 THR A O 1
ATOM 3746 N N . THR A 1 477 ? -59.271 15.210 58.833 1.00 34.03 477 THR A N 1
ATOM 3747 C CA . THR A 1 477 ? -58.618 14.232 59.714 1.00 34.03 477 THR A CA 1
ATOM 3748 C C . THR A 1 477 ? -57.116 14.217 59.431 1.00 34.03 477 THR A C 1
ATOM 3750 O O . THR A 1 477 ? -56.666 13.657 58.432 1.00 34.03 477 THR A O 1
ATOM 3753 N N . ILE A 1 478 ? -56.321 14.834 60.308 1.00 40.88 478 ILE A N 1
ATOM 3754 C CA . ILE A 1 478 ? -54.855 14.810 60.213 1.00 40.88 478 ILE A CA 1
ATOM 3755 C C . ILE A 1 478 ? -54.358 13.406 60.582 1.00 40.88 478 ILE A C 1
ATOM 3757 O O . ILE A 1 478 ? -54.206 13.075 61.757 1.00 40.88 478 ILE A O 1
ATOM 3761 N N . THR A 1 479 ? -54.073 12.575 59.580 1.00 38.50 479 THR A N 1
ATOM 3762 C CA . THR A 1 479 ? -53.299 11.341 59.776 1.00 38.50 479 THR A CA 1
ATOM 3763 C C . THR A 1 479 ? -51.847 11.681 60.134 1.00 38.50 479 THR A C 1
ATOM 3765 O O . THR A 1 479 ? -51.239 12.503 59.439 1.00 38.50 479 THR A O 1
ATOM 3768 N N . PRO A 1 480 ? -51.250 11.056 61.168 1.00 42.88 480 PRO A N 1
ATOM 3769 C CA . PRO A 1 480 ? -49.864 11.312 61.538 1.00 42.88 480 PRO A CA 1
ATOM 3770 C C . PRO A 1 480 ? -48.916 10.864 60.420 1.00 42.88 480 PRO A C 1
ATOM 3772 O O . PRO A 1 480 ? -48.964 9.730 59.945 1.00 42.88 480 PRO A O 1
ATOM 3775 N N . LYS A 1 481 ? -48.040 11.777 59.995 1.00 42.97 481 LYS A N 1
ATOM 3776 C CA . LYS A 1 481 ? -47.028 11.525 58.966 1.00 42.97 481 LYS A CA 1
ATOM 3777 C C . LYS A 1 481 ? -46.032 10.480 59.476 1.00 42.97 481 LYS A C 1
ATOM 3779 O O . LYS A 1 481 ? -45.434 10.681 60.530 1.00 42.97 481 LYS A O 1
ATOM 3784 N N . ALA A 1 482 ? -45.847 9.394 58.723 1.00 46.44 482 ALA A N 1
ATOM 3785 C CA . ALA A 1 482 ? -44.874 8.355 59.054 1.00 46.44 482 ALA A CA 1
ATOM 3786 C C . ALA A 1 482 ? -43.468 8.958 59.274 1.00 46.44 482 ALA A C 1
ATOM 3788 O O . ALA A 1 482 ? -43.100 9.904 58.561 1.00 46.44 482 ALA A O 1
ATOM 3789 N N . PRO A 1 483 ? -42.679 8.442 60.239 1.00 54.50 483 PRO A N 1
ATOM 3790 C CA . PRO A 1 483 ? -41.341 8.956 60.498 1.00 54.50 483 PRO A CA 1
ATOM 3791 C C . PRO A 1 483 ? -40.472 8.817 59.237 1.00 54.50 483 PRO A C 1
ATOM 3793 O O . PRO A 1 483 ? -40.570 7.812 58.526 1.00 54.50 483 PRO A O 1
ATOM 3796 N N . PRO A 1 484 ? -39.639 9.819 58.910 1.00 59.72 484 PRO A N 1
ATOM 3797 C CA . PRO A 1 484 ? -38.796 9.749 57.727 1.00 59.72 484 PRO A CA 1
ATOM 3798 C C . PRO A 1 484 ? -37.765 8.621 57.870 1.00 59.72 484 PRO A C 1
ATOM 3800 O O . PRO A 1 484 ? -37.119 8.506 58.904 1.00 59.72 484 PRO A O 1
ATOM 3803 N N . LEU A 1 485 ? -37.542 7.857 56.793 1.00 61.97 485 LEU A N 1
ATOM 3804 C CA . LEU A 1 485 ? -36.561 6.754 56.721 1.00 61.97 485 LEU A CA 1
ATOM 3805 C C . LEU A 1 485 ? -35.110 7.142 57.072 1.00 61.97 485 LEU A C 1
ATOM 3807 O O . LEU A 1 485 ? -34.268 6.269 57.248 1.00 61.97 485 LEU A O 1
ATOM 3811 N N . ILE A 1 486 ? -34.810 8.440 57.128 1.00 67.00 486 ILE A N 1
ATOM 3812 C CA . ILE A 1 486 ? -33.517 8.995 57.525 1.00 67.00 486 ILE A CA 1
ATOM 3813 C C . ILE A 1 486 ? -33.809 10.134 58.520 1.00 67.00 486 ILE A C 1
ATOM 3815 O O . ILE A 1 486 ? -34.623 11.011 58.179 1.00 67.00 486 ILE A O 1
ATOM 3819 N N . PRO A 1 487 ? -33.177 10.155 59.712 1.00 74.31 487 PRO A N 1
ATOM 3820 C CA . PRO A 1 487 ? -33.337 11.232 60.687 1.00 74.31 487 PRO A CA 1
ATOM 3821 C C . PRO A 1 487 ? -32.777 12.556 60.140 1.00 74.31 487 PRO A C 1
ATOM 3823 O O . PRO A 1 487 ? -32.030 12.589 59.155 1.00 74.31 487 PRO A O 1
ATOM 3826 N N . ASN A 1 488 ? -33.221 13.688 60.686 1.00 73.25 488 ASN A N 1
ATOM 3827 C CA . ASN A 1 488 ? -32.993 14.982 60.026 1.00 73.25 488 ASN A CA 1
ATOM 3828 C C . ASN A 1 488 ? -31.544 15.468 60.175 1.00 73.25 488 ASN A C 1
ATOM 3830 O O . ASN A 1 488 ? -31.010 16.075 59.245 1.00 73.25 488 ASN A O 1
ATOM 3834 N N . ASN A 1 489 ? -30.892 15.122 61.286 1.00 73.56 489 ASN A N 1
ATOM 3835 C CA . ASN A 1 489 ? -29.458 15.328 61.506 1.00 73.56 489 ASN A CA 1
ATOM 3836 C C . ASN A 1 489 ? -28.593 14.649 60.420 1.00 73.56 489 ASN A C 1
ATOM 3838 O O . ASN A 1 489 ? -27.725 15.288 59.819 1.00 73.56 489 ASN A O 1
ATOM 3842 N N . ALA A 1 490 ? -28.898 13.396 60.077 1.00 78.69 490 ALA A N 1
ATOM 3843 C CA . ALA A 1 490 ? -28.183 12.626 59.066 1.00 78.69 490 ALA A CA 1
ATOM 3844 C C . ALA A 1 490 ? -28.365 13.196 57.649 1.00 78.69 490 ALA A C 1
ATOM 3846 O O . ALA A 1 490 ? -27.447 13.107 56.835 1.00 78.69 490 ALA A O 1
ATOM 3847 N N . LYS A 1 491 ? -29.502 13.841 57.342 1.00 83.50 491 LYS A N 1
ATOM 3848 C CA . LYS A 1 491 ? -29.702 14.531 56.049 1.00 83.50 491 LYS A CA 1
ATOM 3849 C C . LYS A 1 491 ? -28.780 15.739 55.891 1.00 83.50 491 LYS A C 1
ATOM 3851 O O . LYS A 1 491 ? -28.246 15.952 54.801 1.00 83.50 491 LYS A O 1
ATOM 3856 N N . LEU A 1 492 ? -28.581 16.521 56.955 1.00 85.50 492 LEU A N 1
ATOM 3857 C CA . LEU A 1 492 ? -27.680 17.678 56.924 1.00 85.50 492 LEU A CA 1
ATOM 3858 C C . LEU A 1 492 ? -26.228 17.227 56.706 1.00 85.50 492 LEU A C 1
ATOM 3860 O O . LEU A 1 492 ? -25.552 17.732 55.812 1.00 85.50 492 LEU A O 1
ATOM 3864 N N . LEU A 1 493 ? -25.796 16.195 57.439 1.00 86.06 493 LEU A N 1
ATOM 3865 C CA . LEU A 1 493 ? -24.474 15.587 57.272 1.00 86.06 493 LEU A CA 1
ATOM 3866 C C . LEU A 1 493 ? -24.273 15.011 55.856 1.00 86.06 493 LEU A C 1
ATOM 3868 O O . LEU A 1 493 ? -23.274 15.307 55.202 1.00 86.06 493 LEU A O 1
ATOM 3872 N N . LEU A 1 494 ? -25.234 14.225 55.357 1.00 88.25 494 LEU A N 1
ATOM 3873 C CA . LEU A 1 494 ? -25.155 13.584 54.040 1.00 88.25 494 LEU A CA 1
ATOM 3874 C C . LEU A 1 494 ? -25.141 14.608 52.895 1.00 88.25 494 LEU A C 1
ATOM 3876 O O . LEU A 1 494 ? -24.361 14.463 51.956 1.00 88.25 494 LEU A O 1
ATOM 3880 N N . SER A 1 495 ? -25.962 15.660 52.973 1.00 87.81 495 SER A N 1
ATOM 3881 C CA . SER A 1 495 ? -25.957 16.737 51.972 1.00 87.81 495 SER A CA 1
ATOM 3882 C C . SER A 1 495 ? -24.634 17.508 51.973 1.00 87.81 495 SER A C 1
ATOM 3884 O O . SER A 1 495 ? -24.074 17.729 50.899 1.00 87.81 495 SER A O 1
ATOM 3886 N N . GLY A 1 496 ? -24.071 17.812 53.148 1.00 90.25 496 GLY A N 1
ATOM 3887 C CA . GLY A 1 496 ? -22.728 18.385 53.266 1.00 90.25 496 GLY A CA 1
ATOM 3888 C C . GLY A 1 496 ? -21.650 17.510 52.608 1.00 90.25 496 GLY A C 1
ATOM 3889 O O . GLY A 1 496 ? -20.873 18.004 51.791 1.00 90.25 496 GLY A O 1
ATOM 3890 N N . LEU A 1 497 ? -21.652 16.195 52.871 1.00 91.25 497 LEU A N 1
ATOM 3891 C CA . LEU A 1 497 ? -20.720 15.234 52.255 1.00 91.25 497 LEU A CA 1
ATOM 3892 C C . LEU A 1 497 ? -20.856 15.151 50.724 1.00 91.25 497 LEU A C 1
ATOM 3894 O O . LEU A 1 497 ? -19.846 15.044 50.022 1.00 91.25 497 LEU A O 1
ATOM 3898 N N . ILE A 1 498 ? -22.080 15.228 50.191 1.00 91.31 498 ILE A N 1
ATOM 3899 C CA . ILE A 1 498 ? -22.340 15.244 48.742 1.00 91.31 498 ILE A CA 1
ATOM 3900 C C . ILE A 1 498 ? -21.793 16.529 48.105 1.00 91.31 498 ILE A C 1
ATOM 3902 O O . ILE A 1 498 ? -21.061 16.448 47.115 1.00 91.31 498 ILE A O 1
ATOM 3906 N N . PHE A 1 499 ? -22.084 17.703 48.678 1.00 89.56 499 PHE A N 1
ATOM 3907 C CA . PHE A 1 499 ? -21.575 18.979 48.161 1.00 89.56 499 PHE A CA 1
ATOM 3908 C C . PHE A 1 499 ? -20.046 19.064 48.229 1.00 89.56 499 PHE A C 1
ATOM 3910 O O . PHE A 1 499 ? -19.419 19.481 47.253 1.00 89.56 499 PHE A O 1
ATOM 3917 N N . PHE A 1 500 ? -19.439 18.594 49.321 1.00 90.50 500 PHE A N 1
ATOM 3918 C CA . PHE A 1 500 ? -17.983 18.531 49.468 1.00 90.50 500 PHE A CA 1
ATOM 3919 C C . PHE A 1 500 ? -17.344 17.615 48.410 1.00 90.50 500 PHE A C 1
ATOM 3921 O O . PHE A 1 500 ? -16.382 18.000 47.744 1.00 90.50 500 PHE A O 1
ATOM 3928 N N . SER A 1 501 ? -17.926 16.432 48.180 1.00 88.38 501 SER A N 1
ATOM 3929 C CA . SER A 1 501 ? -17.442 15.475 47.173 1.00 88.38 501 SER A CA 1
ATOM 3930 C C . SER A 1 501 ? -17.544 16.026 45.745 1.00 88.38 501 SER A C 1
ATOM 3932 O O . SER A 1 501 ? -16.602 15.900 44.959 1.00 88.38 501 SER A O 1
ATOM 3934 N N . LEU A 1 502 ? -18.661 16.681 45.408 1.00 88.00 502 LEU A N 1
ATOM 3935 C CA . LEU A 1 502 ? -18.852 17.323 44.105 1.00 88.00 502 LEU A CA 1
ATOM 3936 C C . LEU A 1 502 ? -17.858 18.478 43.900 1.00 88.00 502 LEU A C 1
ATOM 3938 O O . LEU A 1 502 ? -17.225 18.572 42.847 1.00 88.00 502 LEU A O 1
ATOM 3942 N N . SER A 1 503 ? -17.667 19.313 44.921 1.00 88.31 503 SER A N 1
ATOM 3943 C CA . SER A 1 503 ? -16.715 20.425 44.889 1.00 88.31 503 SER A CA 1
ATOM 3944 C C . SER A 1 503 ? -15.264 19.948 44.739 1.00 88.31 503 SER A C 1
ATOM 3946 O O . SER A 1 503 ? -14.503 20.504 43.942 1.00 88.31 503 SER A O 1
ATOM 3948 N N . ALA A 1 504 ? -14.882 18.851 45.404 1.00 86.88 504 ALA A N 1
ATOM 3949 C CA . ALA A 1 504 ? -13.568 18.228 45.243 1.00 86.88 504 ALA A CA 1
ATOM 3950 C C . ALA A 1 504 ? -13.327 17.720 43.805 1.00 86.88 504 ALA A C 1
ATOM 3952 O O . ALA A 1 504 ? -12.237 17.909 43.255 1.00 86.88 504 ALA A O 1
ATOM 3953 N N . LEU A 1 505 ? -14.343 17.136 43.154 1.00 86.06 505 LEU A N 1
ATOM 3954 C CA . LEU A 1 505 ? -14.263 16.709 41.749 1.00 86.06 505 LEU A CA 1
ATOM 3955 C C . LEU A 1 505 ? -14.104 17.896 40.786 1.00 86.06 505 LEU A C 1
ATOM 3957 O O . LEU A 1 505 ? -13.266 17.842 39.880 1.00 86.06 505 LEU A O 1
ATOM 3961 N N . ILE A 1 506 ? -14.857 18.981 40.996 1.00 84.88 506 ILE A N 1
ATOM 3962 C CA . ILE A 1 506 ? -14.747 20.210 40.193 1.00 84.88 506 ILE A CA 1
ATOM 3963 C C . ILE A 1 506 ? -13.361 20.845 40.389 1.00 84.88 506 ILE A C 1
ATOM 3965 O O . ILE A 1 506 ? -12.674 21.128 39.405 1.00 84.88 506 ILE A O 1
ATOM 3969 N N . THR A 1 507 ? -12.892 20.953 41.636 1.00 85.25 507 THR A N 1
ATOM 3970 C CA . THR A 1 507 ? -11.550 21.454 41.986 1.00 85.25 507 THR A CA 1
ATOM 3971 C C . THR A 1 507 ? -10.455 20.643 41.289 1.00 85.25 507 THR A C 1
ATOM 3973 O O . THR A 1 507 ? -9.571 21.211 40.645 1.00 85.25 507 THR A O 1
ATOM 3976 N N . ARG A 1 508 ? -10.537 19.304 41.326 1.00 84.81 508 ARG A N 1
ATOM 3977 C CA . ARG A 1 508 ? -9.600 18.411 40.623 1.00 84.81 508 ARG A CA 1
ATOM 3978 C C . ARG A 1 508 ? -9.609 18.657 39.111 1.00 84.81 508 ARG A C 1
ATOM 3980 O O . ARG A 1 508 ? -8.544 18.718 38.500 1.00 84.81 508 ARG A O 1
ATOM 3987 N N . ARG A 1 509 ? -10.785 18.846 38.500 1.00 82.12 509 ARG A N 1
ATOM 3988 C CA . ARG A 1 509 ? -10.926 19.145 37.062 1.00 82.12 509 ARG A CA 1
ATOM 3989 C C . ARG A 1 509 ? -10.384 20.531 36.688 1.00 82.12 509 ARG A C 1
ATOM 3991 O O . ARG A 1 509 ? -9.836 20.688 35.598 1.00 82.12 509 ARG A O 1
ATOM 3998 N N . ALA A 1 510 ? -10.521 21.534 37.555 1.00 81.75 510 ALA A N 1
ATOM 3999 C CA . ALA A 1 510 ? -9.928 22.861 37.367 1.00 81.75 510 ALA A CA 1
ATOM 4000 C C . ALA A 1 510 ? -8.391 22.815 37.455 1.00 81.75 510 ALA A C 1
ATOM 4002 O O . ALA A 1 510 ? -7.705 23.293 36.550 1.00 81.75 510 ALA A O 1
ATOM 4003 N N . LEU A 1 511 ? -7.841 22.145 38.474 1.00 80.75 511 LEU A N 1
ATOM 4004 C CA . LEU A 1 511 ? -6.393 21.973 38.633 1.00 80.75 511 LEU A CA 1
ATOM 4005 C C . LEU A 1 511 ? -5.763 21.196 37.468 1.00 80.75 511 LEU A C 1
ATOM 4007 O O . LEU A 1 511 ? -4.713 21.602 36.978 1.00 80.75 511 LEU A O 1
ATOM 4011 N N . LEU A 1 512 ? -6.416 20.141 36.966 1.00 79.25 512 LEU A N 1
ATOM 4012 C CA . LEU A 1 512 ? -5.944 19.401 35.787 1.00 79.25 512 LEU A CA 1
ATOM 4013 C C . LEU A 1 512 ? -5.932 20.266 34.515 1.00 79.25 512 LEU A C 1
ATOM 4015 O O . LEU A 1 512 ? -4.945 20.233 33.781 1.00 79.25 512 LEU A O 1
ATOM 4019 N N . ARG A 1 513 ? -6.969 21.089 34.272 1.00 79.44 513 ARG A N 1
ATOM 4020 C CA . ARG A 1 513 ? -6.984 22.062 33.156 1.00 79.44 513 ARG A CA 1
ATOM 4021 C C . ARG A 1 513 ? -5.798 23.030 33.244 1.00 79.44 513 ARG A C 1
ATOM 4023 O O . ARG A 1 513 ? -5.093 23.222 32.255 1.00 79.44 513 ARG A O 1
ATOM 4030 N N . LYS A 1 514 ? -5.550 23.595 34.431 1.00 75.69 514 LYS A N 1
ATOM 4031 C CA . LYS A 1 514 ? -4.448 24.540 34.670 1.00 75.69 514 LYS A CA 1
ATOM 4032 C C . LYS A 1 514 ? -3.071 23.881 34.544 1.00 75.69 514 LYS A C 1
ATOM 4034 O O . LYS A 1 514 ? -2.167 24.483 33.975 1.00 75.69 514 LYS A O 1
ATOM 4039 N N . HIS A 1 515 ? -2.921 22.644 35.021 1.00 79.38 515 HIS A N 1
ATOM 4040 C CA . HIS A 1 515 ? -1.689 21.870 34.873 1.00 79.38 515 HIS A CA 1
ATOM 4041 C C . HIS A 1 515 ? -1.374 21.608 33.394 1.00 79.38 515 HIS A C 1
ATOM 4043 O O . HIS A 1 515 ? -0.260 21.876 32.961 1.00 79.38 515 HIS A O 1
ATOM 4049 N N . LEU A 1 516 ? -2.352 21.155 32.600 1.00 74.50 516 LEU A N 1
ATOM 4050 C CA . LEU A 1 516 ? -2.173 20.910 31.160 1.00 74.50 516 LEU A CA 1
ATOM 4051 C C . LEU A 1 516 ? -1.758 22.174 30.391 1.00 74.50 516 LEU A C 1
ATOM 4053 O O . LEU A 1 516 ? -0.861 22.110 29.558 1.00 74.50 516 LEU A O 1
ATOM 4057 N N . ALA A 1 517 ? -2.339 23.332 30.715 1.00 74.00 517 ALA A N 1
ATOM 4058 C CA . ALA A 1 517 ? -1.949 24.612 30.118 1.00 74.00 517 ALA A CA 1
ATOM 4059 C C . ALA A 1 517 ? -0.558 25.125 30.549 1.00 74.00 517 ALA A C 1
ATOM 4061 O O . ALA A 1 517 ? 0.027 25.946 29.838 1.00 74.00 517 ALA A O 1
ATOM 4062 N N . ALA A 1 518 ? -0.038 24.668 31.695 1.00 74.94 518 ALA A N 1
ATOM 4063 C CA . ALA A 1 518 ? 1.282 25.035 32.209 1.00 74.94 518 ALA A CA 1
ATOM 4064 C C . ALA A 1 518 ? 2.422 24.144 31.676 1.00 74.94 518 ALA A C 1
ATOM 4066 O O . ALA A 1 518 ? 3.587 24.532 31.775 1.00 74.94 518 ALA A O 1
ATOM 4067 N N . VAL A 1 519 ? 2.115 22.974 31.103 1.00 75.50 519 VAL A N 1
ATOM 4068 C CA . VAL A 1 519 ? 3.117 22.114 30.452 1.00 75.50 519 VAL A CA 1
ATOM 4069 C C . VAL A 1 519 ? 3.658 22.819 29.194 1.00 75.50 519 VAL A C 1
ATOM 4071 O O . VAL A 1 519 ? 2.864 23.263 28.363 1.00 75.50 519 VAL A O 1
ATOM 4074 N N . PRO A 1 520 ? 4.990 22.941 29.013 1.00 70.19 520 PRO A N 1
ATOM 4075 C CA . PRO A 1 520 ? 5.562 23.514 27.796 1.00 70.19 520 PRO A CA 1
ATOM 4076 C C . PRO A 1 520 ? 5.259 22.655 26.553 1.00 70.19 520 PRO A C 1
ATOM 4078 O O . PRO A 1 520 ? 5.293 21.427 26.662 1.00 70.19 520 PRO A O 1
ATOM 4081 N N . PRO A 1 521 ? 5.075 23.255 25.355 1.00 61.25 521 PRO A N 1
ATOM 4082 C CA . PRO A 1 521 ? 4.653 22.529 24.148 1.00 61.25 521 PRO A CA 1
ATOM 4083 C C . PRO A 1 521 ? 5.536 21.331 23.774 1.00 61.25 521 PRO A C 1
ATOM 4085 O O . PRO A 1 521 ? 5.037 20.335 23.263 1.00 61.25 521 PRO A O 1
ATOM 4088 N N . PHE A 1 522 ? 6.836 21.413 24.072 1.00 67.88 522 PHE A N 1
ATOM 4089 C CA . PHE A 1 522 ? 7.829 20.374 23.788 1.00 67.88 522 PHE A CA 1
ATOM 4090 C C . PHE A 1 522 ? 7.537 19.021 24.468 1.00 67.88 522 PHE A C 1
ATOM 4092 O O . PHE A 1 522 ? 7.950 17.983 23.966 1.00 67.88 522 PHE A O 1
ATOM 4099 N N . TYR A 1 523 ? 6.803 19.011 25.585 1.00 59.03 523 TYR A N 1
ATOM 4100 C CA . TYR A 1 523 ? 6.487 17.787 26.334 1.00 59.03 523 TYR A CA 1
ATOM 4101 C C . TYR A 1 523 ? 5.160 17.128 25.919 1.00 59.03 523 TYR A C 1
ATOM 4103 O O . TYR A 1 523 ? 4.717 16.181 26.570 1.00 59.03 523 TYR A O 1
ATOM 4111 N N . THR A 1 524 ? 4.501 17.604 24.854 1.00 61.03 524 THR A N 1
ATOM 4112 C CA . THR A 1 524 ? 3.216 17.055 24.392 1.00 61.03 524 THR A CA 1
ATOM 4113 C C . THR A 1 524 ? 3.193 16.855 22.881 1.00 61.03 524 THR A C 1
ATOM 4115 O O . THR A 1 524 ? 3.388 17.800 22.125 1.00 61.03 524 THR A O 1
ATOM 4118 N N . THR A 1 525 ? 2.845 15.652 22.423 1.00 54.78 525 THR A N 1
ATOM 4119 C CA . THR A 1 525 ? 2.745 15.294 20.993 1.00 54.78 525 THR A CA 1
ATOM 4120 C C . THR A 1 525 ? 1.501 15.848 20.281 1.00 54.78 525 THR A C 1
ATOM 4122 O O . THR A 1 525 ? 1.278 15.554 19.110 1.00 54.78 525 THR A O 1
ATOM 4125 N N . SER A 1 526 ? 0.675 16.652 20.961 1.00 56.75 526 SER A N 1
ATOM 4126 C CA . SER A 1 526 ? -0.538 17.261 20.404 1.00 56.75 526 SER A CA 1
ATOM 4127 C C . SER A 1 526 ? -0.364 18.765 20.204 1.00 56.75 526 SER A C 1
ATOM 4129 O O . SER A 1 526 ? -0.068 19.497 21.152 1.00 56.75 526 SER A O 1
ATOM 4131 N N . MET A 1 527 ? -0.665 19.249 18.994 1.00 50.69 527 MET A N 1
ATOM 4132 C CA . MET A 1 527 ? -0.659 20.683 18.662 1.00 50.69 527 MET A CA 1
ATOM 4133 C C . MET A 1 527 ? -1.596 21.532 19.548 1.00 50.69 527 MET A C 1
ATOM 4135 O O . MET A 1 527 ? -1.430 22.747 19.614 1.00 50.69 527 MET A O 1
ATOM 4139 N N . TRP A 1 528 ? -2.558 20.922 20.254 1.00 54.69 528 TRP A N 1
ATOM 4140 C CA . TRP A 1 528 ? -3.636 21.622 20.970 1.00 54.69 528 TRP A CA 1
ATOM 4141 C C . TRP A 1 528 ? -3.714 21.282 22.472 1.00 54.69 528 TRP A C 1
ATOM 4143 O O . TRP A 1 528 ? -4.796 21.107 23.027 1.00 54.69 528 TRP A O 1
ATOM 4153 N N . HIS A 1 529 ? -2.565 21.212 23.155 1.00 62.91 529 HIS A N 1
ATOM 4154 C CA . HIS A 1 529 ? -2.471 20.970 24.609 1.00 62.91 529 HIS A CA 1
ATOM 4155 C C . HIS A 1 529 ? -2.975 22.118 25.514 1.00 62.91 529 HIS A C 1
ATOM 4157 O O . HIS A 1 529 ? -3.184 21.900 26.707 1.00 62.91 529 HIS A O 1
ATOM 4163 N N . LYS A 1 530 ? -3.181 23.335 24.986 1.00 62.16 530 LYS A N 1
ATOM 4164 C CA . LYS A 1 530 ? -3.562 24.520 25.778 1.00 62.16 530 LYS A CA 1
ATOM 4165 C C . LYS A 1 530 ? -5.075 24.782 25.751 1.00 62.16 530 LYS A C 1
ATOM 4167 O O . LYS A 1 530 ? -5.559 25.339 24.764 1.00 62.16 530 LYS A O 1
ATOM 4172 N N . PRO A 1 531 ? -5.837 24.450 26.815 1.00 66.56 531 PRO A N 1
ATOM 4173 C CA . PRO A 1 531 ? -7.175 25.007 26.989 1.00 66.56 531 PRO A CA 1
ATOM 4174 C C . PRO A 1 531 ? -7.092 26.536 27.118 1.00 66.56 531 PRO A C 1
ATOM 4176 O O . PRO A 1 531 ? -6.154 27.068 27.711 1.00 66.56 531 PRO A O 1
ATOM 4179 N N . SER A 1 532 ? -8.080 27.249 26.577 1.00 71.00 532 SER A N 1
ATOM 4180 C CA . SER A 1 532 ? -8.165 28.707 26.689 1.00 71.00 532 SER A CA 1
ATOM 4181 C C . SER A 1 532 ? -8.421 29.117 28.142 1.00 71.00 532 SER A C 1
ATOM 4183 O O . SER A 1 532 ? -9.517 28.899 28.657 1.00 71.00 532 SER A O 1
ATOM 4185 N N . ILE A 1 533 ? -7.422 29.717 28.790 1.00 66.19 533 ILE A N 1
ATOM 4186 C CA . ILE A 1 533 ? -7.547 30.278 30.139 1.00 66.19 533 ILE A CA 1
ATOM 4187 C C . ILE A 1 533 ? -8.017 31.729 30.034 1.00 66.19 533 ILE A C 1
ATOM 4189 O O . ILE A 1 533 ? -7.363 32.552 29.396 1.00 66.19 533 ILE A O 1
ATOM 4193 N N . SER A 1 534 ? -9.116 32.049 30.714 1.00 79.75 534 SER A N 1
ATOM 4194 C CA . SER A 1 534 ? -9.553 33.424 30.955 1.00 79.75 534 SER A CA 1
ATOM 4195 C C . SER A 1 534 ? -9.450 33.704 32.448 1.00 79.75 534 SER A C 1
ATOM 4197 O O . SER A 1 534 ? -10.226 33.172 33.238 1.00 79.75 534 SER A O 1
ATOM 4199 N N . GLY A 1 535 ? -8.489 34.543 32.851 1.00 76.44 535 GLY A N 1
ATOM 4200 C CA . GLY A 1 535 ? -8.191 34.782 34.269 1.00 76.44 535 GLY A CA 1
ATOM 4201 C C . GLY A 1 535 ? -9.391 35.281 35.086 1.00 76.44 535 GLY A C 1
ATOM 4202 O O . GLY A 1 535 ? -9.510 34.940 36.259 1.00 76.44 535 GLY A O 1
ATOM 4203 N N . GLY A 1 536 ? -10.313 36.026 34.464 1.00 80.00 536 GLY A N 1
ATOM 4204 C CA . GLY A 1 536 ? -11.553 36.467 35.111 1.00 80.00 536 GLY A CA 1
ATOM 4205 C C . GLY A 1 536 ? -12.573 35.340 35.321 1.00 80.00 536 GLY A C 1
ATOM 4206 O O . GLY A 1 536 ? -13.231 35.300 36.357 1.00 80.00 536 GLY A O 1
ATOM 4207 N N . GLN A 1 537 ? -12.677 34.396 34.377 1.00 77.56 537 GLN A N 1
ATOM 4208 C CA . GLN A 1 537 ? -13.563 33.233 34.513 1.00 77.56 537 GLN A CA 1
ATOM 4209 C C . GLN A 1 537 ? -13.008 32.238 35.537 1.00 77.56 537 GLN A C 1
ATOM 4211 O O . GLN A 1 537 ? -13.755 31.796 36.405 1.00 77.56 537 GLN A O 1
ATOM 4216 N N . ASP A 1 538 ? -11.701 31.964 35.504 1.00 77.38 538 ASP A N 1
ATOM 4217 C CA . ASP A 1 538 ? -11.027 31.099 36.481 1.00 77.38 538 ASP A CA 1
ATOM 4218 C C . ASP A 1 538 ? -11.126 31.663 37.910 1.00 77.38 538 ASP A C 1
ATOM 4220 O O . ASP A 1 538 ? -11.347 30.906 38.856 1.00 77.38 538 ASP A O 1
ATOM 4224 N N . ALA A 1 539 ? -11.005 32.986 38.088 1.00 78.94 539 ALA A N 1
ATOM 4225 C CA . ALA A 1 539 ? -11.172 33.633 39.391 1.00 78.94 539 ALA A CA 1
ATOM 4226 C C . ALA A 1 539 ? -12.613 33.517 39.921 1.00 78.94 539 ALA A C 1
ATOM 4228 O O . ALA A 1 539 ? -12.814 33.255 41.108 1.00 78.94 539 ALA A O 1
ATOM 4229 N N . PHE A 1 540 ? -13.615 33.661 39.048 1.00 80.56 540 PHE A N 1
ATOM 4230 C CA . PHE A 1 540 ? -15.023 33.485 39.408 1.00 80.56 540 PHE A CA 1
ATOM 4231 C C . PHE A 1 540 ? -15.372 32.011 39.692 1.00 80.56 540 PHE A C 1
ATOM 4233 O O . PHE A 1 540 ? -16.074 31.722 40.661 1.00 80.56 540 PHE A O 1
ATOM 4240 N N . GLU A 1 541 ? -14.842 31.062 38.908 1.00 82.50 541 GLU A N 1
ATOM 4241 C CA . GLU A 1 541 ? -14.975 29.620 39.167 1.00 82.50 541 GLU A CA 1
ATOM 4242 C C . GLU A 1 541 ? -14.349 29.264 40.532 1.00 82.50 541 GLU A C 1
ATOM 4244 O O . GLU A 1 541 ? -14.998 28.623 41.360 1.00 82.50 541 GLU A O 1
ATOM 4249 N N . ALA A 1 542 ? -13.141 29.762 40.820 1.00 83.12 542 ALA A N 1
ATOM 4250 C CA . ALA A 1 542 ? -12.448 29.537 42.089 1.00 83.12 542 ALA A CA 1
ATOM 4251 C C . ALA A 1 542 ? -13.180 30.136 43.304 1.00 83.12 542 ALA A C 1
ATOM 4253 O O . ALA A 1 542 ? -13.250 29.480 44.344 1.00 83.12 542 ALA A O 1
ATOM 4254 N N . LEU A 1 543 ? -13.751 31.341 43.180 1.00 85.12 543 LEU A N 1
ATOM 4255 C CA . LEU A 1 543 ? -14.542 31.966 44.247 1.00 85.12 543 LEU A CA 1
ATOM 4256 C C . LEU A 1 543 ? -15.776 31.118 44.590 1.00 85.12 543 LEU A C 1
ATOM 4258 O O . LEU A 1 543 ? -15.993 30.797 45.756 1.00 85.12 543 LEU A O 1
ATOM 4262 N N . ASN A 1 544 ? -16.532 30.684 43.578 1.00 85.44 544 ASN A N 1
ATOM 4263 C CA . ASN A 1 544 ? -17.718 29.848 43.780 1.00 85.44 544 ASN A CA 1
ATOM 4264 C C . ASN A 1 544 ? -17.367 28.477 44.388 1.00 85.44 544 ASN A C 1
ATOM 4266 O O . ASN A 1 544 ? -18.047 28.020 45.307 1.00 85.44 544 ASN A O 1
ATOM 4270 N N . ILE A 1 545 ? -16.279 27.842 43.934 1.00 86.88 545 ILE A N 1
ATOM 4271 C CA . ILE A 1 545 ? -15.757 26.597 44.528 1.00 86.88 545 ILE A CA 1
ATOM 4272 C C . ILE A 1 545 ? -15.383 26.808 46.004 1.00 86.88 545 ILE A C 1
ATOM 4274 O O . ILE A 1 545 ? -15.708 25.970 46.845 1.00 86.88 545 ILE A O 1
ATOM 4278 N N . ALA A 1 546 ? -14.731 27.926 46.342 1.00 85.38 546 ALA A N 1
ATOM 4279 C CA . ALA A 1 546 ? -14.377 28.248 47.723 1.00 85.38 546 ALA A CA 1
ATOM 4280 C C . ALA A 1 546 ? -15.625 28.423 48.606 1.00 85.38 546 ALA A C 1
ATOM 4282 O O . ALA A 1 546 ? -15.682 27.839 49.688 1.00 85.38 546 ALA A O 1
ATOM 4283 N N . THR A 1 547 ? -16.652 29.136 48.132 1.00 88.88 547 THR A N 1
ATOM 4284 C CA . THR A 1 547 ? -17.930 29.281 48.849 1.00 88.88 547 THR A CA 1
ATOM 4285 C C . THR A 1 547 ? -18.609 27.928 49.080 1.00 88.88 547 THR A C 1
ATOM 4287 O O . THR A 1 547 ? -19.007 27.637 50.209 1.00 88.88 547 THR A O 1
ATOM 4290 N N . ILE A 1 548 ? -18.690 27.067 48.057 1.00 88.00 548 ILE A N 1
ATOM 4291 C CA . ILE A 1 548 ? -19.279 25.720 48.182 1.00 88.00 548 ILE A CA 1
ATOM 4292 C C . ILE A 1 548 ? -18.480 24.865 49.178 1.00 88.00 548 ILE A C 1
ATOM 4294 O O . ILE A 1 548 ? -19.078 24.190 50.017 1.00 88.00 548 ILE A O 1
ATOM 4298 N N . ASN A 1 549 ? -17.144 24.923 49.147 1.00 86.56 549 ASN A N 1
ATOM 4299 C CA . ASN A 1 549 ? -16.295 24.221 50.112 1.00 86.56 549 ASN A CA 1
ATOM 4300 C C . ASN A 1 549 ? -16.581 24.671 51.551 1.00 86.56 549 ASN A C 1
ATOM 4302 O O . ASN A 1 549 ? -16.885 23.826 52.390 1.00 86.56 549 ASN A O 1
ATOM 4306 N N . THR A 1 550 ? -16.563 25.976 51.833 1.00 86.88 550 THR A N 1
ATOM 4307 C CA . THR A 1 550 ? -16.813 26.506 53.185 1.00 86.88 550 THR A CA 1
ATOM 4308 C C . THR A 1 550 ? -18.209 26.139 53.695 1.00 86.88 550 THR A C 1
ATOM 4310 O O . THR A 1 550 ? -18.339 25.656 54.820 1.00 86.88 550 THR A O 1
ATOM 4313 N N . VAL A 1 551 ? -19.245 26.282 52.860 1.00 89.06 551 VAL A N 1
ATOM 4314 C CA . VAL A 1 551 ? -20.625 25.910 53.222 1.00 89.06 551 VAL A CA 1
ATOM 4315 C C . VAL A 1 551 ? -20.749 24.402 53.458 1.00 89.06 551 VAL A C 1
ATOM 4317 O O . VAL A 1 551 ? -21.326 23.988 54.460 1.00 89.06 551 VAL A O 1
ATOM 4320 N N . SER A 1 552 ? -20.168 23.564 52.593 1.00 89.94 552 SER A N 1
ATOM 4321 C CA . SER A 1 552 ? -20.231 22.104 52.755 1.00 89.94 552 SER A CA 1
ATOM 4322 C C . SER A 1 552 ? -19.514 21.615 54.019 1.00 89.94 552 SER A C 1
ATOM 4324 O O . SER A 1 552 ? -20.052 20.760 54.719 1.00 89.94 552 SER A O 1
ATOM 4326 N N . ILE A 1 553 ? -18.366 22.205 54.378 1.00 87.38 553 ILE A N 1
ATOM 4327 C CA . ILE A 1 553 ? -17.670 21.914 55.640 1.00 87.38 553 ILE A CA 1
ATOM 4328 C C . ILE A 1 553 ? -18.528 22.345 56.835 1.00 87.38 553 ILE A C 1
ATOM 4330 O O . ILE A 1 553 ? -18.700 21.555 57.760 1.00 87.38 553 ILE A O 1
ATOM 4334 N N . ALA A 1 554 ? -19.133 23.538 56.807 1.00 86.12 554 ALA A N 1
ATOM 4335 C CA . ALA A 1 554 ? -20.039 23.983 57.868 1.00 86.12 554 ALA A CA 1
ATOM 4336 C C . ALA A 1 554 ? -21.245 23.035 58.038 1.00 86.12 554 ALA A C 1
ATOM 4338 O O . ALA A 1 554 ? -21.584 22.666 59.162 1.00 86.12 554 ALA A O 1
ATOM 4339 N N . MET A 1 555 ? -21.840 22.560 56.935 1.00 87.12 555 MET A N 1
ATOM 4340 C CA . MET A 1 555 ? -22.922 21.564 56.954 1.00 87.12 555 MET A CA 1
ATOM 4341 C C . MET A 1 555 ? -22.472 20.203 57.505 1.00 87.12 555 MET A C 1
ATOM 4343 O O . MET A 1 555 ? -23.218 19.581 58.260 1.00 87.12 555 MET A O 1
ATOM 4347 N N . ILE A 1 556 ? -21.261 19.741 57.169 1.00 88.06 556 ILE A N 1
ATOM 4348 C CA . ILE A 1 556 ? -20.684 18.501 57.717 1.00 88.06 556 ILE A CA 1
ATOM 4349 C C . ILE A 1 556 ? -20.447 18.641 59.223 1.00 88.06 556 ILE A C 1
ATOM 4351 O O . ILE A 1 556 ? -20.806 17.741 59.978 1.00 88.06 556 ILE A O 1
ATOM 4355 N N . LEU A 1 557 ? -19.878 19.762 59.672 1.00 84.12 557 LEU A N 1
ATOM 4356 C CA . LEU A 1 557 ? -19.589 20.005 61.085 1.00 84.12 557 LEU A CA 1
ATOM 4357 C C . LEU A 1 557 ? -20.879 20.126 61.911 1.00 84.12 557 LEU A C 1
ATOM 4359 O O . LEU A 1 557 ? -21.003 19.445 62.926 1.00 84.12 557 LEU A O 1
ATOM 4363 N N . ALA A 1 558 ? -21.863 20.909 61.455 1.00 82.00 558 ALA A N 1
ATOM 4364 C CA . ALA A 1 558 ? -23.158 21.054 62.127 1.00 82.00 558 ALA A CA 1
ATOM 4365 C C . ALA A 1 558 ? -24.001 19.764 62.083 1.00 82.00 558 ALA A C 1
ATOM 4367 O O . ALA A 1 558 ? -24.580 19.352 63.086 1.00 82.00 558 ALA A O 1
ATOM 4368 N N . GLY A 1 559 ? -24.038 19.072 60.939 1.00 83.44 559 GLY A N 1
ATOM 4369 C CA . GLY A 1 559 ? -24.696 17.769 60.822 1.00 83.44 559 GLY A CA 1
ATOM 4370 C C . GLY A 1 559 ? -24.033 16.709 61.705 1.00 83.44 559 GLY A C 1
ATOM 4371 O O . GLY A 1 559 ? -24.722 15.928 62.357 1.00 83.44 559 GLY A O 1
ATOM 4372 N N . GLY A 1 560 ? -22.700 16.715 61.779 1.00 81.19 560 GLY A N 1
ATOM 4373 C CA . GLY A 1 560 ? -21.908 15.820 62.619 1.00 81.19 560 GLY A CA 1
ATOM 4374 C C . GLY A 1 560 ? -22.137 16.050 64.112 1.00 81.19 560 GLY A C 1
ATOM 4375 O O . GLY A 1 560 ? -22.387 15.086 64.836 1.00 81.19 560 GLY A O 1
ATOM 4376 N N . THR A 1 561 ? -22.134 17.303 64.582 1.00 78.62 561 THR A N 1
ATOM 4377 C CA . THR A 1 561 ? -22.450 17.612 65.987 1.00 78.62 561 THR A CA 1
ATOM 4378 C C . THR A 1 561 ? -23.894 17.252 66.335 1.00 78.62 561 THR A C 1
ATOM 4380 O O . THR A 1 561 ? -24.119 16.667 67.393 1.00 78.62 561 THR A O 1
ATOM 4383 N N . PHE A 1 562 ? -24.866 17.489 65.448 1.00 80.75 562 PHE A N 1
ATOM 4384 C CA . PHE A 1 562 ? -26.257 17.065 65.665 1.00 80.75 562 PHE A CA 1
ATOM 4385 C C . PHE A 1 562 ? -26.457 15.541 65.626 1.00 80.75 562 PHE A C 1
ATOM 4387 O O . PHE A 1 562 ? -27.334 15.040 66.328 1.00 80.75 562 PHE A O 1
ATOM 4394 N N . CYS A 1 563 ? -25.643 14.788 64.878 1.00 77.44 563 CYS A N 1
ATOM 4395 C CA . CYS A 1 563 ? -25.638 13.321 64.945 1.00 77.44 563 CYS A CA 1
ATOM 4396 C C . CYS A 1 563 ? -25.017 12.818 66.259 1.00 77.44 563 CYS A C 1
ATOM 4398 O O . CYS A 1 563 ? -25.612 11.987 66.936 1.00 77.44 563 CYS A O 1
ATOM 4400 N N . VAL A 1 564 ? -23.856 13.350 66.667 1.00 78.50 564 VAL A N 1
ATOM 4401 C CA . VAL A 1 564 ? -23.177 12.972 67.928 1.00 78.50 564 VAL A CA 1
ATOM 4402 C C . VAL A 1 564 ? -24.015 13.320 69.162 1.00 78.50 564 VAL A C 1
ATOM 4404 O O . VAL A 1 564 ? -23.934 12.641 70.184 1.00 78.50 564 VAL A O 1
ATOM 4407 N N . LEU A 1 565 ? -24.817 14.381 69.080 1.00 76.62 565 LEU A N 1
ATOM 4408 C CA . LEU A 1 565 ? -25.696 14.819 70.158 1.00 76.62 565 LEU A CA 1
ATOM 4409 C C . LEU A 1 565 ? -27.126 14.267 70.049 1.00 76.62 565 LEU A C 1
ATOM 4411 O O . LEU A 1 565 ? -27.900 14.537 70.961 1.00 76.62 565 LEU A O 1
ATOM 4415 N N . ASP A 1 566 ? -27.476 13.502 69.016 1.00 72.56 566 ASP A N 1
ATOM 4416 C CA . ASP A 1 566 ? -28.833 12.970 68.806 1.00 72.56 566 ASP A CA 1
ATOM 4417 C C . ASP A 1 566 ? -29.924 14.071 68.824 1.00 72.56 566 ASP A C 1
ATOM 4419 O O . ASP A 1 566 ? -30.901 14.041 69.573 1.00 72.56 566 ASP A O 1
ATOM 4423 N N . ILE A 1 567 ? -29.690 15.132 68.041 1.00 72.94 567 ILE A N 1
ATOM 4424 C CA . ILE A 1 567 ? -30.556 16.315 67.942 1.00 72.94 567 ILE A CA 1
ATOM 4425 C C . ILE A 1 567 ? -31.264 16.314 66.582 1.00 72.94 567 ILE A C 1
ATOM 4427 O O . ILE A 1 567 ? -30.679 16.683 65.567 1.00 72.94 567 ILE A O 1
ATOM 4431 N N . ASP A 1 568 ? -32.544 15.943 66.569 1.00 68.38 568 ASP A N 1
ATOM 4432 C CA . ASP A 1 568 ? -33.354 15.842 65.341 1.00 68.38 568 ASP A CA 1
ATOM 4433 C C . ASP A 1 568 ? -34.091 17.131 64.925 1.00 68.38 568 ASP A C 1
ATOM 4435 O O . ASP A 1 568 ? -34.672 17.201 63.834 1.00 68.38 568 ASP A O 1
ATOM 4439 N N . SER A 1 569 ? -34.091 18.163 65.775 1.00 66.56 569 SER A N 1
ATOM 4440 C CA . SER A 1 569 ? -34.712 19.460 65.482 1.00 66.56 569 SER A CA 1
ATOM 4441 C C . SER A 1 569 ? -34.056 20.622 66.236 1.00 66.56 569 SER A C 1
ATOM 4443 O O . SER A 1 569 ? -33.445 20.446 67.291 1.00 66.56 569 SER A O 1
ATOM 4445 N N . VAL A 1 570 ? -34.251 21.844 65.727 1.00 62.16 570 VAL A N 1
ATOM 4446 C CA . VAL A 1 570 ? -33.825 23.094 66.390 1.00 62.16 570 VAL A CA 1
ATOM 4447 C C . VAL A 1 570 ? -34.474 23.246 67.776 1.00 62.16 570 VAL A C 1
ATOM 4449 O O . VAL A 1 570 ? -33.882 23.806 68.696 1.00 62.16 570 VAL A O 1
ATOM 4452 N N . GLU A 1 571 ? -35.672 22.694 67.971 1.00 61.41 571 GLU A N 1
ATOM 4453 C CA . GLU A 1 571 ? -36.371 22.692 69.261 1.00 61.41 571 GLU A CA 1
ATOM 4454 C C . GLU A 1 571 ? -35.730 21.720 70.264 1.00 61.41 571 GLU A C 1
ATOM 4456 O O . GLU A 1 571 ? -35.598 22.054 71.444 1.00 61.41 571 GLU A O 1
ATOM 4461 N N . ALA A 1 572 ? -35.251 20.559 69.801 1.00 64.94 572 ALA A N 1
ATOM 4462 C CA . ALA A 1 572 ? -34.468 19.635 70.622 1.00 64.94 572 ALA A CA 1
ATOM 4463 C C . ALA A 1 572 ? -33.116 20.253 71.031 1.00 64.94 572 ALA A C 1
ATOM 4465 O O . ALA A 1 572 ? -32.715 20.131 72.191 1.00 64.94 572 ALA A O 1
ATOM 4466 N N . ALA A 1 573 ? -32.464 20.999 70.127 1.00 61.88 573 ALA A N 1
ATOM 4467 C CA . ALA A 1 573 ? -31.262 21.779 70.439 1.00 61.88 573 ALA A CA 1
ATOM 4468 C C . ALA A 1 573 ? -31.539 22.828 71.533 1.00 61.88 573 ALA A C 1
ATOM 4470 O O . ALA A 1 573 ? -30.865 22.848 72.566 1.00 61.88 573 ALA A O 1
ATOM 4471 N N . ARG A 1 574 ? -32.595 23.638 71.345 1.00 62.38 574 ARG A N 1
ATOM 4472 C CA . ARG A 1 574 ? -33.067 24.653 72.306 1.00 62.38 574 ARG A CA 1
ATOM 4473 C C . ARG A 1 574 ? -33.353 24.050 73.690 1.00 62.38 574 ARG A C 1
ATOM 4475 O O . ARG A 1 574 ? -32.979 24.654 74.694 1.00 62.38 574 ARG A O 1
ATOM 4482 N N . LYS A 1 575 ? -33.979 22.867 73.767 1.00 64.94 575 LYS A N 1
ATOM 4483 C CA . LYS A 1 575 ? -34.261 22.182 75.044 1.00 64.94 575 LYS A CA 1
ATOM 4484 C C . LYS A 1 575 ? -32.973 21.764 75.759 1.00 64.94 575 LYS A C 1
ATOM 4486 O O . LYS A 1 575 ? -32.775 22.124 76.916 1.00 64.94 575 LYS A O 1
ATOM 4491 N N . ARG A 1 576 ? -32.073 21.069 75.057 1.00 64.50 576 ARG A N 1
ATOM 4492 C CA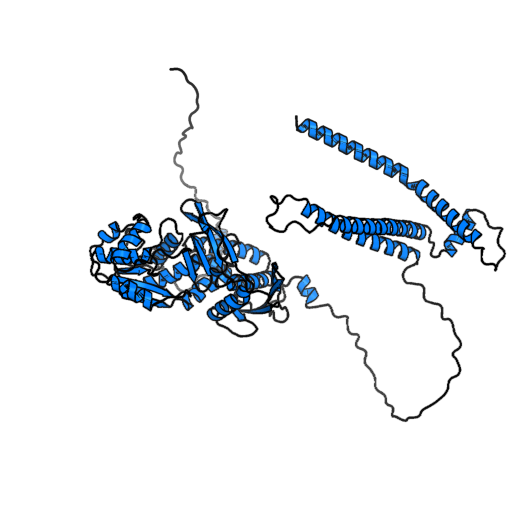 . ARG A 1 576 ? -30.852 20.501 75.653 1.00 64.50 576 ARG A CA 1
ATOM 4493 C C . ARG A 1 576 ? -29.825 21.561 76.066 1.00 64.50 576 ARG A C 1
ATOM 4495 O O . ARG A 1 576 ? -29.094 21.363 77.032 1.00 64.50 576 ARG A O 1
ATOM 4502 N N . TYR A 1 577 ? -29.785 22.696 75.364 1.00 62.81 577 TYR A N 1
ATOM 4503 C CA . TYR A 1 577 ? -28.982 23.856 75.763 1.00 62.81 577 TYR A CA 1
ATOM 4504 C C . TYR A 1 577 ? -29.474 24.451 77.093 1.00 62.81 577 TYR A C 1
ATOM 4506 O O . TYR A 1 577 ? -28.678 24.659 78.008 1.00 62.81 577 TYR A O 1
ATOM 4514 N N . ARG A 1 578 ? -30.795 24.635 77.244 1.00 64.12 578 ARG A N 1
ATOM 4515 C CA . ARG A 1 578 ? -31.417 25.142 78.483 1.00 64.12 578 ARG A CA 1
ATOM 4516 C C . ARG A 1 578 ? -31.207 24.202 79.673 1.00 64.12 578 ARG A C 1
ATOM 4518 O O . ARG A 1 578 ? -30.872 24.683 80.753 1.00 64.12 578 ARG A O 1
ATOM 4525 N N . GLU A 1 579 ? -31.323 22.890 79.455 1.00 63.31 579 GLU A N 1
ATOM 4526 C CA . GLU A 1 579 ? -30.996 21.856 80.454 1.00 63.31 579 GLU A CA 1
ATOM 4527 C C . GLU A 1 579 ? -29.524 21.945 80.903 1.00 63.31 579 GLU A C 1
ATOM 4529 O O . GLU A 1 579 ? -29.233 21.901 82.096 1.00 63.31 579 GLU A O 1
ATOM 4534 N N . LYS A 1 580 ? -28.581 22.130 79.967 1.00 57.12 580 LYS A N 1
ATOM 4535 C CA . LYS A 1 580 ? -27.139 22.177 80.272 1.00 57.12 580 LYS A CA 1
ATOM 4536 C C . LYS A 1 580 ? -26.677 23.481 80.938 1.00 57.12 580 LYS A C 1
ATOM 4538 O O . LYS A 1 580 ? -25.696 23.458 81.675 1.00 57.12 580 LYS A O 1
ATOM 4543 N N . MET A 1 581 ? -27.368 24.594 80.688 1.00 54.53 581 MET A N 1
ATOM 4544 C CA . MET A 1 581 ? -27.073 25.912 81.275 1.00 54.53 581 MET A CA 1
ATOM 4545 C C . MET A 1 581 ? -27.818 26.174 82.598 1.00 54.53 581 MET A C 1
ATOM 4547 O O . MET A 1 581 ? -27.707 27.265 83.149 1.00 54.53 581 MET A O 1
ATOM 4551 N N . GLY A 1 582 ? -28.585 25.205 83.117 1.00 51.38 582 GLY A N 1
ATOM 4552 C CA . GLY A 1 582 ? -29.302 25.339 84.394 1.00 51.38 582 GLY A CA 1
ATOM 4553 C C . GLY A 1 582 ? -30.465 26.339 84.373 1.00 51.38 582 GLY A C 1
ATOM 4554 O O . GLY A 1 582 ? -30.905 26.792 85.426 1.00 51.38 582 GLY A O 1
ATOM 4555 N N . LEU A 1 583 ? -30.982 26.689 83.190 1.00 58.62 583 LEU A N 1
ATOM 4556 C CA . LEU A 1 583 ? -32.020 27.713 82.996 1.00 58.62 583 LEU A CA 1
ATOM 4557 C C . LEU A 1 583 ? -33.457 27.165 83.152 1.00 58.62 583 LEU A C 1
ATOM 4559 O O . LEU A 1 583 ? -34.402 27.669 82.537 1.00 58.62 583 LEU A O 1
ATOM 4563 N N . GLU A 1 584 ? -33.651 26.151 84.001 1.00 45.88 584 GLU A N 1
ATOM 4564 C CA . GLU A 1 584 ? -34.976 25.664 84.413 1.00 45.88 584 GLU A CA 1
ATOM 4565 C C . GLU A 1 584 ? -35.638 26.638 85.403 1.00 45.88 584 GLU A C 1
ATOM 4567 O O . GLU A 1 584 ? -35.715 26.399 86.605 1.00 45.88 584 GLU A O 1
ATOM 4572 N N . GLY A 1 585 ? -36.132 27.769 84.896 1.00 47.53 585 GLY A N 1
ATOM 4573 C CA . GLY A 1 585 ? -36.857 28.728 85.736 1.00 47.53 585 GLY A CA 1
ATOM 4574 C C . GLY A 1 585 ? -37.580 29.857 85.010 1.00 47.53 585 GLY A C 1
ATOM 4575 O O . GLY A 1 585 ? -38.569 30.366 85.532 1.00 47.53 585 GLY A O 1
ATOM 4576 N N . SER A 1 586 ? -37.148 30.237 83.802 1.00 49.09 586 SER A N 1
ATOM 4577 C CA . SER A 1 586 ? -37.706 31.403 83.106 1.00 49.09 586 SER A CA 1
ATOM 4578 C C . SER A 1 586 ? -38.216 31.071 81.704 1.00 49.09 586 SER A C 1
ATOM 4580 O O . SER A 1 586 ? -37.476 31.152 80.729 1.00 49.09 586 SER A O 1
ATOM 4582 N N . LEU A 1 587 ? -39.497 30.682 81.620 1.00 41.03 587 LEU A N 1
ATOM 4583 C CA . LEU A 1 587 ? -40.452 31.121 80.585 1.00 41.03 587 LEU A CA 1
ATOM 4584 C C . LEU A 1 587 ? -41.845 30.514 80.831 1.00 41.03 587 LEU A C 1
ATOM 4586 O O . LEU A 1 587 ? -42.010 29.300 80.963 1.00 41.03 587 LEU A O 1
ATOM 4590 N N . LYS A 1 588 ? -42.880 31.363 80.853 1.00 47.59 588 LYS A N 1
ATOM 4591 C CA . LYS A 1 588 ? -44.287 30.928 80.902 1.00 47.59 588 LYS A CA 1
ATOM 4592 C C . LYS A 1 588 ? -44.663 30.217 79.595 1.00 47.59 588 LYS A C 1
ATOM 4594 O O . LYS A 1 588 ? -44.347 30.704 78.511 1.00 47.59 588 LYS A O 1
ATOM 4599 N N . LYS A 1 589 ? -45.405 29.105 79.682 1.00 37.12 589 LYS A N 1
ATOM 4600 C CA . LYS A 1 589 ? -45.999 28.432 78.510 1.00 37.12 589 LYS A CA 1
ATOM 4601 C C . LYS A 1 589 ? -46.856 29.417 77.696 1.00 37.12 589 LYS A C 1
ATOM 4603 O O . LYS A 1 589 ? -47.820 29.953 78.231 1.00 37.12 589 LYS A O 1
ATOM 4608 N N . GLY A 1 590 ? -46.559 29.563 76.400 1.00 45.53 590 GLY A N 1
ATOM 4609 C CA . GLY A 1 590 ? -47.502 30.102 75.406 1.00 45.53 590 GLY A CA 1
ATOM 4610 C C . GLY A 1 590 ? -47.125 31.400 74.681 1.00 45.53 590 GLY A C 1
ATOM 4611 O O . GLY A 1 590 ? -47.892 31.823 73.822 1.00 45.53 590 GLY A O 1
ATOM 4612 N N . VAL A 1 591 ? -45.979 32.025 74.968 1.00 47.09 591 VAL A N 1
ATOM 4613 C CA . VAL A 1 591 ? -45.539 33.267 74.295 1.00 47.09 591 VAL A CA 1
ATOM 4614 C C . VAL A 1 591 ? -44.419 32.955 73.292 1.00 47.09 591 VAL A C 1
ATOM 4616 O O . VAL A 1 591 ? -43.517 32.180 73.609 1.00 47.09 591 VAL A O 1
ATOM 4619 N N . ARG A 1 592 ? -44.479 33.522 72.075 1.00 44.50 592 ARG A N 1
ATOM 4620 C CA . ARG A 1 592 ? -43.347 33.473 71.126 1.00 44.50 592 ARG A CA 1
ATOM 4621 C C . ARG A 1 592 ? -42.253 34.444 71.595 1.00 44.50 592 ARG A C 1
ATOM 4623 O O . ARG A 1 592 ? -42.623 35.540 72.011 1.00 44.50 592 ARG A O 1
ATOM 4630 N N . PRO A 1 593 ? -40.962 34.075 71.515 1.00 57.22 593 PRO A N 1
ATOM 4631 C CA . PRO A 1 593 ? -39.871 34.978 71.870 1.00 57.22 593 PRO A CA 1
ATOM 4632 C C . PRO A 1 593 ? -39.879 36.243 71.001 1.00 57.22 593 PRO A C 1
ATOM 4634 O O . PRO A 1 593 ? -40.418 36.245 69.888 1.00 57.22 593 PRO A O 1
ATOM 4637 N N . SER A 1 594 ? -39.297 37.322 71.518 1.00 58.03 594 SER A N 1
ATOM 4638 C CA . SER A 1 594 ? -39.082 38.552 70.754 1.00 58.03 594 SER A CA 1
ATOM 4639 C C . SER A 1 594 ? -37.968 38.359 69.713 1.00 58.03 594 SER A C 1
ATOM 4641 O O . SER A 1 594 ? -37.135 37.460 69.831 1.00 58.03 594 SER A O 1
ATOM 4643 N N . LYS A 1 595 ? -37.911 39.231 68.697 1.00 58.22 595 LYS A N 1
ATOM 4644 C CA . LYS A 1 595 ? -36.816 39.209 67.710 1.00 58.22 595 LYS A CA 1
ATOM 4645 C C . LYS A 1 595 ? -35.434 39.353 68.356 1.00 58.22 595 LYS A C 1
ATOM 4647 O O . LYS A 1 595 ? -34.497 38.693 67.932 1.00 58.22 595 LYS A O 1
ATOM 4652 N N . GLU A 1 596 ? -35.328 40.189 69.385 1.00 62.53 596 GLU A N 1
ATOM 4653 C CA . GLU A 1 596 ? -34.076 40.435 70.108 1.00 62.53 596 GLU A CA 1
ATOM 4654 C C . GLU A 1 596 ? -33.637 39.196 70.907 1.00 62.53 596 GLU A C 1
ATOM 4656 O O . GLU A 1 596 ? -32.447 38.895 70.972 1.00 62.53 596 GLU A O 1
ATOM 4661 N N . GLU A 1 597 ? -34.592 38.433 71.456 1.00 60.66 597 GLU A N 1
ATOM 4662 C CA . GLU A 1 597 ? -34.331 37.152 72.125 1.00 60.66 597 GLU A CA 1
ATOM 4663 C C . GLU A 1 597 ? -33.908 36.052 71.136 1.00 60.66 597 GLU A C 1
ATOM 4665 O O . GLU A 1 597 ? -33.065 35.221 71.477 1.00 60.66 597 GLU A O 1
ATOM 4670 N N . GLU A 1 598 ? -34.458 36.032 69.914 1.00 56.94 598 GLU A N 1
ATOM 4671 C CA . GLU A 1 598 ? -34.021 35.091 68.870 1.00 56.94 598 GLU A CA 1
ATOM 4672 C C . GLU A 1 598 ? -32.625 35.439 68.332 1.00 56.94 598 GLU A C 1
ATOM 4674 O O . GLU A 1 598 ? -31.778 34.551 68.260 1.00 56.94 598 GLU A O 1
ATOM 4679 N N . GLU A 1 599 ? -32.338 36.714 68.053 1.00 64.12 599 GLU A N 1
ATOM 4680 C CA . GLU A 1 599 ? -31.003 37.159 67.624 1.00 64.12 599 GLU A CA 1
ATOM 4681 C C . GLU A 1 599 ? -29.934 36.950 68.709 1.00 64.12 599 GLU A C 1
ATOM 4683 O O . GLU A 1 599 ? -28.798 36.591 68.397 1.00 64.12 599 GLU A O 1
ATOM 4688 N N . GLN A 1 600 ? -30.270 37.153 69.989 1.00 65.81 600 GLN A N 1
ATOM 4689 C CA . GLN A 1 600 ? -29.341 36.849 71.079 1.00 65.81 600 GLN A CA 1
ATOM 4690 C C . GLN A 1 600 ? -29.096 35.341 71.196 1.00 65.81 600 GLN A C 1
ATOM 4692 O O . GLN A 1 600 ? -27.955 34.924 71.364 1.00 65.81 600 GLN A O 1
ATOM 4697 N N . PHE A 1 601 ? -30.136 34.518 71.039 1.00 59.56 601 PHE A N 1
ATOM 4698 C CA . PHE A 1 601 ? -29.996 33.064 71.051 1.00 59.56 601 PHE A CA 1
ATOM 4699 C C . PHE A 1 601 ? -29.137 32.531 69.889 1.00 59.56 601 PHE A C 1
ATOM 4701 O O . PHE A 1 601 ? -28.396 31.566 70.079 1.00 59.56 601 PHE A O 1
ATOM 4708 N N . GLU A 1 602 ? -29.211 33.136 68.699 1.00 58.50 602 GLU A N 1
ATOM 4709 C CA . GLU A 1 602 ? -28.333 32.774 67.577 1.00 58.50 602 GLU A CA 1
ATOM 4710 C C . GLU A 1 602 ? -26.862 33.087 67.895 1.00 58.50 602 GLU A C 1
ATOM 4712 O O . GLU A 1 602 ? -26.018 32.202 67.742 1.00 58.50 602 GLU A O 1
ATOM 4717 N N . ARG A 1 603 ? -26.568 34.270 68.459 1.00 67.25 603 ARG A N 1
ATOM 4718 C CA . ARG A 1 603 ? -25.215 34.634 68.931 1.00 67.25 603 ARG A CA 1
ATOM 4719 C C . ARG A 1 603 ? -24.694 33.681 70.016 1.00 67.25 603 ARG A C 1
ATOM 4721 O O . ARG A 1 603 ? -23.574 33.184 69.906 1.00 67.25 603 ARG A O 1
ATOM 4728 N N . ASP A 1 604 ? -25.518 33.363 71.014 1.00 64.00 604 ASP A N 1
ATOM 4729 C CA . ASP A 1 604 ? -25.163 32.434 72.096 1.00 64.00 604 ASP A CA 1
ATOM 4730 C C . ASP A 1 604 ? -24.897 31.003 71.566 1.00 64.00 604 ASP A C 1
ATOM 4732 O O . ASP A 1 604 ? -24.019 30.296 72.069 1.00 64.00 604 ASP A O 1
ATOM 4736 N N . MET A 1 605 ? -25.629 30.553 70.533 1.00 57.31 605 MET A N 1
ATOM 4737 C CA . MET A 1 605 ? -25.358 29.266 69.875 1.00 57.31 605 MET A CA 1
ATOM 4738 C C . MET A 1 605 ? -24.051 29.269 69.079 1.00 57.31 605 MET A C 1
ATOM 4740 O O . MET A 1 605 ? -23.351 28.254 69.090 1.00 57.31 605 MET A O 1
ATOM 4744 N N . GLU A 1 606 ? -23.724 30.360 68.382 1.00 62.22 606 GLU A N 1
ATOM 4745 C CA . GLU A 1 606 ? -22.455 30.495 67.655 1.00 62.22 606 GLU A CA 1
ATOM 4746 C C . GLU A 1 606 ? -21.259 30.442 68.616 1.00 62.22 606 GLU A C 1
ATOM 4748 O O . GLU A 1 606 ? -20.318 29.678 68.380 1.00 62.22 606 GLU A O 1
ATOM 4753 N N . GLU A 1 607 ? -21.329 31.158 69.744 1.00 69.25 607 GLU A N 1
ATOM 4754 C CA . GLU A 1 607 ? -20.308 31.115 70.799 1.00 69.25 607 GLU A CA 1
ATOM 4755 C C . GLU A 1 607 ? -20.192 29.711 71.420 1.00 69.25 607 GLU A C 1
ATOM 4757 O O . GLU A 1 607 ? -19.090 29.168 71.571 1.00 69.25 607 GLU A O 1
ATOM 4762 N N . TRP A 1 608 ? -21.326 29.060 71.709 1.00 64.19 608 TRP A N 1
ATOM 4763 C CA . TRP A 1 608 ? -21.334 27.697 72.239 1.00 64.19 608 TRP A CA 1
ATOM 4764 C C . TRP A 1 608 ? -20.709 26.686 71.268 1.00 64.19 608 TRP A C 1
ATOM 4766 O O . TRP A 1 608 ? -19.854 25.896 71.686 1.00 64.19 608 TRP A O 1
ATOM 4776 N N . LEU A 1 609 ? -21.081 26.725 69.983 1.00 57.69 609 LEU A N 1
ATOM 4777 C CA . LEU A 1 609 ? -20.490 25.882 68.939 1.00 57.69 609 LEU A CA 1
ATOM 4778 C C . LEU A 1 609 ? -18.983 26.141 68.814 1.00 57.69 609 LEU A C 1
ATOM 4780 O O . LEU A 1 609 ? -18.210 25.181 68.815 1.00 57.69 609 LEU A O 1
ATOM 4784 N N . GLY A 1 610 ? -18.556 27.408 68.801 1.00 61.38 610 GLY A N 1
ATOM 4785 C CA . GLY A 1 610 ? -17.142 27.794 68.827 1.00 61.38 610 GLY A CA 1
ATOM 4786 C C . GLY A 1 610 ? -16.383 27.144 69.988 1.00 61.38 610 GLY A C 1
ATOM 4787 O O . GLY A 1 610 ? -15.380 26.462 69.769 1.00 61.38 610 GLY A O 1
ATOM 4788 N N . SER A 1 611 ? -16.928 27.229 71.207 1.00 60.66 611 SER A N 1
ATOM 4789 C CA . SER A 1 611 ? -16.323 26.638 72.412 1.00 60.66 611 SER A CA 1
ATOM 4790 C C . SER A 1 611 ? -16.193 25.104 72.364 1.00 60.66 611 SER A C 1
ATOM 4792 O O . SER A 1 611 ? -15.312 24.528 73.013 1.00 60.66 611 SER A O 1
ATOM 4794 N N . VAL A 1 612 ? -17.059 24.424 71.600 1.00 57.12 612 VAL A N 1
ATOM 4795 C CA . VAL A 1 612 ? -17.003 22.969 71.383 1.00 57.12 612 VAL A CA 1
ATOM 4796 C C . VAL A 1 612 ? -15.915 22.605 70.369 1.00 57.12 612 VAL A C 1
ATOM 4798 O O . VAL A 1 612 ? -15.224 21.605 70.573 1.00 57.12 612 VAL A O 1
ATOM 4801 N N . PHE A 1 613 ? -15.714 23.416 69.325 1.00 53.72 613 PHE A N 1
ATOM 4802 C CA . PHE A 1 613 ? -14.645 23.206 68.340 1.00 53.72 613 PHE A CA 1
ATOM 4803 C C . PHE A 1 613 ? -13.249 23.536 68.894 1.00 53.72 613 PHE A C 1
ATOM 4805 O O . PHE A 1 613 ? -12.302 22.788 68.640 1.00 53.72 613 PHE A O 1
ATOM 4812 N N . GLU A 1 614 ? -13.106 24.586 69.710 1.00 55.75 614 GLU A N 1
ATOM 4813 C CA . GLU A 1 614 ? -11.822 24.919 70.349 1.00 55.75 614 GLU A CA 1
ATOM 4814 C C . GLU A 1 614 ? -11.327 23.820 71.298 1.00 55.75 614 GLU A C 1
ATOM 4816 O O . GLU A 1 614 ? -10.134 23.511 71.335 1.00 55.75 614 GLU A O 1
ATOM 4821 N N . LYS A 1 615 ? -12.238 23.189 72.049 1.00 52.28 615 LYS A N 1
ATOM 4822 C CA . LYS A 1 615 ? -11.885 22.241 73.117 1.00 52.28 615 LYS A CA 1
ATOM 4823 C C . LYS A 1 615 ? -11.427 20.856 72.653 1.00 52.28 615 LYS A C 1
ATOM 4825 O O . LYS A 1 615 ? -11.194 20.021 73.531 1.00 52.28 615 LYS A O 1
ATOM 4830 N N . LYS A 1 616 ? -11.292 20.568 71.344 1.00 50.50 616 LYS A N 1
ATOM 4831 C CA . LYS A 1 616 ? -10.934 19.198 70.913 1.00 50.50 616 LYS A CA 1
ATOM 4832 C C . LYS A 1 616 ? -9.869 18.946 69.843 1.00 50.50 616 LYS A C 1
ATOM 4834 O O . LYS A 1 616 ? -9.281 17.877 69.947 1.00 50.50 616 LYS A O 1
ATOM 4839 N N . ASP A 1 617 ? -9.547 19.844 68.901 1.00 54.53 617 ASP A N 1
ATOM 4840 C CA . ASP A 1 617 ? -8.628 19.451 67.797 1.00 54.53 617 ASP A CA 1
ATOM 4841 C C . ASP A 1 617 ? -7.524 20.444 67.372 1.00 54.53 617 ASP A C 1
ATOM 4843 O O . ASP A 1 617 ? -6.592 20.054 66.664 1.00 54.53 617 ASP A O 1
ATOM 4847 N N . LEU A 1 618 ? -7.522 21.703 67.825 1.00 45.88 618 LEU A N 1
ATOM 4848 C CA . LEU A 1 618 ? -6.531 22.684 67.339 1.00 45.88 618 LEU A CA 1
ATOM 4849 C C . LEU A 1 618 ? -5.080 22.406 67.783 1.00 45.88 618 LEU A C 1
ATOM 4851 O O . LEU A 1 618 ? -4.150 22.671 67.020 1.00 45.88 618 LEU A O 1
ATOM 4855 N N . GLY A 1 619 ? -4.863 21.844 68.977 1.00 49.12 619 GLY A N 1
ATOM 4856 C CA . GLY A 1 619 ? -3.515 21.542 69.486 1.00 49.12 619 GLY A CA 1
ATOM 4857 C C . GLY A 1 619 ? -2.819 20.394 68.743 1.00 49.12 619 GLY A C 1
ATOM 4858 O O . GLY A 1 619 ? -1.673 20.529 68.314 1.00 49.12 619 GLY A O 1
ATOM 4859 N N . GLU A 1 620 ? -3.528 19.282 68.540 1.00 53.94 620 GLU A N 1
ATOM 4860 C CA . GLU A 1 620 ? -3.001 18.080 67.877 1.00 53.94 620 GLU A CA 1
ATOM 4861 C C . GLU A 1 620 ? -2.773 18.311 66.373 1.00 53.94 620 GLU A C 1
ATOM 4863 O O . GLU A 1 620 ? -1.757 17.880 65.823 1.00 53.94 620 GLU A O 1
ATOM 4868 N N . VAL A 1 621 ? -3.660 19.062 65.707 1.00 50.88 621 VAL A N 1
ATOM 4869 C CA . VAL A 1 621 ? -3.474 19.454 64.300 1.00 50.88 621 VAL A CA 1
ATOM 4870 C C . VAL A 1 621 ? -2.255 20.368 64.137 1.00 50.88 621 VAL A C 1
ATOM 4872 O O . VAL A 1 621 ? -1.452 20.153 63.226 1.00 50.88 621 VAL A O 1
ATOM 4875 N N . ARG A 1 622 ? -2.058 21.347 65.032 1.00 55.19 622 ARG A N 1
ATOM 4876 C CA . ARG A 1 622 ? -0.894 22.251 64.981 1.00 55.19 622 ARG A CA 1
ATOM 4877 C C . ARG A 1 622 ? 0.422 21.488 65.168 1.00 55.19 622 ARG A C 1
ATOM 4879 O O . ARG A 1 622 ? 1.333 21.672 64.362 1.00 55.19 622 ARG A O 1
ATOM 4886 N N . ARG A 1 623 ? 0.466 20.556 66.131 1.00 66.00 623 ARG A N 1
ATOM 4887 C CA . ARG A 1 623 ? 1.603 19.648 66.367 1.00 66.00 623 ARG A CA 1
ATOM 4888 C C . ARG A 1 623 ? 1.956 18.829 65.119 1.00 66.00 623 ARG A C 1
ATOM 4890 O O . ARG A 1 623 ? 3.109 18.819 64.697 1.00 66.00 623 ARG A O 1
ATOM 4897 N N . ARG A 1 624 ? 0.965 18.207 64.469 1.00 67.50 624 ARG A N 1
ATOM 4898 C CA . ARG A 1 624 ? 1.181 17.413 63.240 1.00 67.50 624 ARG A CA 1
ATOM 4899 C C . ARG A 1 624 ? 1.662 18.248 62.050 1.00 67.50 624 ARG A C 1
ATOM 4901 O O . ARG A 1 624 ? 2.448 17.757 61.242 1.00 67.50 624 ARG A O 1
ATOM 4908 N N . ILE A 1 625 ? 1.222 19.503 61.936 1.00 67.94 625 ILE A N 1
ATOM 4909 C CA . ILE A 1 625 ? 1.695 20.432 60.894 1.00 67.94 625 ILE A CA 1
ATOM 4910 C C . ILE A 1 625 ? 3.163 20.823 61.129 1.00 67.94 625 ILE A C 1
ATOM 4912 O O . ILE A 1 625 ? 3.926 20.936 60.166 1.00 67.94 625 ILE A O 1
ATOM 4916 N N . GLU A 1 626 ? 3.582 21.006 62.381 1.00 73.38 626 GLU A N 1
ATOM 4917 C CA . GLU A 1 626 ? 4.984 21.278 62.724 1.00 73.38 626 GLU A CA 1
ATOM 4918 C C . GLU A 1 626 ? 5.877 20.049 62.491 1.00 73.38 626 GLU A C 1
ATOM 4920 O O . GLU A 1 626 ? 6.904 20.176 61.824 1.00 73.38 626 GLU A O 1
ATOM 4925 N N . GLU A 1 627 ? 5.438 18.850 62.887 1.00 80.62 627 GLU A N 1
ATOM 4926 C CA . GLU A 1 627 ? 6.137 17.583 62.602 1.00 80.62 627 GLU A CA 1
ATOM 4927 C C . GLU A 1 627 ? 6.325 17.331 61.094 1.00 80.62 627 GLU A C 1
ATOM 4929 O O . GLU A 1 627 ? 7.407 16.928 60.656 1.00 80.62 627 GLU A O 1
ATOM 4934 N N . ALA A 1 628 ? 5.303 17.611 60.275 1.00 74.06 628 ALA A N 1
ATOM 4935 C CA . ALA A 1 628 ? 5.400 17.511 58.818 1.00 74.06 628 ALA A CA 1
ATOM 4936 C C . ALA A 1 628 ? 6.419 18.514 58.244 1.00 74.06 628 ALA A C 1
ATOM 4938 O O . ALA A 1 628 ? 7.316 18.134 57.488 1.00 74.06 628 ALA A O 1
ATOM 4939 N N . ARG A 1 629 ? 6.346 19.784 58.671 1.00 78.69 629 ARG A N 1
ATOM 4940 C CA . ARG A 1 629 ? 7.290 20.843 58.266 1.00 78.69 629 ARG A CA 1
ATOM 4941 C C . ARG A 1 629 ? 8.729 20.585 58.708 1.00 78.69 629 ARG A C 1
ATOM 4943 O O . ARG A 1 629 ? 9.640 21.164 58.116 1.00 78.69 629 ARG A O 1
ATOM 4950 N N . GLN A 1 630 ? 8.945 19.786 59.748 1.00 79.38 630 GLN A N 1
ATOM 4951 C CA . GLN A 1 630 ? 10.280 19.420 60.214 1.00 79.38 630 GLN A CA 1
ATOM 4952 C C . GLN A 1 630 ? 10.868 18.288 59.359 1.00 79.38 630 GLN A C 1
ATOM 4954 O O . GLN A 1 630 ? 11.966 18.452 58.825 1.00 79.38 630 GLN A O 1
ATOM 4959 N N . LYS A 1 631 ? 10.086 17.232 59.085 1.00 80.56 631 LYS A N 1
ATOM 4960 C CA . LYS A 1 631 ? 10.469 16.149 58.155 1.00 80.56 631 LYS A CA 1
ATOM 4961 C C . LYS A 1 631 ? 10.798 16.641 56.745 1.00 80.56 631 LYS A C 1
ATOM 4963 O O . LYS A 1 631 ? 11.718 16.121 56.117 1.00 80.56 631 LYS A O 1
ATOM 4968 N N . ASP A 1 632 ? 10.076 17.637 56.236 1.00 78.88 632 ASP A N 1
ATOM 4969 C CA . ASP A 1 632 ? 10.357 18.181 54.902 1.00 78.88 632 ASP A CA 1
ATOM 4970 C C . ASP A 1 632 ? 11.669 18.987 54.856 1.00 78.88 632 ASP A C 1
ATOM 4972 O O . ASP A 1 632 ? 12.362 18.960 53.839 1.00 78.88 632 ASP A O 1
ATOM 4976 N N . ARG A 1 633 ? 12.076 19.636 55.960 1.00 80.19 633 ARG A N 1
ATOM 4977 C CA . ARG A 1 633 ? 13.395 20.296 56.056 1.00 80.19 633 ARG A CA 1
ATOM 4978 C C . ARG A 1 633 ? 14.542 19.295 56.166 1.00 80.19 633 ARG A C 1
ATOM 4980 O O . ARG A 1 633 ? 15.595 19.533 55.583 1.00 80.19 633 ARG A O 1
ATOM 4987 N N . GLU A 1 634 ? 14.347 18.191 56.880 1.00 81.56 634 GLU A N 1
ATOM 4988 C CA . GLU A 1 634 ? 15.334 17.104 56.963 1.00 81.56 634 GLU A CA 1
ATOM 4989 C C . GLU A 1 634 ? 15.559 16.470 55.583 1.00 81.56 634 GLU A C 1
ATOM 4991 O O . GLU A 1 634 ? 16.691 16.414 55.110 1.00 81.56 634 GLU A O 1
ATOM 4996 N N . LYS A 1 635 ? 14.479 16.137 54.863 1.00 77.75 635 LYS A N 1
ATOM 4997 C CA . LYS A 1 635 ? 14.555 15.633 53.479 1.00 77.75 635 LYS A CA 1
ATOM 4998 C C . LYS A 1 635 ? 15.153 16.632 52.487 1.00 77.75 635 LYS A C 1
ATOM 5000 O O . LYS A 1 635 ? 15.735 16.213 51.489 1.00 77.75 635 LYS A O 1
ATOM 5005 N N . ALA A 1 636 ? 14.983 17.937 52.710 1.00 76.12 636 ALA A N 1
ATOM 5006 C CA . ALA A 1 636 ? 15.635 18.958 51.893 1.00 76.12 636 ALA A CA 1
ATOM 5007 C C . ALA A 1 636 ? 17.158 18.949 52.110 1.00 76.12 636 ALA A C 1
ATOM 5009 O O . ALA A 1 636 ? 17.901 18.917 51.132 1.00 76.12 636 ALA A O 1
ATOM 5010 N N . LYS A 1 637 ? 17.617 18.866 53.367 1.00 78.06 637 LYS A N 1
ATOM 5011 C CA . LYS A 1 637 ? 19.047 18.743 53.695 1.00 78.06 637 LYS A CA 1
ATOM 5012 C C . LYS A 1 637 ? 19.672 17.459 53.149 1.00 78.06 637 LYS A C 1
ATOM 5014 O O . LYS A 1 637 ? 20.705 17.537 52.497 1.00 78.06 637 LYS A O 1
ATOM 5019 N N . GLU A 1 638 ? 19.016 16.305 53.307 1.00 76.88 638 GLU A N 1
ATOM 5020 C CA . GLU A 1 638 ? 19.493 15.039 52.717 1.00 76.88 638 GLU A CA 1
ATOM 5021 C C . GLU A 1 638 ? 19.630 15.108 51.185 1.00 76.88 638 GLU A C 1
ATOM 5023 O O . GLU A 1 638 ? 20.443 14.394 50.600 1.00 76.88 638 GLU A O 1
ATOM 5028 N N . ARG A 1 639 ? 18.823 15.937 50.507 1.00 72.75 639 ARG A N 1
ATOM 5029 C CA . ARG A 1 639 ? 18.925 16.143 49.054 1.00 72.75 639 ARG A CA 1
ATOM 5030 C C . ARG A 1 639 ? 20.085 17.059 48.679 1.00 72.75 639 ARG A C 1
ATOM 5032 O O . ARG A 1 639 ? 20.762 16.759 47.703 1.00 72.75 639 ARG A O 1
ATOM 5039 N N . GLU A 1 640 ? 20.338 18.116 49.450 1.00 74.25 640 GLU A N 1
ATOM 5040 C CA . GLU A 1 640 ? 21.512 18.981 49.258 1.00 74.25 640 GLU A CA 1
ATOM 5041 C C . GLU A 1 640 ? 22.828 18.239 49.551 1.00 74.25 640 GLU A C 1
ATOM 5043 O O . GLU A 1 640 ? 23.801 18.414 48.821 1.00 74.25 640 GLU A O 1
ATOM 5048 N N . GLU A 1 641 ? 22.858 17.366 50.562 1.00 73.56 641 GLU A N 1
ATOM 5049 C CA . GLU A 1 641 ? 24.029 16.534 50.890 1.00 73.56 641 GLU A CA 1
ATOM 5050 C C . GLU A 1 641 ? 24.285 15.411 49.873 1.00 73.56 641 GLU A C 1
ATOM 5052 O O . GLU A 1 641 ? 25.421 14.978 49.737 1.00 73.56 641 GLU A O 1
ATOM 5057 N N . ARG A 1 642 ? 23.269 14.971 49.114 1.00 67.88 642 ARG A N 1
ATOM 5058 C CA . ARG A 1 642 ? 23.436 14.043 47.973 1.00 67.88 642 ARG A CA 1
ATOM 5059 C C . ARG A 1 642 ? 23.740 14.737 46.639 1.00 67.88 642 ARG A C 1
ATOM 5061 O O . ARG A 1 642 ? 23.913 14.048 45.636 1.00 67.88 642 ARG A O 1
ATOM 5068 N N . GLN A 1 643 ? 23.731 16.071 46.598 1.00 62.62 643 GLN A N 1
ATOM 5069 C CA . GLN A 1 643 ? 24.075 16.873 45.414 1.00 62.62 643 GLN A CA 1
ATOM 5070 C C . GLN A 1 643 ? 25.461 17.533 45.508 1.00 62.62 643 GLN A C 1
ATOM 5072 O O . GLN A 1 643 ? 25.880 18.185 44.550 1.00 62.62 643 GLN A O 1
ATOM 5077 N N . LYS A 1 644 ? 26.156 17.360 46.635 1.00 56.81 644 LYS A N 1
ATOM 5078 C CA . LYS A 1 644 ? 27.574 17.684 46.829 1.00 56.81 644 LYS A CA 1
ATOM 5079 C C . LYS A 1 644 ? 28.420 16.417 46.770 1.00 56.81 644 LYS A C 1
ATOM 5081 O O . LYS A 1 644 ? 29.601 16.568 46.396 1.00 56.81 644 LYS A O 1
#

pLDDT: mean 75.22, std 22.35, range [24.8, 98.75]

Organism: Talaromyces pinophilus (NCBI:txid128442)

Foldseek 3Di:
DDDDDDDDDDDDDDDDDDDDDDDDDDPVVVVPPPPDPDDDDDPPPPPVPPDPDDPPVDDAQAALVVVLVPPCLAFAAEEAADPALQRLLVLQSNLVSNRQHYEHEYEAQPDDHPQVSRCVSQVLSNYGYDYHYQNVVLCPVFVLLQLLLLQAAVNFAHDDLLSVLLSRLQVSLVVCVVSVGQEYEYADEQQDLSQLLNVLSVVVNPRPHHYGYNRDPPDDDSVRSLVVVVVSVPNCSPVPQWDWDDGLFKTKTFDHLQVDVVRRDDDLVVDDQQRADDDDDKDKWKFWDALSDTQDIPPHGDDVSVLSVVQSNVQSNNNPQWGWDWDQGPPRDTTIMIMHGRSSVVSSVQSVQVCVQPPDPVLVVVSNVLSNQLSVCSSNSNPPPPSNVVSSVSSSVSRNHWTAMWMWIWDDDPPDTDTDIDGPPVGGDDPDPPRGDPVCCCVVCVPDDDDDDDDDDDDDDDDDDDDDDDDDDDDDDDDDDDDDPDFQLVVLQVVLVVLQVVLVVLVVVLVVLVVQQPDDPVVDPDPPSHDDDDPVVSVVSVVVSVVSNVVSVVSNLSSVVCVVVVPRDPVSVVVVVCVVVVVPPDDDPDDDDDPVVVVVVVVVVVVVSVVVVVPPPPVVVVVVVVVVVVVVVVVVVVVVVVVD

Secondary structure (DSSP, 8-state):
--------PPPP------PPPP-PPPGGGTGGGGG---SPPPP---TTSS--S----PPPB-BHHHHHT---TTS-EEEE--SSHHHHHHHHHHHHTT-S-EEEEEEESSS---HHHHHHHHHTTTEEEEEEE-HHHHIIIIIHHHHHTT-EETTTEE--HHHHHHHHHHHHHHHHHHTT-SEEE----TT-THHHHHHHHHHHTT-SSEEE-TBTT----HHHHHHHHHTTT-TTTT--SSEEEE-SS-EEEEESGGGSTTT----TTT-SSS---S-PPPEEEEEEEETTEEEEETTEE--HHHHHHHHHHHHHTTTTTEEEEEEE-GGG-EEEEEEE-HHHHHHHHHHHHHHHHHS-HHHHHHHHHHHHHHHHHHHTT-TT-HHHHHHHHHHHHTTTT-EEEEEEEEEEETTEEEEEEEE-GGG-B-S-STT--HHHHHHHS--PPP----PPPP--------------PPP---PPPPPPSS-HHHHHHHHHHHHHHHHHHHHHHHHHHHHHHHS-GGG-S-TT------HHHHHHHHHHHHHHHHHHHHHHHHHHHHHHTT--SHHHHHHHHHHHTT-TT---TT-PPPHHHHHHHHHHHHHHHHHHHHTTSHHHHHHHHHHHHHHHHHHHHHHHHT--